Protein 6JHA (pdb70)

Radius of gyration: 23.45 Å; Cα contacts (8 Å, |Δi|>4): 1083; chains: 2; bounding box: 54×67×53 Å

B-factor: mean 30.91, std 11.04, range [15.95, 90.66]

Solvent-accessible surface area: 21134 Å² total

Nearest PDB structures (foldseek):
  6jha-assembly1_B-2  TM=1.004E+00  e=1.955E-52  Microcystis aeruginosa FACHB-905 = DIANCHI905
  6jhb-assembly1_B-2  TM=1.003E+00  e=1.493E-49  Microcystis aeruginosa FACHB-905 = DIANCHI905
  6jh7-assembly1_B-2  TM=9.765E-01  e=3.355E-47  Microcystis aeruginosa FACHB-905 = DIANCHI905
  6jh7-assembly1_A-2  TM=9.674E-01  e=2.986E-47  Microcystis aeruginosa FACHB-905 = DIANCHI905
  2z1n-assembly2_B  TM=9.570E-01  e=1.815E-24  Aeropyrum pernix K1

Sequence (504 aa):
MDLGLKDKVALITGSSAGIGFTIAEKLAEEGCHLIICGRNSQRLEQQAYQSLAQAYPAQQILRLVADVHQAQDSEQLIQDSLNQYGKIDILVNNSEGNLIENNLSDEDWLNVFQGKLIIGYIRLTNLVLPIMKKQHWGRIVNIILLVKSGVVNAALMNFTKSVVARRQTAPYNVLIINSSVNPGVIDTPRHREYLEIYDLIRERILKTIPMMNRIGTTEEEFANLVVFLASECASYITGITIPLDGGLSSSAMDLGLKDKKVALITGSSAGIGFTIAEKLAEEGCHLIICGRNSQRLEQAYQSLAQAYPAQQILRLVADVHQAQDSEQLIQDSLNQYGKIDILVNNSEGANFLIENLSDEDWLNVFQGKLIGYIRLTNLVLPIMKKQHHWGRIVNIIGTSGKEPSPRLVKSGVVNAALMNFTKSVARQTAPYNVLINSSVNPGVIDTPRHRREYLEIYAKKKEGTTPDLIRERILKTIPMNNRIGTTEEFANLVVFLASECASYITGITIPLDGGLSSSSA

CATH classification: 3.40.50.720

Foldseek 3Di:
DQQALAAAEEEQEPCLWFLSVLLQLVSLVNHYAYEYEEQPVVSQVVSVVVSCVVRVPHHYHYDYAQLLDLVRLLVSLVVSCVVRVAHQEYEQDFDAVPPVPQDPVNLVVRCSGSQVSLVSNCVNRLVRLLVVLHHEYEYEAVVSRVVSRVSVLVVQQVVQVVCLVSLHAGEYEYEAAEPIPCNVVVPVVVVVVLQVSLVLAPQSDGHYSNQVSVVVSNRSGPNVSPDHSYYHYSHNCNVVRD/DQQALAAAEEEQEPQLWFLRVLLVQVSLVSHYAYEYEEADPVSQVVSVVVNCVVRVVHHYHYDYAQLLDLVRLLVSVVVSCVVRVAHQEYEQDDDAQDFPPVPQDPVSLVVRCSHSQVSLVNNCVNRLVRLLVVLHHEYEYEAACCCVPNDPRQVSSNVSRVNVLVVQQVVQVVCLVSLHAGEYEHEAAEDIPVSLVVLVVVCVVVVHHSVVVLQVSLVLALQSDGHYSNLVSVVVSSRSGPNVSPDHSYYHYPHNCNVVRD

Secondary structure (P-SEA, 3-state):
cccccccbbbbbccccccaaaaaaaaaaaaccccccccccaaaaaaaaaaaaaacccbbbbbbbcccccaaaaaaaaaaaaaacccccbbbbbbcccccccccaaaaaaaaaccaaaaaaaaaaaaaaaaaaccbbbbbcccaaaaaaaaaaaaaaaaaaaaacccccccbbbbbcccccaaaaaaaaaccaaaaaaaaaccccccccaaaaaaaaaaaacccccccccbbbbccccccccc/cccccccbbbbbccccccaaaaaaaaaaaaccccccccccaaaaaaaaaaaaaacccbbbbbbbcccccaaaaaaaaaaaaaacccccbbbbcccccccccccccaaaaaaaaaccaaaaaaaaaaaaaaaaaaccbbbbbbccccccccccccaaaaaaaaaaaaaaaaaaaaacccccccbbbbbcccccaaaaaaaaaaaaaacccaaaaaaaaaaaccccccccaaaaaaaaaaaacccccccccbbbbccccccccc

Structure (mmCIF, N/CA/C/O backbone):
data_6JHA
#
_entry.id   6JHA
#
_cell.length_a   101.625
_cell.length_b   101.625
_cell.length_c   115.650
_cell.angle_alpha   90.00
_cell.angle_beta   90.00
_cell.angle_gamma   90.00
#
_symmetry.space_group_name_H-M   'P 43 2 2'
#
loop_
_entity.id
_entity.type
_entity.pdbx_description
1 polymer 'Short chain dehydrogenase family protein'
2 non-polymer 'NADPH DIHYDRO-NICOTINAMIDE-ADENINE-DINUCLEOTIDE PHOSPHATE'
3 non-polymer 'TRIETHYLENE GLYCOL'
4 water water
#
loop_
_atom_site.group_PDB
_atom_site.id
_atom_site.type_symbol
_atom_site.label_atom_id
_atom_site.label_alt_id
_atom_site.label_comp_id
_atom_site.label_asym_id
_atom_site.label_entity_id
_atom_site.label_seq_id
_atom_site.pdbx_PDB_ins_code
_atom_site.Cartn_x
_atom_site.Cartn_y
_atom_site.Cartn_z
_atom_site.occupancy
_atom_site.B_iso_or_equiv
_atom_site.auth_seq_id
_atom_site.auth_comp_id
_atom_site.auth_asym_id
_atom_site.auth_atom_id
_atom_site.pdbx_PDB_model_num
ATOM 1 N N . MET A 1 1 ? 26.063 63.179 19.582 1.00 25.99 1 MET A N 1
ATOM 2 C CA . MET A 1 1 ? 24.725 62.928 20.173 1.00 27.27 1 MET A CA 1
ATOM 3 C C . MET A 1 1 ? 24.701 61.559 20.823 1.00 24.01 1 MET A C 1
ATOM 4 O O . MET A 1 1 ? 25.047 60.572 20.182 1.00 25.04 1 MET A O 1
ATOM 9 N N . ASP A 1 2 ? 24.329 61.532 22.099 1.00 21.96 2 ASP A N 1
ATOM 10 C CA . ASP A 1 2 ? 24.219 60.292 22.848 1.00 22.64 2 ASP A CA 1
ATOM 11 C C . ASP A 1 2 ? 22.896 59.608 22.531 1.00 20.26 2 ASP A C 1
ATOM 12 O O . ASP A 1 2 ? 21.803 60.078 22.946 1.00 20.95 2 ASP A O 1
ATOM 17 N N . LEU A 1 3 ? 22.993 58.499 21.835 1.00 19.66 3 LEU A N 1
ATOM 18 C CA . LEU A 1 3 ? 21.805 57.722 21.371 1.00 20.34 3 LEU A CA 1
ATOM 19 C C . LEU A 1 3 ? 21.150 56.762 22.375 1.00 20.09 3 LEU A C 1
ATOM 20 O O . LEU A 1 3 ? 20.116 56.157 22.102 1.00 19.43 3 LEU A O 1
ATOM 25 N N . GLY A 1 4 ? 21.748 56.609 23.549 1.00 20.87 4 GLY A N 1
ATOM 26 C CA . GLY A 1 4 ? 21.165 55.795 24.583 1.00 20.02 4 GLY A CA 1
ATOM 27 C C . GLY A 1 4 ? 21.121 54.298 24.272 1.00 20.67 4 GLY A C 1
ATOM 28 O O . GLY A 1 4 ? 20.253 53.599 24.770 1.00 22.85 4 GLY A O 1
ATOM 29 N N . LEU A 1 5 ? 22.107 53.802 23.541 1.00 21.18 5 LEU A N 1
ATOM 30 C CA . LEU A 1 5 ? 22.054 52.441 23.007 1.00 21.17 5 LEU A CA 1
ATOM 31 C C . LEU A 1 5 ? 23.042 51.503 23.679 1.00 21.86 5 LEU A C 1
ATOM 32 O O . LEU A 1 5 ? 23.139 50.308 23.329 1.00 21.72 5 LEU A O 1
ATOM 37 N N . LYS A 1 6 ? 23.751 51.985 24.684 1.00 20.92 6 LYS A N 1
ATOM 38 C CA . LYS A 1 6 ? 24.741 51.073 25.295 1.00 22.80 6 LYS A CA 1
ATOM 39 C C . LYS A 1 6 ? 24.062 49.843 25.879 1.00 20.89 6 LYS A C 1
ATOM 40 O O . LYS A 1 6 ? 23.089 49.936 26.599 1.00 21.13 6 LYS A O 1
ATOM 43 N N . ASP A 1 7 ? 24.559 48.666 25.509 1.00 21.10 7 ASP A N 1
ATOM 44 C CA . ASP A 1 7 ? 24.069 47.402 25.947 1.00 22.19 7 ASP A CA 1
ATOM 45 C C . ASP A 1 7 ? 22.700 46.977 25.423 1.00 21.59 7 ASP A C 1
ATOM 46 O O . ASP A 1 7 ? 22.180 45.949 25.854 1.00 21.03 7 ASP A O 1
ATOM 51 N N . LYS A 1 8 ? 22.127 47.733 24.475 1.00 19.99 8 LYS A N 1
ATOM 52 C CA . LYS A 1 8 ? 20.910 47.305 23.831 1.00 20.36 8 LYS A CA 1
ATOM 53 C C . LYS A 1 8 ? 21.285 46.166 22.890 1.00 18.82 8 LYS A C 1
ATOM 54 O O . LYS A 1 8 ? 22.401 46.141 22.365 1.00 22.17 8 LYS A O 1
ATOM 60 N N . VAL A 1 9 ? 20.358 45.257 22.673 1.00 18.67 9 VAL A N 1
ATOM 61 C CA . VAL A 1 9 ? 20.564 44.068 21.830 1.00 18.11 9 VAL A CA 1
ATOM 62 C C . VAL A 1 9 ? 19.797 44.249 20.513 1.00 17.71 9 VAL A C 1
ATOM 63 O O . VAL A 1 9 ? 18.592 44.458 20.511 1.00 18.98 9 VAL A O 1
ATOM 67 N N . ALA A 1 10 ? 20.531 44.188 19.411 1.00 17.77 10 ALA A N 1
ATOM 68 C CA . ALA A 1 10 ? 19.951 44.489 18.099 1.00 18.22 10 ALA A CA 1
ATOM 69 C C . ALA A 1 10 ? 20.093 43.273 17.193 1.00 17.99 10 ALA A C 1
ATOM 70 O O . ALA A 1 10 ? 21.208 42.729 17.052 1.00 20.00 10 ALA A O 1
ATOM 72 N N . LEU A 1 11 ? 18.998 42.853 16.617 1.00 18.16 11 LEU A N 1
ATOM 73 C CA . LEU A 1 11 ? 18.975 41.824 15.617 1.00 19.01 11 LEU A CA 1
ATOM 74 C C . LEU A 1 11 ? 18.874 42.530 14.258 1.00 20.15 11 LEU A C 1
ATOM 75 O O . LEU A 1 11 ? 17.906 43.209 14.035 1.00 18.40 11 LEU A O 1
ATOM 80 N N . ILE A 1 12 ? 19.844 42.333 13.376 1.00 20.34 12 ILE A N 1
ATOM 81 C CA . ILE A 1 12 ? 19.800 42.937 12.054 1.00 20.46 12 ILE A CA 1
ATOM 82 C C . ILE A 1 12 ? 19.740 41.789 11.060 1.00 22.74 12 ILE A C 1
ATOM 83 O O . ILE A 1 12 ? 20.700 40.990 10.979 1.00 21.95 12 ILE A O 1
ATOM 88 N N . THR A 1 13 ? 18.641 41.659 10.340 1.00 20.45 13 THR A N 1
ATOM 89 C CA . THR A 1 13 ? 18.563 40.575 9.346 1.00 22.85 13 THR A CA 1
ATOM 90 C C . THR A 1 13 ? 19.302 41.019 8.050 1.00 23.71 13 THR A C 1
ATOM 91 O O . THR A 1 13 ? 19.509 42.191 7.787 1.00 23.93 13 THR A O 1
ATOM 95 N N . GLY A 1 14 ? 19.765 40.057 7.246 1.00 25.53 14 GLY A N 1
ATOM 96 C CA . GLY A 1 14 ? 20.525 40.338 6.052 1.00 26.96 14 GLY A CA 1
ATOM 97 C C . GLY A 1 14 ? 21.746 41.180 6.274 1.00 24.99 14 GLY A C 1
ATOM 98 O O . GLY A 1 14 ? 21.988 42.145 5.554 1.00 26.31 14 GLY A O 1
ATOM 99 N N . SER A 1 15 ? 22.551 40.799 7.261 1.00 22.52 15 SER A N 1
ATOM 100 C CA . SER A 1 15 ? 23.629 41.647 7.751 1.00 21.28 15 SER A CA 1
ATOM 101 C C . SER A 1 15 ? 25.035 41.168 7.396 1.00 24.95 15 SER A C 1
ATOM 102 O O . SER A 1 15 ? 26.021 41.700 7.914 1.00 25.70 15 SER A O 1
ATOM 105 N N . SER A 1 16 ? 25.136 40.191 6.492 1.00 24.50 16 SER A N 1
ATOM 106 C CA . SER A 1 16 ? 26.469 39.735 6.037 1.00 27.92 16 SER A CA 1
ATOM 107 C C . SER A 1 16 ? 27.085 40.656 5.009 1.00 29.34 16 SER A C 1
ATOM 108 O O . SER A 1 16 ? 28.309 40.654 4.792 1.00 30.36 16 SER A O 1
ATOM 111 N N . ALA A 1 17 ? 26.266 41.497 4.395 1.00 26.76 17 ALA A N 1
ATOM 112 C CA . ALA A 1 17 ? 26.781 42.440 3.436 1.00 29.88 17 ALA A CA 1
ATOM 113 C C . ALA A 1 17 ? 25.865 43.658 3.214 1.00 29.01 17 ALA A C 1
ATOM 114 O O . ALA A 1 17 ? 24.727 43.676 3.641 1.00 29.69 17 ALA A O 1
ATOM 116 N N . GLY A 1 18 ? 26.386 44.654 2.520 1.00 28.89 18 GLY A N 1
ATOM 117 C CA . GLY A 1 18 ? 25.563 45.753 2.021 1.00 28.34 18 GLY A CA 1
ATOM 118 C C . GLY A 1 18 ? 25.015 46.590 3.151 1.00 27.88 18 GLY A C 1
ATOM 119 O O . GLY A 1 18 ? 25.706 46.852 4.140 1.00 25.39 18 GLY A O 1
ATOM 120 N N . ILE A 1 19 ? 23.776 47.001 2.988 1.00 25.15 19 ILE A N 1
ATOM 121 C CA . ILE A 1 19 ? 23.119 47.905 3.910 1.00 27.54 19 ILE A CA 1
ATOM 122 C C . ILE A 1 19 ? 23.076 47.282 5.330 1.00 24.36 19 ILE A C 1
ATOM 123 O O . ILE A 1 19 ? 23.352 47.981 6.326 1.00 23.88 19 ILE A O 1
ATOM 128 N N . GLY A 1 20 ? 22.687 46.016 5.424 1.00 22.14 20 GLY A N 1
ATOM 129 C CA . GLY A 1 20 ? 22.565 45.332 6.728 1.00 22.97 20 GLY A CA 1
ATOM 130 C C . GLY A 1 20 ? 23.874 45.251 7.473 1.00 22.00 20 GLY A C 1
ATOM 131 O O . GLY A 1 20 ? 23.928 45.424 8.706 1.00 19.56 20 GLY A O 1
ATOM 132 N N . PHE A 1 21 ? 24.966 45.008 6.757 1.00 21.46 21 PHE A N 1
ATOM 133 C CA . PHE A 1 21 ? 26.260 44.979 7.390 1.00 22.40 21 PHE A CA 1
ATOM 134 C C . PHE A 1 21 ? 26.674 46.322 8.006 1.00 20.57 21 PHE A C 1
ATOM 135 O O . PHE A 1 21 ? 27.142 46.389 9.148 1.00 20.80 21 PHE A O 1
ATOM 143 N N . THR A 1 22 ? 26.463 47.413 7.270 1.00 21.33 22 THR A N 1
ATOM 144 C CA . THR A 1 22 ? 26.859 48.705 7.760 1.00 20.92 22 THR A CA 1
ATOM 145 C C . THR A 1 22 ? 25.949 49.181 8.913 1.00 20.89 22 THR A C 1
ATOM 146 O O . THR A 1 22 ? 26.428 49.826 9.819 1.00 24.15 22 THR A O 1
ATOM 150 N N . ILE A 1 23 ? 24.672 48.822 8.874 1.00 21.02 23 ILE A N 1
ATOM 151 C CA . ILE A 1 23 ? 23.774 49.067 10.013 1.00 19.56 23 ILE A CA 1
ATOM 152 C C . ILE A 1 23 ? 24.318 48.343 11.279 1.00 20.36 23 ILE A C 1
ATOM 153 O O . ILE A 1 23 ? 24.392 48.960 12.353 1.00 18.99 23 ILE A O 1
ATOM 158 N N . ALA A 1 24 ? 24.732 47.085 11.121 1.00 21.14 24 ALA A N 1
ATOM 159 C CA . ALA A 1 24 ? 25.324 46.317 12.254 1.00 21.71 24 ALA A CA 1
ATOM 160 C C . ALA A 1 24 ? 26.575 47.029 12.800 1.00 21.56 24 ALA A C 1
ATOM 161 O O . ALA A 1 24 ? 26.686 47.208 14.008 1.00 20.83 24 ALA A O 1
ATOM 163 N N . GLU A 1 25 ? 27.460 47.497 11.914 1.00 20.44 25 GLU A N 1
ATOM 164 C CA . GLU A 1 25 ? 28.642 48.230 12.334 1.00 24.40 25 GLU A CA 1
ATOM 165 C C . GLU A 1 25 ? 28.269 49.466 13.172 1.00 22.02 25 GLU A C 1
ATOM 166 O O . GLU A 1 25 ? 28.860 49.735 14.227 1.00 21.57 25 GLU A O 1
ATOM 172 N N . LYS A 1 26 ? 27.345 50.283 12.629 1.00 20.95 26 LYS A N 1
ATOM 173 C CA . LYS A 1 26 ? 26.985 51.499 13.298 1.00 22.19 26 LYS A CA 1
ATOM 174 C C . LYS A 1 26 ? 26.313 51.260 14.614 1.00 20.79 26 LYS A C 1
ATOM 175 O O . LYS A 1 26 ? 26.530 52.054 15.538 1.00 22.83 26 LYS A O 1
ATOM 180 N N . LEU A 1 27 ? 25.517 50.187 14.722 1.00 19.94 27 LEU A N 1
ATOM 181 C CA . LEU A 1 27 ? 24.921 49.867 16.006 1.00 20.02 27 LEU A CA 1
ATOM 182 C C . LEU A 1 27 ? 25.963 49.457 17.045 1.00 21.93 27 LEU A C 1
ATOM 183 O O . LEU A 1 27 ? 25.893 49.894 18.215 1.00 20.63 27 LEU A O 1
ATOM 188 N N . ALA A 1 28 ? 26.927 48.637 16.622 1.00 22.79 28 ALA A N 1
ATOM 189 C CA . ALA A 1 28 ? 28.056 48.243 17.499 1.00 23.93 28 ALA A CA 1
ATOM 190 C C . ALA A 1 28 ? 28.837 49.471 17.951 1.00 22.73 28 ALA A C 1
ATOM 191 O O . ALA A 1 28 ? 29.240 49.572 19.114 1.00 23.95 28 ALA A O 1
ATOM 193 N N . GLU A 1 29 ? 29.056 50.416 17.045 1.00 23.46 29 GLU A N 1
ATOM 194 C CA . GLU A 1 29 ? 29.766 51.648 17.366 1.00 27.13 29 GLU A CA 1
ATOM 195 C C . GLU A 1 29 ? 29.053 52.447 18.454 1.00 26.66 29 GLU A C 1
ATOM 196 O O . GLU A 1 29 ? 29.706 53.052 19.312 1.00 26.28 29 GLU A O 1
ATOM 202 N N . GLU A 1 30 ? 27.714 52.389 18.483 1.00 22.85 30 GLU A N 1
ATOM 203 C CA . GLU A 1 30 ? 26.947 53.061 19.510 1.00 25.04 30 GLU A CA 1
ATOM 204 C C . GLU A 1 30 ? 26.799 52.231 20.783 1.00 24.03 30 GLU A C 1
ATOM 205 O O . GLU A 1 30 ? 26.149 52.679 21.752 1.00 25.73 30 GLU A O 1
ATOM 211 N N . GLY A 1 31 ? 27.378 51.033 20.826 1.00 23.35 31 GLY A N 1
ATOM 212 C CA . GLY A 1 31 ? 27.367 50.274 22.076 1.00 23.07 31 GLY A CA 1
ATOM 213 C C . GLY A 1 31 ? 26.416 49.105 22.139 1.00 21.38 31 GLY A C 1
ATOM 214 O O . GLY A 1 31 ? 26.244 48.500 23.207 1.00 20.33 31 GLY A O 1
ATOM 215 N N . CYS A 1 32 ? 25.745 48.796 21.025 1.00 19.48 32 CYS A N 1
ATOM 216 C CA . CYS A 1 32 ? 24.852 47.617 21.024 1.00 20.26 32 CYS A CA 1
ATOM 217 C C . CYS A 1 32 ? 25.650 46.298 20.982 1.00 20.61 32 CYS A C 1
ATOM 218 O O . CYS A 1 32 ? 26.736 46.194 20.376 1.00 23.68 32 CYS A O 1
ATOM 221 N N . HIS A 1 33 ? 25.019 45.275 21.504 1.00 20.47 33 HIS A N 1
ATOM 222 C CA . HIS A 1 33 ? 25.398 43.925 21.234 1.00 22.10 33 HIS A CA 1
ATOM 223 C C . HIS A 1 33 ? 24.590 43.487 20.053 1.00 23.35 33 HIS A C 1
ATOM 224 O O . HIS A 1 33 ? 23.442 43.939 19.929 1.00 22.49 33 HIS A O 1
ATOM 231 N N . LEU A 1 34 ? 25.126 42.571 19.260 1.00 21.42 34 LEU A N 1
ATOM 232 C CA . LEU A 1 34 ? 24.456 42.241 17.991 1.00 20.03 34 LEU A CA 1
ATOM 233 C C . LEU A 1 34 ? 24.048 40.799 17.854 1.00 21.24 34 LEU A C 1
ATOM 234 O O . LEU A 1 34 ? 24.684 39.891 18.449 1.00 20.89 34 LEU A O 1
ATOM 239 N N . ILE A 1 35 ? 22.994 40.613 17.048 1.00 19.74 35 ILE A N 1
ATOM 240 C CA . ILE A 1 35 ? 22.765 39.352 16.318 1.00 18.91 35 ILE A CA 1
ATOM 241 C C . ILE A 1 35 ? 22.783 39.689 14.835 1.00 22.65 35 ILE A C 1
ATOM 242 O O . ILE A 1 35 ? 22.001 40.545 14.374 1.00 20.27 35 ILE A O 1
ATOM 247 N N . ILE A 1 36 ? 23.649 39.006 14.094 1.00 20.96 36 ILE A N 1
ATOM 248 C CA . ILE A 1 36 ? 23.741 39.192 12.632 1.00 21.65 36 ILE A CA 1
ATOM 249 C C . ILE A 1 36 ? 23.384 37.827 12.034 1.00 22.93 36 ILE A C 1
ATOM 250 O O . ILE A 1 36 ? 23.553 36.782 12.678 1.00 22.84 36 ILE A O 1
ATOM 255 N N . CYS A 1 37 ? 22.769 37.831 10.857 1.00 23.92 37 CYS A N 1
ATOM 256 C CA . CYS A 1 37 ? 22.335 36.614 10.232 1.00 22.96 37 CYS A CA 1
ATOM 257 C C . CYS A 1 37 ? 22.311 36.746 8.711 1.00 25.47 37 CYS A C 1
ATOM 258 O O . CYS A 1 37 ? 22.379 37.842 8.129 1.00 22.50 37 CYS A O 1
ATOM 261 N N . GLY A 1 38 ? 22.251 35.588 8.086 1.00 22.98 38 GLY A N 1
ATOM 262 C CA . GLY A 1 38 ? 22.311 35.517 6.625 1.00 26.23 38 GLY A CA 1
ATOM 263 C C . GLY A 1 38 ? 22.283 34.053 6.256 1.00 25.71 38 GLY A C 1
ATOM 264 O O . GLY A 1 38 ? 22.378 33.199 7.117 1.00 23.82 38 GLY A O 1
ATOM 265 N N . ARG A 1 39 ? 22.060 33.782 4.969 1.00 29.08 39 ARG A N 1
ATOM 266 C CA . ARG A 1 39 ? 21.983 32.423 4.442 1.00 31.04 39 ARG A CA 1
ATOM 267 C C . ARG A 1 39 ? 23.377 31.885 4.072 1.00 31.69 39 ARG A C 1
ATOM 268 O O . ARG A 1 39 ? 23.695 30.735 4.326 1.00 31.10 39 ARG A O 1
ATOM 273 N N . ASN A 1 40 ? 24.183 32.759 3.502 1.00 33.60 40 ASN A N 1
ATOM 274 C CA . ASN A 1 40 ? 25.518 32.435 3.006 1.00 37.07 40 ASN A CA 1
ATOM 275 C C . ASN A 1 40 ? 26.484 32.386 4.161 1.00 35.51 40 ASN A C 1
ATOM 276 O O . ASN A 1 40 ? 26.988 33.400 4.608 1.00 31.96 40 ASN A O 1
ATOM 281 N N . SER A 1 41 ? 26.753 31.191 4.652 1.00 37.53 41 SER A N 1
ATOM 282 C CA . SER A 1 41 ? 27.533 31.067 5.858 1.00 39.09 41 SER A CA 1
ATOM 283 C C . SER A 1 41 ? 28.948 31.665 5.737 1.00 40.18 41 SER A C 1
ATOM 284 O O . SER A 1 41 ? 29.515 32.194 6.711 1.00 37.71 41 SER A O 1
ATOM 287 N N . GLN A 1 42 ? 29.507 31.587 4.531 1.00 43.23 42 GLN A N 1
ATOM 288 C CA . GLN A 1 42 ? 30.860 32.065 4.272 1.00 43.53 42 GLN A CA 1
ATOM 289 C C . GLN A 1 42 ? 30.890 33.590 4.327 1.00 41.52 42 GLN A C 1
ATOM 290 O O . GLN A 1 42 ? 31.778 34.166 4.951 1.00 41.33 42 GLN A O 1
ATOM 296 N N . ARG A 1 43 ? 29.912 34.238 3.685 1.00 42.04 43 ARG A N 1
ATOM 297 C CA . ARG A 1 43 ? 29.825 35.708 3.715 1.00 38.30 43 ARG A CA 1
ATOM 298 C C . ARG A 1 43 ? 29.577 36.143 5.166 1.00 35.75 43 ARG A C 1
ATOM 299 O O . ARG A 1 43 ? 30.164 37.118 5.662 1.00 30.49 43 ARG A O 1
ATOM 302 N N . LEU A 1 44 ? 28.780 35.367 5.873 1.00 32.36 44 LEU A N 1
ATOM 303 C CA . LEU A 1 44 ? 28.439 35.708 7.252 1.00 33.79 44 LEU A CA 1
ATOM 304 C C . LEU A 1 44 ? 29.629 35.618 8.196 1.00 34.77 44 LEU A C 1
ATOM 305 O O . LEU A 1 44 ? 29.800 36.466 9.080 1.00 29.70 44 LEU A O 1
ATOM 310 N N . GLU A 1 45 ? 30.446 34.572 8.028 1.00 33.86 45 GLU A N 1
ATOM 311 C CA . GLU A 1 45 ? 31.706 34.462 8.763 1.00 34.43 45 GLU A CA 1
ATOM 312 C C . GLU A 1 45 ? 32.646 35.615 8.507 1.00 29.18 45 GLU A C 1
ATOM 313 O O . GLU A 1 45 ? 33.235 36.093 9.445 1.00 30.18 45 GLU A O 1
ATOM 319 N N . GLN A 1 46 ? 32.762 36.084 7.271 1.00 31.22 46 GLN A N 1
ATOM 320 C CA A GLN A 1 46 ? 33.606 37.240 6.948 0.50 32.71 46 GLN A CA 1
ATOM 321 C CA B GLN A 1 46 ? 33.616 37.228 6.994 0.50 30.77 46 GLN A CA 1
ATOM 322 C C . GLN A 1 46 ? 33.077 38.469 7.698 1.00 33.07 46 GLN A C 1
ATOM 323 O O . GLN A 1 46 ? 33.833 39.209 8.327 1.00 30.48 46 GLN A O 1
ATOM 331 N N . ALA A 1 47 ? 31.760 38.681 7.611 1.00 32.44 47 ALA A N 1
ATOM 332 C CA . ALA A 1 47 ? 31.130 39.824 8.297 1.00 30.31 47 ALA A CA 1
ATOM 333 C C . ALA A 1 47 ? 31.417 39.802 9.792 1.00 27.91 47 ALA A C 1
ATOM 334 O O . ALA A 1 47 ? 31.829 40.820 10.377 1.00 27.81 47 ALA A O 1
ATOM 336 N N . TYR A 1 48 ? 31.179 38.653 10.401 1.00 27.48 48 TYR A N 1
ATOM 337 C CA . TYR A 1 48 ? 31.364 38.438 11.829 1.00 30.22 48 TYR A CA 1
ATOM 338 C C . TYR A 1 48 ? 32.786 38.742 12.283 1.00 30.93 48 TYR A C 1
ATOM 339 O O . TYR A 1 48 ? 33.007 39.380 13.333 1.00 28.62 48 TYR A O 1
ATOM 348 N N . GLN A 1 49 ? 33.770 38.281 11.515 1.00 31.41 49 GLN A N 1
ATOM 349 C CA . GLN A 1 49 ? 35.168 38.531 11.876 1.00 32.06 49 GLN A CA 1
ATOM 350 C C . GLN A 1 49 ? 35.494 40.017 11.809 1.00 32.34 49 GLN A C 1
ATOM 351 O O . GLN A 1 49 ? 36.250 40.530 12.645 1.00 33.01 49 GLN A O 1
ATOM 354 N N . SER A 1 50 ? 34.953 40.691 10.795 1.00 29.62 50 SER A N 1
ATOM 355 C CA . SER A 1 50 ? 35.185 42.085 10.582 1.00 29.67 50 SER A CA 1
ATOM 356 C C . SER A 1 50 ? 34.647 42.886 11.766 1.00 29.11 50 SER A C 1
ATOM 357 O O . SER A 1 50 ? 35.336 43.737 12.322 1.00 27.63 50 SER A O 1
ATOM 360 N N . LEU A 1 51 ? 33.428 42.552 12.179 1.00 27.69 51 LEU A N 1
ATOM 361 C CA . LEU A 1 51 ? 32.769 43.237 13.299 1.00 27.53 51 LEU A CA 1
ATOM 362 C C . LEU A 1 51 ? 33.468 42.962 14.630 1.00 30.37 51 LEU A C 1
ATOM 363 O O . LEU A 1 51 ? 33.701 43.882 15.414 1.00 28.68 51 LEU A O 1
ATOM 368 N N . ALA A 1 52 ? 33.813 41.691 14.883 1.00 28.91 52 ALA A N 1
ATOM 369 C CA . ALA A 1 52 ? 34.442 41.300 16.128 1.00 30.93 52 ALA A CA 1
ATOM 370 C C . ALA A 1 52 ? 35.777 41.994 16.276 1.00 30.40 52 ALA A C 1
ATOM 371 O O . ALA A 1 52 ? 36.127 42.439 17.361 1.00 32.59 52 ALA A O 1
ATOM 373 N N . GLN A 1 53 ? 36.502 42.159 15.177 1.00 32.04 53 GLN A N 1
ATOM 374 C CA . GLN A 1 53 ? 37.792 42.857 15.264 1.00 37.47 53 GLN A CA 1
ATOM 375 C C . GLN A 1 53 ? 37.628 44.367 15.446 1.00 37.19 53 GLN A C 1
ATOM 376 O O . GLN A 1 53 ? 38.430 44.998 16.135 1.00 37.48 53 GLN A O 1
ATOM 382 N N . ALA A 1 54 ? 36.602 44.959 14.832 1.00 33.25 54 ALA A N 1
ATOM 383 C CA . ALA A 1 54 ? 36.448 46.393 14.934 1.00 31.08 54 ALA A CA 1
ATOM 384 C C . ALA A 1 54 ? 35.867 46.753 16.260 1.00 32.41 54 ALA A C 1
ATOM 385 O O . ALA A 1 54 ? 36.125 47.849 16.742 1.00 35.59 54 ALA A O 1
ATOM 387 N N . TYR A 1 55 ? 35.085 45.850 16.855 1.00 31.02 55 TYR A N 1
ATOM 388 C CA . TYR A 1 55 ? 34.358 46.161 18.089 1.00 31.83 55 TYR A CA 1
ATOM 389 C C . TYR A 1 55 ? 34.558 45.084 19.122 1.00 34.39 55 TYR A C 1
ATOM 390 O O . TYR A 1 55 ? 33.619 44.395 19.512 1.00 37.10 55 TYR A O 1
ATOM 399 N N . PRO A 1 56 ? 35.800 44.935 19.598 1.00 35.78 56 PRO A N 1
ATOM 400 C CA . PRO A 1 56 ? 36.146 43.792 20.449 1.00 35.61 56 PRO A CA 1
ATOM 401 C C . PRO A 1 56 ? 35.420 43.740 21.787 1.00 36.76 56 PRO A C 1
ATOM 402 O O . PRO A 1 56 ? 35.330 42.694 22.385 1.00 38.76 56 PRO A O 1
ATOM 406 N N . ALA A 1 57 ? 34.903 44.867 22.236 1.00 38.14 57 ALA A N 1
ATOM 407 C CA . ALA A 1 57 ? 34.177 44.968 23.506 1.00 39.23 57 ALA A CA 1
ATOM 408 C C . ALA A 1 57 ? 32.679 44.628 23.384 1.00 36.82 57 ALA A C 1
ATOM 409 O O . ALA A 1 57 ? 31.984 44.522 24.396 1.00 38.19 57 ALA A O 1
ATOM 411 N N . GLN A 1 58 ? 32.163 44.500 22.158 1.00 30.98 58 GLN A N 1
ATOM 412 C CA . GLN A 1 58 ? 30.742 44.212 21.963 1.00 31.19 58 GLN A CA 1
ATOM 413 C C . GLN A 1 58 ? 30.567 42.702 21.750 1.00 31.04 58 GLN A C 1
ATOM 414 O O . GLN A 1 58 ? 31.424 42.072 21.162 1.00 29.20 58 GLN A O 1
ATOM 420 N N . GLN A 1 59 ? 29.467 42.152 22.238 1.00 27.42 59 GLN A N 1
ATOM 421 C CA . GLN A 1 59 ? 29.038 40.809 21.940 1.00 27.24 59 GLN A CA 1
ATOM 422 C C . GLN A 1 59 ? 28.374 40.707 20.581 1.00 31.24 59 GLN A C 1
ATOM 423 O O . GLN A 1 59 ? 27.561 41.551 20.226 1.00 21.74 59 GLN A O 1
ATOM 429 N N . ILE A 1 60 ? 28.698 39.654 19.838 1.00 25.92 60 ILE A N 1
ATOM 430 C CA . ILE A 1 60 ? 28.143 39.499 18.482 1.00 26.18 60 ILE A CA 1
ATOM 431 C C . ILE A 1 60 ? 27.804 38.040 18.334 1.00 26.75 60 ILE A C 1
ATOM 432 O O . ILE A 1 60 ? 28.711 37.177 18.505 1.00 29.85 60 ILE A O 1
ATOM 437 N N . LEU A 1 61 ? 26.528 37.730 18.123 1.00 24.11 61 LEU A N 1
ATOM 438 C CA . LEU A 1 61 ? 26.051 36.380 17.861 1.00 24.67 61 LEU A CA 1
ATOM 439 C C . LEU A 1 61 ? 25.758 36.294 16.362 1.00 30.09 61 LEU A C 1
ATOM 440 O O . LEU A 1 61 ? 24.992 37.135 15.838 1.00 26.36 61 LEU A O 1
ATOM 445 N N . ARG A 1 62 ? 26.346 35.317 15.668 1.00 26.86 62 ARG A N 1
ATOM 446 C CA . ARG A 1 62 ? 25.988 35.129 14.241 1.00 26.00 62 ARG A CA 1
ATOM 447 C C . ARG A 1 62 ? 25.188 33.858 14.059 1.00 27.26 62 ARG A C 1
ATOM 448 O O . ARG A 1 62 ? 25.533 32.805 14.610 1.00 25.54 62 ARG A O 1
ATOM 451 N N . LEU A 1 63 ? 24.100 33.933 13.305 1.00 25.07 63 LEU A N 1
ATOM 452 C CA . LEU A 1 63 ? 23.239 32.775 13.083 1.00 25.15 63 LEU A CA 1
ATOM 453 C C . LEU A 1 63 ? 22.906 32.631 11.602 1.00 26.58 63 LEU A C 1
ATOM 454 O O . LEU A 1 63 ? 22.489 33.590 10.943 1.00 24.61 63 LEU A O 1
ATOM 459 N N . VAL A 1 64 ? 23.140 31.435 11.054 1.00 28.79 64 VAL A N 1
ATOM 460 C CA . VAL A 1 64 ? 22.739 31.145 9.688 1.00 27.40 64 VAL A CA 1
ATOM 461 C C . VAL A 1 64 ? 21.239 30.899 9.686 1.00 28.36 64 VAL A C 1
ATOM 462 O O . VAL A 1 64 ? 20.729 30.050 10.413 1.00 29.90 64 VAL A O 1
ATOM 466 N N . ALA A 1 65 ? 20.504 31.686 8.897 1.00 27.17 65 ALA A N 1
ATOM 467 C CA . ALA A 1 65 ? 19.049 31.602 8.873 1.00 26.22 65 ALA A CA 1
ATOM 468 C C . ALA A 1 65 ? 18.525 32.216 7.584 1.00 25.58 65 ALA A C 1
ATOM 469 O O . ALA A 1 65 ? 19.086 33.163 7.087 1.00 28.45 65 ALA A O 1
ATOM 471 N N . ASP A 1 66 ? 17.484 31.607 7.033 1.00 25.13 66 ASP A N 1
ATOM 472 C CA . ASP A 1 66 ? 16.752 32.182 5.939 1.00 27.12 66 ASP A CA 1
ATOM 473 C C . ASP A 1 66 ? 15.475 32.797 6.547 1.00 23.37 66 ASP A C 1
ATOM 474 O O . ASP A 1 66 ? 14.587 32.060 6.996 1.00 27.33 66 ASP A O 1
ATOM 479 N N . VAL A 1 67 ? 15.414 34.120 6.616 1.00 27.20 67 VAL A N 1
ATOM 480 C CA . VAL A 1 67 ? 14.336 34.790 7.320 1.00 27.32 67 VAL A CA 1
ATOM 481 C C . VAL A 1 67 ? 13.084 34.943 6.439 1.00 29.84 67 VAL A C 1
ATOM 482 O O . VAL A 1 67 ? 12.114 35.633 6.804 1.00 29.40 67 VAL A O 1
ATOM 486 N N . HIS A 1 68 ? 13.119 34.329 5.251 1.00 26.57 68 HIS A N 1
ATOM 487 C CA . HIS A 1 68 ? 11.875 33.990 4.568 1.00 29.54 68 HIS A CA 1
ATOM 488 C C . HIS A 1 68 ? 11.283 32.617 4.928 1.00 29.70 68 HIS A C 1
ATOM 489 O O . HIS A 1 68 ? 10.164 32.286 4.452 1.00 32.92 68 HIS A O 1
ATOM 496 N N . GLN A 1 69 ? 11.954 31.813 5.771 1.00 29.30 69 GLN A N 1
ATOM 497 C CA . GLN A 1 69 ? 11.373 30.533 6.245 1.00 29.86 69 GLN A CA 1
ATOM 498 C C . GLN A 1 69 ? 10.903 30.656 7.688 1.00 29.94 69 GLN A C 1
ATOM 499 O O . GLN A 1 69 ? 11.615 31.211 8.532 1.00 27.44 69 GLN A O 1
ATOM 505 N N . ALA A 1 70 ? 9.725 30.115 7.958 1.00 30.57 70 ALA A N 1
ATOM 506 C CA . ALA A 1 70 ? 9.110 30.167 9.287 1.00 30.02 70 ALA A CA 1
ATOM 507 C C . ALA A 1 70 ? 9.985 29.539 10.345 1.00 30.96 70 ALA A C 1
ATOM 508 O O . ALA A 1 70 ? 10.159 30.108 11.439 1.00 29.52 70 ALA A O 1
ATOM 510 N N . GLN A 1 71 ? 10.476 28.327 10.074 1.00 30.01 71 GLN A N 1
ATOM 511 C CA . GLN A 1 71 ? 11.161 27.586 11.131 1.00 30.30 71 GLN A CA 1
ATOM 512 C C . GLN A 1 71 ? 12.486 28.280 11.434 1.00 26.62 71 GLN A C 1
ATOM 513 O O . GLN A 1 71 ? 12.877 28.394 12.582 1.00 28.85 71 GLN A O 1
ATOM 516 N N . ASP A 1 72 ? 13.153 28.781 10.410 1.00 27.48 72 ASP A N 1
ATOM 517 C CA . ASP A 1 72 ? 14.425 29.481 10.573 1.00 29.26 72 ASP A CA 1
ATOM 518 C C . ASP A 1 72 ? 14.207 30.765 11.399 1.00 27.57 72 ASP A C 1
ATOM 519 O O . ASP A 1 72 ? 15.000 31.095 12.238 1.00 24.15 72 ASP A O 1
ATOM 524 N N . SER A 1 73 ? 13.136 31.465 11.107 1.00 25.43 73 SER A N 1
ATOM 525 C CA . SER A 1 73 ? 12.825 32.728 11.782 1.00 26.20 73 SER A CA 1
ATOM 526 C C . SER A 1 73 ? 12.428 32.516 13.237 1.00 26.18 73 SER A C 1
ATOM 527 O O . SER A 1 73 ? 12.892 33.256 14.102 1.00 25.01 73 SER A O 1
ATOM 530 N N . GLU A 1 74 ? 11.632 31.478 13.521 1.00 24.81 74 GLU A N 1
ATOM 531 C CA . GLU A 1 74 ? 11.294 31.120 14.877 1.00 27.39 74 GLU A CA 1
ATOM 532 C C . GLU A 1 74 ? 12.543 30.793 15.695 1.00 29.36 74 GLU A C 1
ATOM 533 O O . GLU A 1 74 ? 12.699 31.259 16.836 1.00 27.51 74 GLU A O 1
ATOM 539 N N . GLN A 1 75 ? 13.444 29.997 15.120 1.00 28.37 75 GLN A N 1
ATOM 540 C CA . GLN A 1 75 ? 14.675 29.597 15.818 1.00 29.76 75 GLN A CA 1
ATOM 541 C C . GLN A 1 75 ? 15.695 30.738 15.938 1.00 26.18 75 GLN A C 1
ATOM 542 O O . GLN A 1 75 ? 16.402 30.860 16.920 1.00 24.79 75 GLN A O 1
ATOM 548 N N . LEU A 1 76 ? 15.706 31.631 14.973 1.00 25.73 76 LEU A N 1
ATOM 549 C CA . LEU A 1 76 ? 16.516 32.813 15.075 1.00 23.90 76 LEU A CA 1
ATOM 550 C C . LEU A 1 76 ? 16.103 33.618 16.343 1.00 21.48 76 LEU A C 1
ATOM 551 O O . LEU A 1 76 ? 16.965 34.090 17.097 1.00 25.17 76 LEU A O 1
ATOM 556 N N . ILE A 1 77 ? 14.807 33.792 16.541 1.00 22.23 77 ILE A N 1
ATOM 557 C CA . ILE A 1 77 ? 14.343 34.632 17.673 1.00 23.12 77 ILE A CA 1
ATOM 558 C C . ILE A 1 77 ? 14.624 33.879 18.985 1.00 25.40 77 ILE A C 1
ATOM 559 O O . ILE A 1 77 ? 15.167 34.450 19.961 1.00 25.30 77 ILE A O 1
ATOM 564 N N . GLN A 1 78 ? 14.303 32.587 19.012 1.00 25.76 78 GLN A N 1
ATOM 565 C CA . GLN A 1 78 ? 14.583 31.787 20.218 1.00 30.28 78 GLN A CA 1
ATOM 566 C C . GLN A 1 78 ? 16.067 31.751 20.599 1.00 27.23 78 GLN A C 1
ATOM 567 O O . GLN A 1 78 ? 16.426 31.906 21.784 1.00 29.69 78 GLN A O 1
ATOM 573 N N . ASP A 1 79 ? 16.930 31.588 19.614 1.00 24.31 79 ASP A N 1
ATOM 574 C CA . ASP A 1 79 ? 18.383 31.561 19.800 1.00 26.40 79 ASP A CA 1
ATOM 575 C C . ASP A 1 79 ? 18.924 32.900 20.300 1.00 26.38 79 ASP A C 1
ATOM 576 O O . ASP A 1 79 ? 19.831 32.944 21.122 1.00 24.64 79 ASP A O 1
ATOM 581 N N . SER A 1 80 ? 18.377 33.998 19.785 1.00 24.19 80 SER A N 1
ATOM 582 C CA . SER A 1 80 ? 18.788 35.338 20.239 1.00 23.06 80 SER A CA 1
ATOM 583 C C . SER A 1 80 ? 18.337 35.574 21.692 1.00 22.32 80 SER A C 1
ATOM 584 O O . SER A 1 80 ? 19.076 36.164 22.486 1.00 23.16 80 SER A O 1
ATOM 587 N N . LEU A 1 81 ? 17.100 35.192 21.984 1.00 24.13 81 LEU A N 1
ATOM 588 C CA . LEU A 1 81 ? 16.560 35.340 23.329 1.00 28.09 81 LEU A CA 1
ATOM 589 C C . LEU A 1 81 ? 17.372 34.505 24.325 1.00 30.43 81 LEU A C 1
ATOM 590 O O . LEU A 1 81 ? 17.721 34.988 25.423 1.00 30.58 81 LEU A O 1
ATOM 595 N N . ASN A 1 82 ? 17.730 33.285 23.945 1.00 29.85 82 ASN A N 1
ATOM 596 C CA . ASN A 1 82 ? 18.551 32.428 24.797 1.00 32.29 82 ASN A CA 1
ATOM 597 C C . ASN A 1 82 ? 19.898 33.037 25.088 1.00 31.73 82 ASN A C 1
ATOM 598 O O . ASN A 1 82 ? 20.396 32.959 26.206 1.00 29.49 82 ASN A O 1
ATOM 603 N N . GLN A 1 83 ? 20.535 33.637 24.087 1.00 26.36 83 GLN A N 1
ATOM 604 C CA . GLN A 1 83 ? 21.830 34.207 24.292 1.00 26.65 83 GLN A CA 1
ATOM 605 C C . GLN A 1 83 ? 21.794 35.456 25.198 1.00 27.19 83 GLN A C 1
ATOM 606 O O . GLN A 1 83 ? 22.700 35.643 25.982 1.00 22.94 83 GLN A O 1
ATOM 612 N N . TYR A 1 84 ? 20.817 36.367 25.003 1.00 24.09 84 TYR A N 1
ATOM 613 C CA . TYR A 1 84 ? 20.894 37.717 25.567 1.00 24.27 84 TYR A CA 1
ATOM 614 C C . TYR A 1 84 ? 19.837 38.038 26.622 1.00 23.49 84 TYR A C 1
ATOM 615 O O . TYR A 1 84 ? 20.011 39.014 27.348 1.00 25.53 84 TYR A O 1
ATOM 624 N N . GLY A 1 85 ? 18.747 37.271 26.642 1.00 22.90 85 GLY A N 1
ATOM 625 C CA . GLY A 1 85 ? 17.646 37.473 27.560 1.00 25.22 85 GLY A CA 1
ATOM 626 C C . GLY A 1 85 ? 16.677 38.603 27.187 1.00 22.64 85 GLY A C 1
ATOM 627 O O . GLY A 1 85 ? 15.676 38.823 27.880 1.00 23.37 85 GLY A O 1
ATOM 628 N N . LYS A 1 86 ? 16.960 39.269 26.071 1.00 21.53 86 LYS A N 1
ATOM 629 C CA . LYS A 1 86 ? 16.209 40.456 25.591 1.00 20.34 86 LYS A CA 1
ATOM 630 C C . LYS A 1 86 ? 16.534 40.682 24.094 1.00 21.04 86 LYS A C 1
ATOM 631 O O . LYS A 1 86 ? 17.563 40.262 23.612 1.00 18.95 86 LYS A O 1
ATOM 637 N N . ILE A 1 87 ? 15.587 41.253 23.357 1.00 20.46 87 ILE A N 1
ATOM 638 C CA . ILE A 1 87 ? 15.837 41.784 22.036 1.00 20.67 87 ILE A CA 1
ATOM 639 C C . ILE A 1 87 ? 15.257 43.216 22.010 1.00 18.19 87 ILE A C 1
ATOM 640 O O . ILE A 1 87 ? 14.061 43.402 22.141 1.00 18.79 87 ILE A O 1
ATOM 645 N N . ASP A 1 88 ? 16.118 44.204 21.898 1.00 18.71 88 ASP A N 1
ATOM 646 C CA . ASP A 1 88 ? 15.671 45.602 21.950 1.00 17.73 88 ASP A CA 1
ATOM 647 C C . ASP A 1 88 ? 15.313 46.182 20.595 1.00 18.01 88 ASP A C 1
ATOM 648 O O . ASP A 1 88 ? 14.367 46.994 20.504 1.00 17.40 88 ASP A O 1
ATOM 653 N N . ILE A 1 89 ? 16.022 45.741 19.554 1.00 17.51 89 ILE A N 1
ATOM 654 C CA . ILE A 1 89 ? 15.951 46.340 18.202 1.00 17.71 89 ILE A CA 1
ATOM 655 C C . ILE A 1 89 ? 15.858 45.211 17.186 1.00 18.02 89 ILE A C 1
ATOM 656 O O . ILE A 1 89 ? 16.632 44.234 17.246 1.00 18.42 89 ILE A O 1
ATOM 661 N N . LEU A 1 90 ? 14.986 45.384 16.213 1.00 15.95 90 LEU A N 1
ATOM 662 C CA . LEU A 1 90 ? 14.917 44.498 15.048 1.00 17.13 90 LEU A CA 1
ATOM 663 C C . LEU A 1 90 ? 15.001 45.383 13.825 1.00 18.37 90 LEU A C 1
ATOM 664 O O . LEU A 1 90 ? 14.166 46.285 13.659 1.00 19.66 90 LEU A O 1
ATOM 669 N N . VAL A 1 91 ? 15.928 45.050 12.947 1.00 17.53 91 VAL A N 1
ATOM 670 C CA . VAL A 1 91 ? 15.976 45.683 11.628 1.00 18.14 91 VAL A CA 1
ATOM 671 C C . VAL A 1 91 ? 15.625 44.624 10.596 1.00 19.09 91 VAL A C 1
ATOM 672 O O . VAL A 1 91 ? 16.371 43.659 10.430 1.00 18.63 91 VAL A O 1
ATOM 676 N N . ASN A 1 92 ? 14.464 44.776 9.958 1.00 18.72 92 ASN A N 1
ATOM 677 C CA . ASN A 1 92 ? 13.990 43.868 8.912 1.00 19.30 92 ASN A CA 1
ATOM 678 C C . ASN A 1 92 ? 14.569 44.276 7.590 1.00 20.69 92 ASN A C 1
ATOM 679 O O . ASN A 1 92 ? 14.331 45.382 7.124 1.00 20.46 92 ASN A O 1
ATOM 684 N N . ASN A 1 93 ? 15.412 43.408 7.016 1.00 21.23 93 ASN A N 1
ATOM 685 C CA . ASN A 1 93 ? 16.191 43.739 5.820 1.00 22.45 93 ASN A CA 1
ATOM 686 C C . ASN A 1 93 ? 16.396 42.408 5.051 1.00 26.08 93 ASN A C 1
ATOM 687 O O . ASN A 1 93 ? 17.233 41.585 5.408 1.00 30.62 93 ASN A O 1
ATOM 692 N N . SER A 1 94 ? 15.540 42.153 4.083 1.00 27.73 94 SER A N 1
ATOM 693 C CA . SER A 1 94 ? 15.636 40.905 3.311 1.00 28.13 94 SER A CA 1
ATOM 694 C C . SER A 1 94 ? 15.201 41.195 1.880 1.00 36.00 94 SER A C 1
ATOM 695 O O . SER A 1 94 ? 14.632 42.249 1.594 1.00 32.18 94 SER A O 1
ATOM 698 N N . GLU A 1 95 ? 15.515 40.267 0.988 1.00 38.77 95 GLU A N 1
ATOM 699 C CA . GLU A 1 95 ? 15.459 40.508 -0.458 1.00 42.38 95 GLU A CA 1
ATOM 700 C C . GLU A 1 95 ? 14.020 40.475 -0.939 1.00 45.36 95 GLU A C 1
ATOM 701 O O . GLU A 1 95 ? 13.228 39.640 -0.490 1.00 42.70 95 GLU A O 1
ATOM 704 N N . GLY A 1 96 ? 13.685 41.398 -1.840 1.00 49.20 96 GLY A N 1
ATOM 705 C CA . GLY A 1 96 ? 12.318 41.556 -2.353 1.00 52.31 96 GLY A CA 1
ATOM 706 C C . GLY A 1 96 ? 12.082 40.733 -3.608 1.00 53.68 96 GLY A C 1
ATOM 707 O O . GLY A 1 96 ? 12.920 39.890 -3.953 1.00 54.10 96 GLY A O 1
ATOM 708 N N . ASN A 1 102 ? 2.448 41.204 -22.586 1.00 50.95 102 ASN A N 1
ATOM 709 C CA . ASN A 1 102 ? 2.580 42.275 -21.615 1.00 52.67 102 ASN A CA 1
ATOM 710 C C . ASN A 1 102 ? 2.854 41.649 -20.258 1.00 57.79 102 ASN A C 1
ATOM 711 O O . ASN A 1 102 ? 2.326 40.581 -19.925 1.00 61.88 102 ASN A O 1
ATOM 712 N N . LEU A 1 103 ? 3.676 42.331 -19.472 1.00 61.67 103 LEU A N 1
ATOM 713 C CA . LEU A 1 103 ? 4.337 41.700 -18.345 1.00 56.99 103 LEU A CA 1
ATOM 714 C C . LEU A 1 103 ? 3.338 41.329 -17.247 1.00 49.93 103 LEU A C 1
ATOM 715 O O . LEU A 1 103 ? 3.289 40.175 -16.855 1.00 45.46 103 LEU A O 1
ATOM 718 N N . ILE A 1 104 ? 2.503 42.265 -16.802 1.00 43.26 104 ILE A N 1
ATOM 719 C CA . ILE A 1 104 ? 1.725 42.026 -15.584 1.00 45.61 104 ILE A CA 1
ATOM 720 C C . ILE A 1 104 ? 0.755 40.827 -15.687 1.00 44.47 104 IL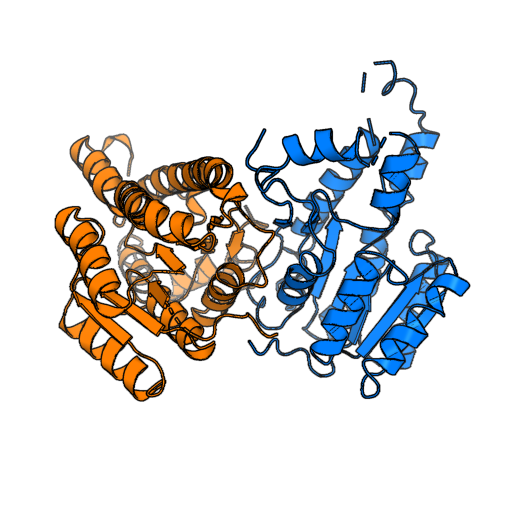E A C 1
ATOM 721 O O . ILE A 1 104 ? 0.749 39.961 -14.814 1.00 44.15 104 ILE A O 1
ATOM 724 N N . GLU A 1 105 ? -0.023 40.735 -16.763 1.00 43.59 105 GLU A N 1
ATOM 725 C CA . GLU A 1 105 ? -1.027 39.654 -16.896 1.00 47.73 105 GLU A CA 1
ATOM 726 C C . GLU A 1 105 ? -0.452 38.229 -17.086 1.00 44.00 105 GLU A C 1
ATOM 727 O O . GLU A 1 105 ? -1.221 37.247 -17.108 1.00 48.70 105 GLU A O 1
ATOM 733 N N . ASN A 1 106 ? 0.868 38.133 -17.251 1.00 40.02 106 ASN A N 1
ATOM 734 C CA A ASN A 1 106 ? 1.499 36.819 -17.343 0.50 42.95 106 ASN A CA 1
ATOM 735 C CA B ASN A 1 106 ? 1.594 36.865 -17.362 0.50 42.59 106 ASN A CA 1
ATOM 736 C C . ASN A 1 106 ? 2.147 36.372 -16.014 1.00 42.56 106 ASN A C 1
ATOM 737 O O . ASN A 1 106 ? 2.789 35.333 -15.949 1.00 40.33 106 ASN A O 1
ATOM 744 N N . LEU A 1 107 ? 1.932 37.146 -14.949 1.00 38.31 107 LEU A N 1
ATOM 745 C CA . LEU A 1 107 ? 2.301 36.721 -13.581 1.00 37.46 107 LEU A CA 1
ATOM 746 C C . LEU A 1 107 ? 1.203 35.793 -13.052 1.00 36.54 107 LEU A C 1
ATOM 747 O O . LEU A 1 107 ? 0.059 36.195 -12.877 1.00 43.57 107 LEU A O 1
ATOM 752 N N . SER A 1 108 ? 1.552 34.555 -12.776 1.00 36.22 108 SER A N 1
ATOM 753 C CA . SER A 1 108 ? 0.578 33.569 -12.354 1.00 36.15 108 SER A CA 1
ATOM 754 C C . SER A 1 108 ? 0.172 33.735 -10.883 1.00 38.26 108 SER A C 1
ATOM 755 O O . SER A 1 108 ? 0.793 34.485 -10.135 1.00 35.66 108 SER A O 1
ATOM 758 N N . ASP A 1 109 ? -0.872 33.014 -10.492 1.00 38.45 109 ASP A N 1
ATOM 759 C CA . ASP A 1 109 ? -1.269 32.893 -9.091 1.00 38.79 109 ASP A CA 1
ATOM 760 C C . ASP A 1 109 ? -0.089 32.450 -8.281 1.00 39.38 109 ASP A C 1
ATOM 761 O O . ASP A 1 109 ? 0.164 32.999 -7.219 1.00 40.20 109 ASP A O 1
ATOM 766 N N . GLU A 1 110 ? 0.610 31.430 -8.781 1.00 36.62 110 GLU A N 1
ATOM 767 C CA . GLU A 1 110 ? 1.742 30.882 -8.066 1.00 38.21 110 GLU A CA 1
ATOM 768 C C . GLU A 1 110 ? 2.846 31.916 -7.964 1.00 37.31 110 GLU A C 1
ATOM 769 O O . GLU A 1 110 ? 3.510 32.003 -6.926 1.00 37.21 110 GLU A O 1
ATOM 772 N N . ASP A 1 111 ? 3.058 32.712 -9.009 1.00 32.74 111 ASP A N 1
ATOM 773 C CA . ASP A 1 111 ? 4.057 33.758 -8.928 1.00 31.79 111 ASP A CA 1
ATOM 774 C C . ASP A 1 111 ? 3.755 34.736 -7.790 1.00 29.91 111 ASP A C 1
ATOM 775 O O . ASP A 1 111 ? 4.666 35.160 -7.070 1.00 33.96 111 ASP A O 1
ATOM 780 N N . TRP A 1 112 ? 2.499 35.138 -7.653 1.00 28.52 112 TRP A N 1
ATOM 781 C CA . TRP A 1 112 ? 2.152 36.166 -6.694 1.00 27.52 112 TRP A CA 1
ATOM 782 C C . TRP A 1 112 ? 2.227 35.589 -5.282 1.00 29.57 112 TRP A C 1
ATOM 783 O O . TRP A 1 112 ? 2.761 36.219 -4.360 1.00 30.40 112 TRP A O 1
ATOM 794 N N . LEU A 1 113 ? 1.678 34.403 -5.115 1.00 32.83 113 LEU A N 1
ATOM 795 C CA . LEU A 1 113 ? 1.804 33.687 -3.847 1.00 36.12 113 LEU A CA 1
ATOM 796 C C . LEU A 1 113 ? 3.240 33.561 -3.385 1.00 34.05 113 LEU A C 1
ATOM 797 O O . LEU A 1 113 ? 3.508 33.736 -2.189 1.00 35.11 113 LEU A O 1
ATOM 800 N N . ASN A 1 114 ? 4.162 33.267 -4.294 1.00 34.12 114 ASN A N 1
ATOM 801 C CA . ASN A 1 114 ? 5.586 33.206 -3.945 1.00 37.22 114 ASN A CA 1
ATOM 802 C C . ASN A 1 114 ? 6.153 34.527 -3.480 1.00 35.63 114 ASN A C 1
ATOM 803 O O . ASN A 1 114 ? 6.962 34.548 -2.557 1.00 34.39 114 ASN A O 1
ATOM 808 N N . VAL A 1 115 ? 5.763 35.645 -4.103 1.00 30.47 115 VAL A N 1
ATOM 809 C CA . VAL A 1 115 ? 6.286 36.915 -3.581 1.00 33.59 115 VAL A CA 1
ATOM 810 C C . VAL A 1 115 ? 5.662 37.193 -2.206 1.00 29.70 115 VAL A C 1
ATOM 811 O O . VAL A 1 115 ? 6.318 37.742 -1.362 1.00 31.84 115 VAL A O 1
ATOM 815 N N . PHE A 1 116 ? 4.408 36.832 -1.974 1.00 30.78 116 PHE A N 1
ATOM 816 C CA . PHE A 1 116 ? 3.817 37.149 -0.668 1.00 32.83 116 PHE A CA 1
ATOM 817 C C . PHE A 1 116 ? 4.493 36.333 0.429 1.00 32.08 116 PHE A C 1
ATOM 818 O O . PHE A 1 116 ? 4.628 36.807 1.576 1.00 29.94 116 PHE A O 1
ATOM 826 N N . GLN A 1 117 ? 4.899 35.115 0.084 1.00 29.74 117 GLN A N 1
ATOM 827 C CA . GLN A 1 117 ? 5.671 34.243 0.995 1.00 33.07 117 GLN A CA 1
ATOM 828 C C . GLN A 1 117 ? 7.133 34.596 1.178 1.00 30.41 117 GLN A C 1
ATOM 829 O O . GLN A 1 117 ? 7.845 33.915 1.914 1.00 35.35 117 GLN A O 1
ATOM 835 N N . GLY A 1 118 ? 7.607 35.646 0.514 1.00 27.31 118 GLY A N 1
ATOM 836 C CA . GLY A 1 118 ? 8.948 36.177 0.719 1.00 27.76 118 GLY A CA 1
ATOM 837 C C . GLY A 1 118 ? 8.984 37.269 1.773 1.00 26.61 118 GLY A C 1
ATOM 838 O O . GLY A 1 118 ? 8.588 37.060 2.915 1.00 23.61 118 GLY A O 1
ATOM 839 N N . LYS A 1 119 ? 9.471 38.425 1.366 1.00 27.38 119 LYS A N 1
ATOM 840 C CA . LYS A 1 119 ? 9.700 39.577 2.220 1.00 26.78 119 LYS A CA 1
ATOM 841 C C . LYS A 1 119 ? 8.429 40.040 2.920 1.00 25.54 119 LYS A C 1
ATOM 842 O O . LYS A 1 119 ? 8.514 40.471 4.079 1.00 25.01 119 LYS A O 1
ATOM 848 N N . LEU A 1 120 ? 7.265 39.965 2.249 1.00 24.16 120 LEU A N 1
ATOM 849 C CA . LEU A 1 120 ? 6.013 40.414 2.880 1.00 24.07 120 LEU A CA 1
ATOM 850 C C . LEU A 1 120 ? 5.697 39.668 4.166 1.00 24.09 120 LEU A C 1
ATOM 851 O O . LEU A 1 120 ? 5.683 40.258 5.287 1.00 22.19 120 LEU A O 1
ATOM 856 N N . ILE A 1 121 ? 5.460 38.372 4.050 1.00 23.89 121 ILE A N 1
ATOM 857 C CA A ILE A 1 121 ? 5.192 37.606 5.266 0.50 24.35 121 ILE A CA 1
ATOM 858 C CA B ILE A 1 121 ? 5.223 37.554 5.238 0.50 25.69 121 ILE A CA 1
ATOM 859 C C . ILE A 1 121 ? 6.464 37.491 6.124 1.00 23.67 121 ILE A C 1
ATOM 860 O O . ILE A 1 121 ? 6.374 37.339 7.353 1.00 22.10 121 ILE A O 1
ATOM 869 N N . GLY A 1 122 ? 7.645 37.599 5.513 1.00 22.39 122 GLY A N 1
ATOM 870 C CA . GLY A 1 122 ? 8.876 37.520 6.256 1.00 22.19 122 GLY A CA 1
ATOM 871 C C . GLY A 1 122 ? 8.966 38.638 7.315 1.00 22.33 122 GLY A C 1
ATOM 872 O O . GLY A 1 122 ? 9.281 38.401 8.520 1.00 20.24 122 GLY A O 1
ATOM 873 N N . TYR A 1 123 ? 8.682 39.856 6.881 1.00 19.45 123 TYR A N 1
ATOM 874 C CA . TYR A 1 123 ? 8.748 41.010 7.812 1.00 19.68 123 TYR A CA 1
ATOM 875 C C . TYR A 1 123 ? 7.614 40.938 8.847 1.00 19.56 123 TYR A C 1
ATOM 876 O O . TYR A 1 123 ? 7.845 41.275 10.018 1.00 20.06 123 TYR A O 1
ATOM 885 N N . ILE A 1 124 ? 6.399 40.554 8.427 1.00 20.00 124 ILE A N 1
ATOM 886 C CA . ILE A 1 124 ? 5.255 40.451 9.297 1.00 20.59 124 ILE A CA 1
ATOM 887 C C . ILE A 1 124 ? 5.539 39.395 10.373 1.00 20.10 124 ILE A C 1
ATOM 888 O O . ILE A 1 124 ? 5.336 39.620 11.581 1.00 18.83 124 ILE A O 1
ATOM 893 N N . ARG A 1 125 ? 6.030 38.237 9.946 1.00 19.37 125 ARG A N 1
ATOM 894 C CA . ARG A 1 125 ? 6.284 37.135 10.882 1.00 20.64 125 ARG A CA 1
ATOM 895 C C . ARG A 1 125 ? 7.321 37.527 11.945 1.00 19.00 125 ARG A C 1
ATOM 896 O O . ARG A 1 125 ? 7.100 37.301 13.149 1.00 19.64 125 ARG A O 1
ATOM 904 N N . LEU A 1 126 ? 8.467 38.054 11.513 1.00 19.15 126 LEU A N 1
ATOM 905 C CA . LEU A 1 126 ? 9.495 38.492 12.486 1.00 21.70 126 LEU A CA 1
ATOM 906 C C . LEU A 1 126 ? 9.033 39.598 13.414 1.00 20.20 126 LEU A C 1
ATOM 907 O O . LEU A 1 126 ? 9.364 39.588 14.599 1.00 19.29 126 LEU A O 1
ATOM 912 N N . THR A 1 127 ? 8.286 40.570 12.904 1.00 19.68 127 THR A N 1
ATOM 913 C CA . THR A 1 127 ? 7.624 41.528 13.755 1.00 19.61 127 THR A CA 1
ATOM 914 C C . THR A 1 127 ? 6.791 40.838 14.829 1.00 21.46 127 THR A C 1
ATOM 915 O O . THR A 1 127 ? 6.920 41.111 16.054 1.00 21.74 127 THR A O 1
ATOM 919 N N . ASN A 1 128 ? 5.896 39.952 14.399 1.00 20.51 128 ASN A N 1
ATOM 920 C CA . ASN A 1 128 ? 5.052 39.250 15.326 1.00 21.44 128 ASN A CA 1
ATOM 921 C C . ASN A 1 128 ? 5.822 38.479 16.384 1.00 20.90 128 ASN A C 1
ATOM 922 O O . ASN A 1 128 ? 5.325 38.351 17.506 1.00 22.74 128 ASN A O 1
ATOM 927 N N . LEU A 1 129 ? 6.972 37.914 16.016 1.00 19.58 129 LEU A N 1
ATOM 928 C CA . LEU A 1 129 ? 7.768 37.074 16.920 1.00 21.68 129 LEU A CA 1
ATOM 929 C C . LEU A 1 129 ? 8.474 37.941 17.956 1.00 22.92 129 LEU A C 1
ATOM 930 O O . LEU A 1 129 ? 8.620 37.493 19.120 1.00 22.58 129 LEU A O 1
ATOM 935 N N . VAL A 1 130 ? 8.897 39.151 17.585 1.00 19.97 130 VAL A N 1
ATOM 936 C CA . VAL A 1 130 ? 9.588 39.990 18.566 1.00 21.45 130 VAL A CA 1
ATOM 937 C C . VAL A 1 130 ? 8.655 40.830 19.411 1.00 22.43 130 VAL A C 1
ATOM 938 O O . VAL A 1 130 ? 9.077 41.287 20.495 1.00 21.98 130 VAL A O 1
ATOM 942 N N . LEU A 1 131 ? 7.419 41.095 18.946 1.00 19.16 131 LEU A N 1
ATOM 943 C CA . LEU A 1 131 ? 6.530 42.009 19.697 1.00 21.25 131 LEU A CA 1
ATOM 944 C C . LEU A 1 131 ? 6.290 41.593 21.165 1.00 23.02 131 LEU A C 1
ATOM 945 O O . LEU A 1 131 ? 6.334 42.450 22.057 1.00 21.98 131 LEU A O 1
ATOM 950 N N . PRO A 1 132 ? 6.097 40.290 21.454 1.00 23.31 132 PRO A N 1
ATOM 951 C CA . PRO A 1 132 ? 5.885 39.961 22.888 1.00 23.34 132 PRO A CA 1
ATOM 952 C C . PRO A 1 132 ? 7.045 40.263 23.786 1.00 21.75 132 PRO A C 1
ATOM 953 O O . PRO A 1 132 ? 6.872 40.674 24.931 1.00 21.61 132 PRO A O 1
ATOM 957 N N . ILE A 1 133 ? 8.231 40.051 23.264 1.00 19.88 133 ILE A N 1
ATOM 958 C CA . ILE A 1 133 ? 9.468 40.290 23.965 1.00 20.57 133 ILE A CA 1
ATOM 959 C C . ILE A 1 133 ? 9.662 41.794 24.228 1.00 21.12 133 ILE A C 1
ATOM 960 O O . ILE A 1 133 ? 9.916 42.250 25.362 1.00 19.49 133 ILE A O 1
ATOM 965 N N . MET A 1 134 ? 9.510 42.565 23.170 1.00 18.42 134 MET A N 1
ATOM 966 C CA . MET A 1 134 ? 9.617 44.027 23.298 1.00 18.18 134 MET A CA 1
ATOM 967 C C . MET A 1 134 ? 8.551 44.627 24.193 1.00 18.27 134 MET A C 1
ATOM 968 O O . MET A 1 134 ? 8.836 45.566 24.944 1.00 18.92 134 MET A O 1
ATOM 973 N N . LYS A 1 135 ? 7.325 44.101 24.128 1.00 18.38 135 LYS A N 1
ATOM 974 C CA . LYS A 1 135 ? 6.239 44.617 25.011 1.00 20.20 135 LYS A CA 1
ATOM 975 C C . LYS A 1 135 ? 6.540 44.290 26.451 1.00 19.86 135 LYS A C 1
ATOM 976 O O . LYS A 1 135 ? 6.274 45.110 27.313 1.00 19.12 135 LYS A O 1
ATOM 982 N N . LYS A 1 136 ? 7.106 43.107 26.708 1.00 19.62 136 LYS A N 1
ATOM 983 C CA . LYS A 1 136 ? 7.531 42.748 28.048 1.00 22.35 136 LYS A CA 1
ATOM 984 C C . LYS A 1 136 ? 8.562 43.720 28.608 1.00 22.06 136 LYS A C 1
ATOM 985 O O . LYS A 1 136 ? 8.530 44.128 29.795 1.00 20.64 136 LYS A O 1
ATOM 991 N N . GLN A 1 137 ? 9.496 44.127 27.767 1.00 18.37 137 GLN A N 1
ATOM 992 C CA . GLN A 1 137 ? 10.522 45.095 28.101 1.00 19.14 137 GLN A CA 1
ATOM 993 C C . GLN A 1 137 ? 10.043 46.538 28.226 1.00 18.43 137 GLN A C 1
ATOM 994 O O . GLN A 1 137 ? 10.771 47.335 28.805 1.00 19.60 137 GLN A O 1
ATOM 1000 N N . HIS A 1 138 ? 8.865 46.861 27.707 1.00 18.43 138 HIS A N 1
ATOM 1001 C CA . HIS A 1 138 ? 8.440 48.243 27.441 1.00 19.75 138 HIS A CA 1
ATOM 1002 C C . HIS A 1 138 ? 9.520 49.015 26.715 1.00 17.68 138 HIS A C 1
ATOM 1003 O O . HIS A 1 138 ? 9.798 50.207 26.970 1.00 19.53 138 HIS A O 1
ATOM 1010 N N . TRP A 1 139 ? 10.155 48.340 25.766 1.00 17.83 139 TRP A N 1
ATOM 1011 C CA . TRP A 1 139 ? 11.186 48.977 24.975 1.00 18.08 139 TRP A CA 1
ATOM 1012 C C . TRP A 1 139 ? 11.405 48.177 23.741 1.00 18.76 139 TRP A C 1
ATOM 1013 O O . TRP A 1 139 ? 11.835 47.016 23.790 1.00 21.07 139 TRP A O 1
ATOM 1024 N N . GLY A 1 140 ? 11.158 48.802 22.597 1.00 18.73 140 GLY A N 1
ATOM 1025 C CA . GLY A 1 140 ? 11.520 48.144 21.347 1.00 17.94 140 GLY A CA 1
ATOM 1026 C C . GLY A 1 140 ? 11.625 49.155 20.228 1.00 17.28 140 GLY A C 1
ATOM 1027 O O . GLY A 1 140 ? 10.978 50.210 20.249 1.00 17.67 140 GLY A O 1
ATOM 1028 N N . ARG A 1 141 ? 12.424 48.794 19.233 1.00 16.78 141 ARG A N 1
ATOM 1029 C CA . ARG A 1 141 ? 12.472 49.545 17.977 1.00 17.77 141 ARG A CA 1
ATOM 1030 C C . ARG A 1 141 ? 12.512 48.549 16.855 1.00 19.25 141 ARG A C 1
ATOM 1031 O O . ARG A 1 141 ? 13.350 47.589 16.888 1.00 18.50 141 ARG A O 1
ATOM 1039 N N . ILE A 1 142 ? 11.664 48.775 15.856 1.00 17.61 142 ILE A N 1
ATOM 1040 C CA . ILE A 1 142 ? 11.633 47.888 14.680 1.00 17.68 142 ILE A CA 1
ATOM 1041 C C . ILE A 1 142 ? 11.783 48.819 13.482 1.00 17.49 142 ILE A C 1
ATOM 1042 O O . ILE A 1 142 ? 11.081 49.835 13.389 1.00 19.00 142 ILE A O 1
ATOM 1047 N N . VAL A 1 143 ? 12.774 48.584 12.660 1.00 16.59 143 VAL A N 1
ATOM 1048 C CA . VAL A 1 143 ? 12.937 49.419 11.461 1.00 17.25 143 VAL A CA 1
ATOM 1049 C C . VAL A 1 143 ? 12.875 48.508 10.250 1.00 18.65 143 VAL A C 1
ATOM 1050 O O . VAL A 1 143 ? 13.676 47.556 10.112 1.00 19.98 143 VAL A O 1
ATOM 1054 N N . ASN A 1 144 ? 11.940 48.806 9.355 1.00 18.04 144 ASN A N 1
ATOM 1055 C CA . ASN A 1 144 ? 11.753 48.012 8.149 1.00 19.52 144 ASN A CA 1
ATOM 1056 C C . ASN A 1 144 ? 12.391 48.658 6.964 1.00 19.29 144 ASN A C 1
ATOM 1057 O O . ASN A 1 144 ? 12.140 49.824 6.715 1.00 19.66 144 ASN A O 1
ATOM 1062 N N . ILE A 1 145 ? 13.256 47.932 6.253 1.00 18.98 145 ILE A N 1
ATOM 1063 C CA . ILE A 1 145 ? 13.953 48.470 5.079 1.00 18.96 145 ILE A CA 1
ATOM 1064 C C . ILE A 1 145 ? 13.086 48.060 3.914 1.00 19.78 145 ILE A C 1
ATOM 1065 O O . ILE A 1 145 ? 12.965 46.884 3.587 1.00 20.51 145 ILE A O 1
ATOM 1070 N N . ILE A 1 146 ? 12.450 49.049 3.302 1.00 20.67 146 ILE A N 1
ATOM 1071 C CA . ILE A 1 146 ? 11.382 48.787 2.341 1.00 26.30 146 ILE A CA 1
ATOM 1072 C C . ILE A 1 146 ? 11.853 49.291 0.989 1.00 31.92 146 ILE A C 1
ATOM 1073 O O . ILE A 1 146 ? 11.716 50.471 0.624 1.00 34.37 146 ILE A O 1
ATOM 1078 N N . GLY A 1 147 ? 12.487 48.369 0.311 1.00 31.56 147 GLY A N 1
ATOM 1079 N N . LEU A 1 157 ? 9.467 46.773 -9.752 1.00 52.97 157 LEU A N 1
ATOM 1080 C CA A LEU A 1 157 ? 8.403 46.565 -10.729 0.50 52.65 157 LEU A CA 1
ATOM 1081 C CA B LEU A 1 157 ? 8.448 46.332 -10.673 0.50 51.78 157 LEU A CA 1
ATOM 1082 C C . LEU A 1 157 ? 7.083 46.280 -9.974 1.00 50.49 157 LEU A C 1
ATOM 1083 O O . LEU A 1 157 ? 6.907 46.738 -8.821 1.00 53.78 157 LEU A O 1
ATOM 1092 N N . VAL A 1 158 ? 6.135 45.623 -10.627 1.00 49.27 158 VAL A N 1
ATOM 1093 C CA . VAL A 1 158 ? 4.805 45.440 -10.087 1.00 43.62 158 VAL A CA 1
ATOM 1094 C C . VAL A 1 158 ? 4.839 44.737 -8.724 1.00 42.68 158 VAL A C 1
ATOM 1095 O O . VAL A 1 158 ? 4.250 45.207 -7.750 1.00 37.59 158 VAL A O 1
ATOM 1099 N N . LYS A 1 159 ? 5.499 43.582 -8.663 1.00 40.95 159 LYS A N 1
ATOM 1100 C CA . LYS A 1 159 ? 5.458 42.744 -7.441 1.00 38.84 159 LYS A CA 1
ATOM 1101 C C . LYS A 1 159 ? 6.031 43.447 -6.237 1.00 35.64 159 LYS A C 1
ATOM 1102 O O . LYS A 1 159 ? 5.410 43.490 -5.181 1.00 32.11 159 LYS A O 1
ATOM 1107 N N . SER A 1 160 ? 7.216 43.998 -6.422 1.00 36.87 160 SER A N 1
ATOM 1108 C CA . SER A 1 160 ? 7.892 44.808 -5.433 1.00 38.93 160 SER A CA 1
ATOM 1109 C C . SER A 1 160 ? 7.049 45.972 -4.877 1.00 35.57 160 SER A C 1
ATOM 1110 O O . SER A 1 160 ? 7.004 46.214 -3.669 1.00 29.59 160 SER A O 1
ATOM 1113 N N . GLY A 1 161 ? 6.418 46.736 -5.765 1.00 29.82 161 GLY A N 1
ATOM 1114 C CA . GLY A 1 161 ? 5.619 47.896 -5.349 1.00 28.49 161 GLY A CA 1
ATOM 1115 C C . GLY A 1 161 ? 4.431 47.460 -4.507 1.00 26.28 161 GLY A C 1
ATOM 1116 O O . GLY A 1 161 ? 4.084 48.106 -3.508 1.00 26.63 161 GLY A O 1
ATOM 1117 N N . VAL A 1 162 ? 3.787 46.371 -4.899 1.00 24.06 162 VAL A N 1
ATOM 1118 C CA . VAL A 1 162 ? 2.647 45.838 -4.149 1.00 21.96 162 VAL A CA 1
ATOM 1119 C C . VAL A 1 162 ? 3.088 45.455 -2.715 1.00 24.29 162 VAL A C 1
ATOM 1120 O O . VAL A 1 162 ? 2.438 45.862 -1.742 1.00 22.04 162 VAL A O 1
ATOM 1124 N N . VAL A 1 163 ? 4.180 44.697 -2.618 1.00 22.96 163 VAL A N 1
ATOM 1125 C CA . VAL A 1 163 ? 4.715 44.257 -1.305 1.00 23.45 163 VAL A CA 1
ATOM 1126 C C . VAL A 1 163 ? 5.078 45.485 -0.454 1.00 24.22 163 VAL A C 1
ATOM 1127 O O . VAL A 1 163 ? 4.720 45.579 0.755 1.00 21.87 163 VAL A O 1
ATOM 1131 N N . ASN A 1 164 ? 5.784 46.427 -1.057 1.00 23.51 164 ASN A N 1
ATOM 1132 C CA . ASN A 1 164 ? 6.213 47.613 -0.316 1.00 25.72 164 ASN A CA 1
ATOM 1133 C C . ASN A 1 164 ? 5.052 48.497 0.174 1.00 23.49 164 ASN A C 1
ATOM 1134 O O . ASN A 1 164 ? 5.055 48.989 1.303 1.00 20.99 164 ASN A O 1
ATOM 1139 N N . ALA A 1 165 ? 3.981 48.621 -0.623 1.00 20.79 165 ALA A N 1
ATOM 1140 C CA . ALA A 1 165 ? 2.809 49.372 -0.183 1.00 20.96 165 ALA A CA 1
ATOM 1141 C C . ALA A 1 165 ? 2.159 48.668 0.993 1.00 20.79 165 ALA A C 1
ATOM 1142 O O . ALA A 1 165 ? 1.730 49.330 1.972 1.00 20.67 165 ALA A O 1
ATOM 1144 N N . ALA A 1 166 ? 2.022 47.332 0.863 1.00 20.38 166 ALA A N 1
ATOM 1145 C CA . ALA A 1 166 ? 1.490 46.483 1.930 1.00 19.61 166 ALA A CA 1
ATOM 1146 C C . ALA A 1 166 ? 2.291 46.719 3.207 1.00 19.22 166 ALA A C 1
ATOM 1147 O O . ALA A 1 166 ? 1.695 46.922 4.297 1.00 21.72 166 ALA A O 1
ATOM 1149 N N . LEU A 1 167 ? 3.619 46.645 3.113 1.00 20.84 167 LEU A N 1
ATOM 1150 C CA . LEU A 1 167 ? 4.482 46.802 4.313 1.00 21.37 167 LEU A CA 1
ATOM 1151 C C . LEU A 1 167 ? 4.447 48.185 4.936 1.00 21.81 167 LEU A C 1
ATOM 1152 O O . LEU A 1 167 ? 4.495 48.336 6.182 1.00 20.94 167 LEU A O 1
ATOM 1157 N N . MET A 1 168 ? 4.398 49.220 4.110 1.00 22.18 168 MET A N 1
ATOM 1158 C CA . MET A 1 168 ? 4.177 50.586 4.641 1.00 22.99 168 MET A CA 1
ATOM 1159 C C . MET A 1 168 ? 2.903 50.733 5.479 1.00 22.76 168 MET A C 1
ATOM 1160 O O . MET A 1 168 ? 2.890 51.360 6.560 1.00 22.23 168 MET A O 1
ATOM 1165 N N . ASN A 1 169 ? 1.819 50.114 5.019 1.00 21.38 169 ASN A N 1
ATOM 1166 C CA . ASN A 1 169 ? 0.589 50.157 5.709 1.00 23.44 169 ASN A CA 1
ATOM 1167 C C . ASN A 1 169 ? 0.637 49.291 6.947 1.00 21.51 169 ASN A C 1
ATOM 1168 O O . ASN A 1 169 ? 0.132 49.696 7.972 1.00 22.87 169 ASN A O 1
ATOM 1173 N N . PHE A 1 170 ? 1.214 48.087 6.835 1.00 22.54 170 PHE A N 1
ATOM 1174 C CA . PHE A 1 170 ? 1.470 47.246 8.038 1.00 20.74 170 PHE A CA 1
ATOM 1175 C C . PHE A 1 170 ? 2.240 48.014 9.152 1.00 20.67 170 PHE A C 1
ATOM 1176 O O . PHE A 1 170 ? 1.858 47.960 10.328 1.00 23.64 170 PHE A O 1
ATOM 1184 N N . THR A 1 171 ? 3.267 48.740 8.774 1.00 22.65 171 THR A N 1
ATOM 1185 C CA . THR A 1 171 ? 4.067 49.563 9.691 1.00 24.02 171 THR A CA 1
ATOM 1186 C C . THR A 1 171 ? 3.172 50.506 10.478 1.00 24.32 171 THR A C 1
ATOM 1187 O O . THR A 1 171 ? 3.268 50.577 11.702 1.00 22.80 171 THR A O 1
ATOM 1191 N N . LYS A 1 172 ? 2.289 51.233 9.797 1.00 23.96 172 LYS A N 1
ATOM 1192 C CA . LYS A 1 172 ? 1.337 52.126 10.472 1.00 24.96 172 LYS A CA 1
ATOM 1193 C C . LYS A 1 172 ? 0.393 51.457 11.429 1.00 25.59 172 LYS A C 1
ATOM 1194 O O . LYS A 1 172 ? 0.201 51.939 12.559 1.00 25.87 172 LYS A O 1
ATOM 1200 N N . SER A 1 173 ? -0.239 50.348 10.986 1.00 23.01 173 SER A N 1
ATOM 1201 C CA . SER A 1 173 ? -1.112 49.602 11.829 1.00 25.30 173 SER A CA 1
ATOM 1202 C C . SER A 1 173 ? -0.419 49.079 13.052 1.00 22.52 173 SER A C 1
ATOM 1203 O O . SER A 1 173 ? -0.958 49.213 14.140 1.00 24.04 173 SER A O 1
ATOM 1206 N N . VAL A 1 174 ? 0.742 48.458 12.916 1.00 21.67 174 VAL A N 1
ATOM 1207 C CA A VAL A 1 174 ? 1.398 47.931 14.108 0.50 22.08 174 VAL A CA 1
ATOM 1208 C CA B VAL A 1 174 ? 1.431 47.933 14.082 0.50 21.94 174 VAL A CA 1
ATOM 1209 C C . VAL A 1 174 ? 1.879 49.047 15.019 1.00 22.04 174 VAL A C 1
ATOM 1210 O O . VAL A 1 174 ? 1.715 48.946 16.282 1.00 21.92 174 VAL A O 1
ATOM 1217 N N . ALA A 1 175 ? 2.416 50.121 14.439 1.00 19.14 175 ALA A N 1
ATOM 1218 C CA . ALA A 1 175 ? 2.871 51.215 15.258 1.00 20.47 175 ALA A CA 1
ATOM 1219 C C . ALA A 1 175 ? 1.740 51.740 16.191 1.00 20.09 175 ALA A C 1
ATOM 1220 O O . ALA A 1 175 ? 1.964 52.018 17.364 1.00 20.34 175 ALA A O 1
ATOM 1222 N N . ARG A 1 176 ? 0.553 51.920 15.645 1.00 22.61 176 ARG A N 1
ATOM 1223 C CA A ARG A 1 176 ? -0.599 52.408 16.411 0.50 23.11 176 ARG A CA 1
ATOM 1224 C CA B ARG A 1 176 ? -0.599 52.398 16.408 0.50 23.85 176 ARG A CA 1
ATOM 1225 C C . ARG A 1 176 ? -0.902 51.491 17.597 1.00 22.74 176 ARG A C 1
ATOM 1226 O O . ARG A 1 176 ? -1.195 51.942 18.710 1.00 23.51 176 ARG A O 1
ATOM 1235 N N . GLN A 1 177 ? -0.826 50.195 17.386 1.00 21.67 177 GLN A N 1
ATOM 1236 C CA . GLN A 1 177 ? -1.178 49.246 18.425 1.00 23.10 177 GLN A CA 1
ATOM 1237 C C . GLN A 1 177 ? -0.118 49.143 19.530 1.00 21.25 177 GLN A C 1
ATOM 1238 O O . GLN A 1 177 ? -0.458 48.886 20.701 1.00 26.09 177 GLN A O 1
ATOM 1244 N N . THR A 1 178 ? 1.170 49.282 19.185 1.00 21.62 178 THR A N 1
ATOM 1245 C CA . THR A 1 178 ? 2.281 49.005 20.101 1.00 21.12 178 THR A CA 1
ATOM 1246 C C . THR A 1 178 ? 2.890 50.261 20.753 1.00 22.03 178 THR A C 1
ATOM 1247 O O . THR A 1 178 ? 3.719 50.168 21.649 1.00 21.22 178 THR A O 1
ATOM 1251 N N . ALA A 1 179 ? 2.496 51.432 20.260 1.00 20.99 179 ALA A N 1
ATOM 1252 C CA . ALA A 1 179 ? 2.956 52.693 20.802 1.00 20.12 179 ALA A CA 1
ATOM 1253 C C . ALA A 1 179 ? 2.779 52.832 22.325 1.00 22.79 179 ALA A C 1
ATOM 1254 O O . ALA A 1 179 ? 3.676 53.389 22.993 1.00 20.78 179 ALA A O 1
ATOM 1256 N N . PRO A 1 180 ? 1.660 52.323 22.882 1.00 24.54 180 PRO A N 1
ATOM 1257 C CA . PRO A 1 180 ? 1.480 52.408 24.360 1.00 26.40 180 PRO A CA 1
ATOM 1258 C C . PRO A 1 180 ? 2.467 51.577 25.169 1.00 27.67 180 PRO A C 1
ATOM 1259 O O . PRO A 1 180 ? 2.495 51.698 26.411 1.00 26.42 180 PRO A O 1
ATOM 1263 N N . TYR A 1 181 ? 3.253 50.720 24.497 1.00 23.90 181 TYR A N 1
ATOM 1264 C CA . TYR A 1 181 ? 4.281 49.900 25.141 1.00 23.77 181 TYR A CA 1
ATOM 1265 C C . TYR A 1 181 ? 5.704 50.379 24.871 1.00 21.44 181 TYR A C 1
ATOM 1266 O O . TYR A 1 181 ? 6.709 49.690 25.214 1.00 22.07 181 TYR A O 1
ATOM 1275 N N . ASN A 1 182 ? 5.815 51.543 24.242 1.00 20.53 182 ASN A N 1
ATOM 1276 C CA . ASN A 1 182 ? 7.124 52.103 23.868 1.00 22.20 182 ASN A CA 1
ATOM 1277 C C . ASN A 1 182 ? 7.874 51.121 22.943 1.00 20.18 182 ASN A C 1
ATOM 1278 O O . ASN A 1 182 ? 9.104 50.962 23.015 1.00 19.75 182 ASN A O 1
ATOM 1283 N N . VAL A 1 183 ? 7.095 50.486 22.078 1.00 17.97 183 VAL A N 1
ATOM 1284 C CA . VAL A 1 183 ? 7.600 49.665 20.979 1.00 18.33 183 VAL A CA 1
ATOM 1285 C C . VAL A 1 183 ? 7.303 50.423 19.687 1.00 17.86 183 VAL A C 1
ATOM 1286 O O . VAL A 1 183 ? 6.141 50.545 19.259 1.00 20.64 183 VAL A O 1
ATOM 1290 N N . LEU A 1 184 ? 8.341 51.011 19.109 1.00 18.31 184 LEU A N 1
ATOM 1291 C CA . LEU A 1 184 ? 8.204 51.989 18.006 1.00 17.44 184 LEU A CA 1
ATOM 1292 C C . LEU A 1 184 ? 8.620 51.335 16.717 1.00 18.84 184 LEU A C 1
ATOM 1293 O O . LEU A 1 184 ? 9.580 50.582 16.690 1.00 20.77 184 LEU A O 1
ATOM 1298 N N . ILE A 1 185 ? 7.873 51.565 15.658 1.00 16.37 185 ILE A N 1
ATOM 1299 C CA A ILE A 1 185 ? 8.150 50.894 14.399 0.50 18.59 185 ILE A CA 1
ATOM 1300 C CA B ILE A 1 185 ? 8.053 50.859 14.404 0.50 17.72 185 ILE A CA 1
ATOM 1301 C C . ILE A 1 185 ? 8.024 51.864 13.259 1.00 17.39 185 ILE A C 1
ATOM 1302 O O . ILE A 1 185 ? 7.046 52.587 13.139 1.00 17.83 185 ILE A O 1
ATOM 1311 N N . ASN A 1 186 ? 9.064 51.884 12.431 1.00 16.43 186 ASN A N 1
ATOM 1312 C CA . ASN A 1 186 ? 9.148 52.839 11.327 1.00 17.64 186 ASN A CA 1
ATOM 1313 C C . ASN A 1 186 ? 9.770 52.153 10.133 1.00 19.32 186 ASN A C 1
ATOM 1314 O O . ASN A 1 186 ? 10.318 51.042 10.263 1.00 19.04 186 ASN A O 1
ATOM 1319 N N . SER A 1 187 ? 9.656 52.776 8.976 1.00 18.66 187 SER A N 1
ATOM 1320 C CA A SER A 1 187 ? 10.257 52.220 7.786 0.50 22.09 187 SER A CA 1
ATOM 1321 C CA B SER A 1 187 ? 10.213 52.228 7.760 0.50 20.53 187 SER A CA 1
ATOM 1322 C C . SER A 1 187 ? 11.136 53.228 7.063 1.00 20.86 187 SER A C 1
ATOM 1323 O O . SER A 1 187 ? 10.944 54.435 7.159 1.00 20.01 187 SER A O 1
ATOM 1328 N N . VAL A 1 188 ? 12.140 52.713 6.351 1.00 20.58 188 VAL A N 1
ATOM 1329 C CA . VAL A 1 188 ? 13.010 53.554 5.594 1.00 20.65 188 VAL A CA 1
ATOM 1330 C C . VAL A 1 188 ? 13.043 53.024 4.174 1.00 20.70 188 VAL A C 1
ATOM 1331 O O . VAL A 1 188 ? 13.224 51.814 3.953 1.00 20.57 188 VAL A O 1
ATOM 1335 N N . ASN A 1 189 ? 12.910 53.933 3.226 1.00 22.22 189 ASN A N 1
ATOM 1336 C CA . ASN A 1 189 ? 12.864 53.568 1.796 1.00 24.93 189 ASN A CA 1
ATOM 1337 C C . ASN A 1 189 ? 14.103 54.047 1.100 1.00 22.63 189 ASN A C 1
ATOM 1338 O O . ASN A 1 189 ? 14.271 55.240 0.874 1.00 24.30 189 ASN A O 1
ATOM 1343 N N . PRO A 1 190 ? 15.048 53.147 0.803 1.00 25.63 190 PRO A N 1
ATOM 1344 C CA . PRO A 1 190 ? 16.264 53.589 0.153 1.00 26.09 190 PRO A CA 1
ATOM 1345 C C . PRO A 1 190 ? 16.023 54.052 -1.317 1.00 25.54 190 PRO A C 1
ATOM 1346 O O . PRO A 1 190 ? 15.123 53.547 -1.950 1.00 28.44 190 PRO A O 1
ATOM 1350 N N . GLY A 1 191 ? 16.798 55.025 -1.769 1.00 30.47 191 GLY A N 1
ATOM 1351 C CA . GLY A 1 191 ? 16.998 55.313 -3.218 1.00 29.70 191 GLY A CA 1
ATOM 1352 C C . GLY A 1 191 ? 18.153 54.459 -3.701 1.00 29.88 191 GLY A C 1
ATOM 1353 O O . GLY A 1 191 ? 18.267 53.284 -3.354 1.00 36.97 191 GLY A O 1
ATOM 1354 N N . VAL A 1 192 ? 19.069 55.028 -4.460 1.00 30.72 192 VAL A N 1
ATOM 1355 C CA . VAL A 1 192 ? 20.102 54.215 -5.000 1.00 30.01 192 VAL A CA 1
ATOM 1356 C C . VAL A 1 192 ? 21.261 54.246 -4.043 1.00 28.91 192 VAL A C 1
ATOM 1357 O O . VAL A 1 192 ? 21.866 55.302 -3.804 1.00 29.02 192 VAL A O 1
ATOM 1361 N N . ILE A 1 193 ? 21.557 53.067 -3.488 1.00 26.98 193 ILE A N 1
ATOM 1362 C CA . ILE A 1 193 ? 22.620 52.921 -2.500 1.00 27.67 193 ILE A CA 1
ATOM 1363 C C . ILE A 1 193 ? 23.694 51.968 -3.057 1.00 27.22 193 ILE A C 1
ATOM 1364 O O . ILE A 1 193 ? 23.365 50.940 -3.629 1.00 32.16 193 ILE A O 1
ATOM 1369 N N . ASP A 1 194 ? 24.967 52.315 -2.899 1.00 28.23 194 ASP A N 1
ATOM 1370 C CA . ASP A 1 194 ? 26.078 51.502 -3.429 1.00 29.51 194 ASP A CA 1
ATOM 1371 C C . ASP A 1 194 ? 26.264 50.220 -2.592 1.00 30.34 194 ASP A C 1
ATOM 1372 O O . ASP A 1 194 ? 27.052 50.207 -1.660 1.00 34.80 194 ASP A O 1
ATOM 1377 N N . THR A 1 195 ? 25.467 49.211 -2.884 1.00 32.01 195 THR A N 1
ATOM 1378 C CA . THR A 1 195 ? 25.566 47.859 -2.295 1.00 37.55 195 THR A CA 1
ATOM 1379 C C . THR A 1 195 ? 26.075 46.830 -3.295 1.00 41.74 195 THR A C 1
ATOM 1380 O O . THR A 1 195 ? 26.276 47.157 -4.473 1.00 39.73 195 THR A O 1
ATOM 1384 N N . PRO A 1 196 ? 26.294 45.583 -2.834 1.00 45.60 196 PRO A N 1
ATOM 1385 C CA . PRO A 1 196 ? 26.729 44.536 -3.778 1.00 41.69 196 PRO A CA 1
ATOM 1386 C C . PRO A 1 196 ? 25.703 44.244 -4.827 1.00 44.16 196 PRO A C 1
ATOM 1387 O O . PRO A 1 196 ? 26.083 44.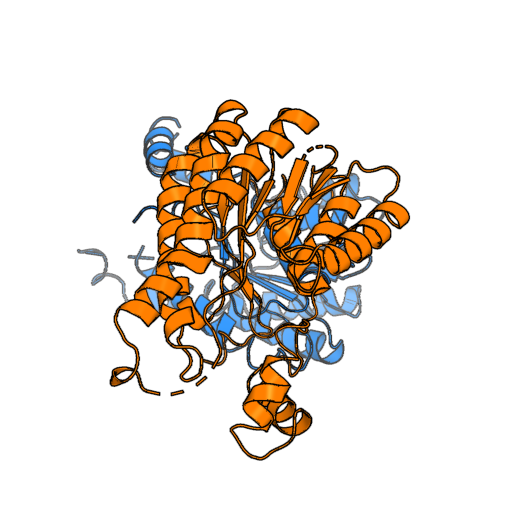088 -5.990 1.00 48.87 196 PRO A O 1
ATOM 1391 N N . ARG A 1 197 ? 24.418 44.194 -4.450 1.00 41.42 197 ARG A N 1
ATOM 1392 C CA . ARG A 1 197 ? 23.353 44.038 -5.444 1.00 49.81 197 ARG A CA 1
ATOM 1393 C C . ARG A 1 197 ? 23.432 45.141 -6.472 1.00 50.18 197 ARG A C 1
ATOM 1394 O O . ARG A 1 197 ? 23.294 44.901 -7.664 1.00 52.33 197 ARG A O 1
ATOM 1398 N N . HIS A 1 198 ? 23.640 46.362 -6.010 1.00 48.61 198 HIS A N 1
ATOM 1399 C CA . HIS A 1 198 ? 23.717 47.470 -6.918 1.00 46.03 198 HIS A CA 1
ATOM 1400 C C . HIS A 1 198 ? 24.862 47.338 -7.919 1.00 45.25 198 HIS A C 1
ATOM 1401 O O . HIS A 1 198 ? 24.647 47.493 -9.118 1.00 48.77 198 HIS A O 1
ATOM 1408 N N . ARG A 1 199 ? 26.076 47.105 -7.434 1.00 45.45 199 ARG A N 1
ATOM 1409 C CA . ARG A 1 199 ? 27.228 46.972 -8.329 1.00 50.57 199 ARG A CA 1
ATOM 1410 C C . ARG A 1 199 ? 27.025 45.748 -9.269 1.00 53.31 199 ARG A C 1
ATOM 1411 O O . ARG A 1 199 ? 27.336 45.814 -10.467 1.00 52.05 199 ARG A O 1
ATOM 1419 N N . GLU A 1 200 ? 26.435 44.679 -8.731 1.00 54.38 200 GLU A N 1
ATOM 1420 C CA . GLU A 1 200 ? 26.012 43.515 -9.531 1.00 60.70 200 GLU A CA 1
ATOM 1421 C C . GLU A 1 200 ? 24.855 43.839 -10.489 1.00 65.96 200 GLU A C 1
ATOM 1422 O O . GLU A 1 200 ? 24.862 43.422 -11.657 1.00 60.46 200 GLU A O 1
ATOM 1423 N N . TYR A 1 201 ? 23.875 44.591 -9.987 1.00 64.89 201 TYR A N 1
ATOM 1424 C CA . TYR A 1 201 ? 22.701 44.996 -10.760 1.00 62.60 201 TYR A CA 1
ATOM 1425 C C . TYR A 1 201 ? 23.044 45.898 -11.943 1.00 63.62 201 TYR A C 1
ATOM 1426 O O . TYR A 1 201 ? 22.354 45.874 -12.962 1.00 68.09 201 TYR A O 1
ATOM 1427 N N . LEU A 1 202 ? 24.104 46.690 -11.820 1.00 62.46 202 LEU A N 1
ATOM 1428 C CA . LEU A 1 202 ? 24.633 47.420 -12.971 1.00 66.37 202 LEU A CA 1
ATOM 1429 C C . LEU A 1 202 ? 25.053 46.448 -14.074 1.00 72.14 202 LEU A C 1
ATOM 1430 O O . LEU A 1 202 ? 24.478 46.475 -15.164 1.00 74.58 202 LEU A O 1
ATOM 1435 N N . GLU A 1 203 ? 26.030 45.585 -13.774 1.00 76.34 203 GLU A N 1
ATOM 1436 C CA . GLU A 1 203 ? 26.639 44.679 -14.779 1.00 75.59 203 GLU A CA 1
ATOM 1437 C C . GLU A 1 203 ? 25.658 43.750 -15.517 1.00 72.45 203 GLU A C 1
ATOM 1438 O O . GLU A 1 203 ? 25.833 43.482 -16.704 1.00 71.85 203 GLU A O 1
ATOM 1444 N N . ILE A 1 204 ? 24.621 43.289 -14.826 1.00 68.82 204 ILE A N 1
ATOM 1445 C CA . ILE A 1 204 ? 23.569 42.478 -15.436 1.00 66.80 204 ILE A CA 1
ATOM 1446 C C . ILE A 1 204 ? 22.589 43.328 -16.269 1.00 69.62 204 ILE A C 1
ATOM 1447 O O . ILE A 1 204 ? 21.495 42.873 -16.594 1.00 70.82 204 ILE A O 1
ATOM 1451 N N . TYR A 1 205 ? 22.979 44.547 -16.640 1.00 72.24 205 TYR A N 1
ATOM 1452 C CA . TYR A 1 205 ? 22.085 45.463 -17.368 1.00 70.66 205 TYR A CA 1
ATOM 1453 C C . TYR A 1 205 ? 22.882 46.579 -18.034 1.00 66.76 205 TYR A C 1
ATOM 1454 O O . TYR A 1 205 ? 24.080 46.424 -18.303 1.00 65.04 205 TYR A O 1
ATOM 1456 N N . ASP A 1 214 ? 31.090 53.731 -16.224 1.00 66.03 214 ASP A N 1
ATOM 1457 C CA . ASP A 1 214 ? 29.849 53.236 -15.637 1.00 71.29 214 ASP A CA 1
ATOM 1458 C C . ASP A 1 214 ? 28.834 52.890 -16.721 1.00 75.43 214 ASP A C 1
ATOM 1459 O O . ASP A 1 214 ? 28.583 51.708 -16.984 1.00 74.08 214 ASP A O 1
ATOM 1460 N N . LEU A 1 215 ? 28.251 53.928 -17.333 1.00 71.48 215 LEU A N 1
ATOM 1461 C CA . LEU A 1 215 ? 27.355 53.763 -18.478 1.00 64.44 215 LEU A CA 1
ATOM 1462 C C . LEU A 1 215 ? 25.897 53.749 -18.036 1.00 64.63 215 LEU A C 1
ATOM 1463 O O . LEU A 1 215 ? 25.167 54.728 -18.223 1.00 57.39 215 LEU A O 1
ATOM 1464 N N . ILE A 1 216 ? 25.469 52.631 -17.453 1.00 63.02 216 ILE A N 1
ATOM 1465 C CA . ILE A 1 216 ? 24.118 52.536 -16.884 1.00 61.72 216 ILE A CA 1
ATOM 1466 C C . ILE A 1 216 ? 24.069 53.431 -15.632 1.00 56.99 216 ILE A C 1
ATOM 1467 O O . ILE A 1 216 ? 23.046 54.058 -15.329 1.00 49.89 216 ILE A O 1
ATOM 1470 N N . ARG A 1 217 ? 25.208 53.492 -14.945 1.00 55.14 217 ARG A N 1
ATOM 1471 C CA . ARG A 1 217 ? 25.399 54.359 -13.787 1.00 60.79 217 ARG A CA 1
ATOM 1472 C C . ARG A 1 217 ? 25.193 55.840 -14.141 1.00 62.89 217 ARG A C 1
ATOM 1473 O O . ARG A 1 217 ? 24.465 56.550 -13.443 1.00 56.15 217 ARG A O 1
ATOM 1478 N N . GLU A 1 218 ? 25.824 56.302 -15.224 1.00 60.56 218 GLU A N 1
ATOM 1479 C CA . GLU A 1 218 ? 25.698 57.701 -15.611 1.00 54.55 218 GLU A CA 1
ATOM 1480 C C . GLU A 1 218 ? 24.241 58.090 -15.869 1.00 49.81 218 GLU A C 1
ATOM 1481 O O . GLU A 1 218 ? 23.850 59.208 -15.559 1.00 52.48 218 GLU A O 1
ATOM 1487 N N . ARG A 1 219 ? 23.431 57.176 -16.395 1.00 47.95 219 ARG A N 1
ATOM 1488 C CA . ARG A 1 219 ? 22.009 57.473 -16.595 1.00 51.63 219 ARG A CA 1
ATOM 1489 C C . ARG A 1 219 ? 21.243 57.556 -15.269 1.00 53.14 219 ARG A C 1
ATOM 1490 O O . ARG A 1 219 ? 20.381 58.409 -15.105 1.00 50.51 219 ARG A O 1
ATOM 1493 N N . ILE A 1 220 ? 21.551 56.660 -14.330 1.00 51.89 220 ILE A N 1
ATOM 1494 C CA . ILE A 1 220 ? 20.927 56.704 -13.008 1.00 48.32 220 ILE A CA 1
ATOM 1495 C C . ILE A 1 220 ? 21.315 57.989 -12.287 1.00 40.01 220 ILE A C 1
ATOM 1496 O O . ILE A 1 220 ? 20.453 58.641 -11.729 1.00 42.47 220 ILE A O 1
ATOM 1501 N N . LEU A 1 221 ? 22.595 58.359 -12.311 1.00 41.87 221 LEU A N 1
ATOM 1502 C CA . LEU A 1 221 ? 23.044 59.601 -11.646 1.00 42.75 221 LEU A CA 1
ATOM 1503 C C . LEU A 1 221 ? 22.303 60.842 -12.135 1.00 46.57 221 LEU A C 1
ATOM 1504 O O . LEU A 1 221 ? 22.095 61.785 -11.358 1.00 41.11 221 LEU A O 1
ATOM 1509 N N . LYS A 1 222 ? 21.934 60.857 -13.423 1.00 43.72 222 LYS A N 1
ATOM 1510 C CA . LYS A 1 222 ? 21.196 61.980 -13.990 1.00 42.11 222 LYS A CA 1
ATOM 1511 C C . LYS A 1 222 ? 19.795 62.103 -13.397 1.00 42.13 222 LYS A C 1
ATOM 1512 O O . LYS A 1 222 ? 19.214 63.188 -13.389 1.00 44.10 222 LYS A O 1
ATOM 1515 N N . THR A 1 223 ? 19.251 60.995 -12.908 1.00 34.18 223 THR A N 1
ATOM 1516 C CA . THR A 1 223 ? 17.921 60.982 -12.329 1.00 32.58 223 THR A CA 1
ATOM 1517 C C . THR A 1 223 ? 17.962 61.389 -10.826 1.00 32.82 223 THR A C 1
ATOM 1518 O O . THR A 1 223 ? 16.928 61.675 -10.222 1.00 30.63 223 THR A O 1
ATOM 1522 N N . ILE A 1 224 ? 19.139 61.375 -10.215 1.00 30.91 224 ILE A N 1
ATOM 1523 C CA . ILE A 1 224 ? 19.202 61.698 -8.764 1.00 29.10 224 ILE A CA 1
ATOM 1524 C C . ILE A 1 224 ? 19.594 63.166 -8.587 1.00 27.60 224 ILE A C 1
ATOM 1525 O O . ILE A 1 224 ? 20.689 63.534 -8.973 1.00 30.41 224 ILE A O 1
ATOM 1530 N N . PRO A 1 225 ? 18.738 63.992 -7.931 1.00 26.56 225 PRO A N 1
ATOM 1531 C CA . PRO A 1 225 ? 19.063 65.415 -7.807 1.00 28.00 225 PRO A CA 1
ATOM 1532 C C . PRO A 1 225 ? 20.421 65.667 -7.219 1.00 26.10 225 PRO A C 1
ATOM 1533 O O . PRO A 1 225 ? 21.114 66.585 -7.671 1.00 25.82 225 PRO A O 1
ATOM 1537 N N . MET A 1 226 ? 20.839 64.872 -6.230 1.00 25.09 226 MET A N 1
ATOM 1538 C CA A MET A 1 226 ? 22.142 65.040 -5.624 0.80 27.67 226 MET A CA 1
ATOM 1539 C CA B MET A 1 226 ? 22.146 65.065 -5.623 0.20 24.60 226 MET A CA 1
ATOM 1540 C C . MET A 1 226 ? 23.278 64.657 -6.568 1.00 27.37 226 MET A C 1
ATOM 1541 O O . MET A 1 226 ? 24.434 64.990 -6.316 1.00 27.85 226 MET A O 1
ATOM 1550 N N . ASN A 1 227 ? 22.948 63.916 -7.616 1.00 27.98 227 ASN A N 1
ATOM 1551 C CA . ASN A 1 227 ? 23.922 63.526 -8.657 1.00 30.98 227 ASN A CA 1
ATOM 1552 C C . ASN A 1 227 ? 25.027 62.654 -8.078 1.00 33.67 227 ASN A C 1
ATOM 1553 O O . ASN A 1 227 ? 26.206 62.789 -8.410 1.00 34.88 227 ASN A O 1
ATOM 1558 N N . ARG A 1 228 ? 24.616 61.755 -7.198 1.00 30.70 228 ARG A N 1
ATOM 1559 C CA . ARG A 1 228 ? 25.521 60.921 -6.450 1.00 30.79 228 ARG A CA 1
ATOM 1560 C C . ARG A 1 228 ? 24.692 59.770 -5.885 1.00 32.22 228 ARG A C 1
ATOM 1561 O O . ARG A 1 228 ? 23.527 59.958 -5.544 1.00 28.07 228 ARG A O 1
ATOM 1569 N N . ILE A 1 229 ? 25.288 58.577 -5.856 1.00 27.34 229 ILE A N 1
ATOM 1570 C CA . ILE A 1 229 ? 24.665 57.378 -5.332 1.00 31.19 229 ILE A CA 1
ATOM 1571 C C . ILE A 1 229 ? 24.986 57.412 -3.848 1.00 27.99 229 ILE A C 1
ATOM 1572 O O . ILE A 1 229 ? 26.063 57.827 -3.473 1.00 29.65 229 ILE A O 1
ATOM 1577 N N . GLY A 1 230 ? 24.056 56.987 -3.016 1.00 29.38 230 GLY A N 1
ATOM 1578 C CA . GLY A 1 230 ? 24.266 57.059 -1.558 1.00 27.87 230 GLY A CA 1
ATOM 1579 C C . GLY A 1 230 ? 25.218 55.984 -1.082 1.00 27.81 230 GLY A C 1
ATOM 1580 O O . GLY A 1 230 ? 25.392 54.969 -1.737 1.00 27.91 230 GLY A O 1
ATOM 1581 N N . THR A 1 231 ? 25.822 56.191 0.076 1.00 24.81 231 THR A N 1
ATOM 1582 C CA . THR A 1 231 ? 26.647 55.162 0.691 1.00 26.04 231 THR A CA 1
ATOM 1583 C C . THR A 1 231 ? 25.855 54.354 1.724 1.00 26.59 231 THR A C 1
ATOM 1584 O O . THR A 1 231 ? 24.828 54.804 2.260 1.00 23.87 231 THR A O 1
ATOM 1588 N N . THR A 1 232 ? 26.320 53.149 2.009 1.00 24.71 232 THR A N 1
ATOM 1589 C CA . THR A 1 232 ? 25.649 52.359 3.077 1.00 24.60 232 THR A CA 1
ATOM 1590 C C . THR A 1 232 ? 25.727 53.040 4.429 1.00 24.85 232 THR A C 1
ATOM 1591 O O . THR A 1 232 ? 24.816 52.883 5.271 1.00 25.45 232 THR A O 1
ATOM 1595 N N . GLU A 1 233 ? 26.810 53.787 4.631 1.00 24.39 233 GLU A N 1
ATOM 1596 C CA A GLU A 1 233 ? 27.040 54.581 5.820 0.50 25.65 233 GLU A CA 1
ATOM 1597 C CA B GLU A 1 233 ? 26.990 54.563 5.862 0.50 26.08 233 GLU A CA 1
ATOM 1598 C C . GLU A 1 233 ? 25.946 55.666 5.966 1.00 25.09 233 GLU A C 1
ATOM 1599 O O . GLU A 1 233 ? 25.375 55.863 7.054 1.00 21.74 233 GLU A O 1
ATOM 1610 N N . GLU A 1 234 ? 25.651 56.355 4.848 1.00 23.31 234 GLU A N 1
ATOM 1611 C CA . GLU A 1 234 ? 24.611 57.403 4.847 1.00 22.95 234 GLU A CA 1
ATOM 1612 C C . GLU A 1 234 ? 23.266 56.831 5.192 1.00 23.77 234 GLU A C 1
ATOM 1613 O O . GLU A 1 234 ? 22.505 57.434 5.918 1.00 23.00 234 GLU A O 1
ATOM 1619 N N . PHE A 1 235 ? 22.975 55.648 4.668 1.00 21.83 235 PHE A N 1
ATOM 1620 C CA . PHE A 1 235 ? 21.720 55.002 4.930 1.00 22.45 235 PHE A CA 1
ATOM 1621 C C . PHE A 1 235 ? 21.669 54.530 6.397 1.00 22.55 235 PHE A C 1
ATOM 1622 O O . PHE A 1 235 ? 20.642 54.752 7.093 1.00 22.48 235 PHE A O 1
ATOM 1630 N N . ALA A 1 236 ? 22.763 53.902 6.860 1.00 20.45 236 ALA A N 1
ATOM 1631 C CA . ALA A 1 236 ? 22.790 53.333 8.203 1.00 20.59 236 ALA A CA 1
ATOM 1632 C C . ALA A 1 236 ? 22.594 54.364 9.261 1.00 19.72 236 ALA A C 1
ATOM 1633 O O . ALA A 1 236 ? 21.966 54.074 10.299 1.00 20.68 236 ALA A O 1
ATOM 1635 N N . ASN A 1 237 ? 23.101 55.575 9.043 1.00 20.23 237 ASN A N 1
ATOM 1636 C CA . ASN A 1 237 ? 22.975 56.617 10.050 1.00 22.45 237 ASN A CA 1
ATOM 1637 C C . ASN A 1 237 ? 21.532 56.898 10.473 1.00 20.43 237 ASN A C 1
ATOM 1638 O O . ASN A 1 237 ? 21.222 57.094 11.669 1.00 19.63 237 ASN A O 1
ATOM 1643 N N . LEU A 1 238 ? 20.648 56.895 9.517 1.00 19.82 238 LEU A N 1
ATOM 1644 C CA . LEU A 1 238 ? 19.251 57.151 9.785 1.00 22.33 238 LEU A CA 1
ATOM 1645 C C . LEU A 1 238 ? 18.599 55.975 10.537 1.00 20.10 238 LEU A C 1
ATOM 1646 O O . LEU A 1 238 ? 17.804 56.192 11.448 1.00 19.08 238 LEU A O 1
ATOM 1651 N N . VAL A 1 239 ? 18.936 54.750 10.144 1.00 19.50 239 VAL A N 1
ATOM 1652 C CA . VAL A 1 239 ? 18.369 53.559 10.757 1.00 18.82 239 VAL A CA 1
ATOM 1653 C C . VAL A 1 239 ? 18.783 53.564 12.233 1.00 19.85 239 VAL A C 1
ATOM 1654 O O . VAL A 1 239 ? 17.956 53.331 13.097 1.00 18.65 239 VAL A O 1
ATOM 1658 N N . VAL A 1 240 ? 20.051 53.864 12.504 1.00 19.67 240 VAL A N 1
ATOM 1659 C CA . VAL A 1 240 ? 20.546 53.883 13.880 1.00 19.65 240 VAL A CA 1
ATOM 1660 C C . VAL A 1 240 ? 19.868 54.985 14.673 1.00 21.00 240 VAL A C 1
ATOM 1661 O O . VAL A 1 240 ? 19.515 54.774 15.844 1.00 21.14 240 VAL A O 1
ATOM 1665 N N . PHE A 1 241 ? 19.644 56.141 14.067 1.00 19.30 241 PHE A N 1
ATOM 1666 C CA . PHE A 1 241 ? 18.842 57.174 14.769 1.00 19.40 241 PHE A CA 1
ATOM 1667 C C . PHE A 1 241 ? 17.466 56.661 15.155 1.00 19.53 241 PHE A C 1
ATOM 1668 O O . PHE A 1 241 ? 17.015 56.827 16.308 1.00 19.82 241 PHE A O 1
ATOM 1676 N N . LEU A 1 242 ? 16.762 56.081 14.211 1.00 18.24 242 LEU A N 1
ATOM 1677 C CA . LEU A 1 242 ? 15.422 55.618 14.461 1.00 18.57 242 LEU A CA 1
ATOM 1678 C C . LEU A 1 242 ? 15.406 54.513 15.530 1.00 19.10 242 LEU A C 1
ATOM 1679 O O . LEU A 1 242 ? 14.427 54.389 16.225 1.00 22.28 242 LEU A O 1
ATOM 1684 N N . ALA A 1 243 ? 16.515 53.761 15.660 1.00 17.25 243 ALA A N 1
ATOM 1685 C CA . ALA A 1 243 ? 16.589 52.674 16.621 1.00 20.45 243 ALA A CA 1
ATOM 1686 C C . ALA A 1 243 ? 17.005 53.132 18.028 1.00 20.93 243 ALA A C 1
ATOM 1687 O O . ALA A 1 243 ? 17.194 52.289 18.928 1.00 21.68 243 ALA A O 1
ATOM 1689 N N . SER A 1 244 ? 17.191 54.438 18.211 1.00 20.96 244 SER A N 1
ATOM 1690 C CA . SER A 1 244 ? 17.793 55.018 19.414 1.00 20.56 244 SER A CA 1
ATOM 1691 C C . SER A 1 244 ? 16.755 55.531 20.444 1.00 18.95 244 SER A C 1
ATOM 1692 O O . SER A 1 244 ? 15.596 55.707 20.157 1.00 19.61 244 SER A O 1
ATOM 1695 N N . GLU A 1 245 ? 17.234 55.842 21.634 1.00 18.98 245 GLU A N 1
ATOM 1696 C CA . GLU A 1 245 ? 16.394 56.499 22.615 1.00 18.81 245 GLU A CA 1
ATOM 1697 C C . GLU A 1 245 ? 15.956 57.875 22.112 1.00 20.17 245 GLU A C 1
ATOM 1698 O O . GLU A 1 245 ? 14.863 58.354 22.465 1.00 20.71 245 GLU A O 1
ATOM 1704 N N . CYS A 1 246 ? 16.771 58.500 21.245 1.00 19.11 246 CYS A N 1
ATOM 1705 C CA . CYS A 1 246 ? 16.488 59.857 20.767 1.00 21.29 246 CYS A CA 1
ATOM 1706 C C . CYS A 1 246 ? 15.260 59.940 19.864 1.00 20.71 246 CYS A C 1
ATOM 1707 O O . CYS A 1 246 ? 14.699 61.036 19.719 1.00 21.37 246 CYS A O 1
ATOM 1710 N N . ALA A 1 247 ? 14.849 58.810 19.286 1.00 20.37 247 ALA A N 1
ATOM 1711 C CA . ALA A 1 247 ? 13.677 58.730 18.436 1.00 18.63 247 ALA A CA 1
ATOM 1712 C C . ALA A 1 247 ? 12.409 58.307 19.218 1.00 17.61 247 ALA A C 1
ATOM 1713 O O . ALA A 1 247 ? 11.463 57.758 18.649 1.00 20.75 247 ALA A O 1
ATOM 1715 N N . SER A 1 248 ? 12.387 58.581 20.534 1.00 18.38 248 SER A N 1
ATOM 1716 C CA . SER A 1 248 ? 11.297 58.144 21.432 1.00 17.27 248 SER A CA 1
ATOM 1717 C C . SER A 1 248 ? 9.915 58.677 21.113 1.00 17.82 248 SER A C 1
ATOM 1718 O O . SER A 1 248 ? 8.923 58.103 21.561 1.00 19.07 248 SER A O 1
ATOM 1721 N N . TYR A 1 249 ? 9.815 59.725 20.310 1.00 18.52 249 TYR A N 1
ATOM 1722 C CA . TYR A 1 249 ? 8.474 60.203 19.950 1.00 17.73 249 TYR A CA 1
ATOM 1723 C C . TYR A 1 249 ? 8.166 59.985 18.467 1.00 18.08 249 TYR A C 1
ATOM 1724 O O . TYR A 1 249 ? 7.268 60.623 17.917 1.00 18.58 249 TYR A O 1
ATOM 1733 N N . ILE A 1 250 ? 8.913 59.107 17.796 1.00 16.05 250 ILE A N 1
ATOM 1734 C CA . ILE A 1 250 ? 8.743 58.883 16.332 1.00 18.09 250 ILE A CA 1
ATOM 1735 C C . ILE A 1 250 ? 8.269 57.449 16.104 1.00 19.29 250 ILE A C 1
ATOM 1736 O O . ILE A 1 250 ? 8.968 56.489 16.468 1.00 20.00 250 ILE A O 1
ATOM 1741 N N . THR A 1 251 ? 7.078 57.294 15.549 1.00 19.06 251 THR A N 1
ATOM 1742 C CA . THR A 1 251 ? 6.580 55.979 15.211 1.00 18.07 251 THR A CA 1
ATOM 1743 C C . THR A 1 251 ? 5.576 56.033 14.078 1.00 18.89 251 THR A C 1
ATOM 1744 O O . THR A 1 251 ? 4.838 57.031 13.925 1.00 19.74 251 THR A O 1
ATOM 1748 N N . GLY A 1 252 ? 5.504 54.928 13.330 1.00 17.50 252 GLY A N 1
ATOM 1749 C CA . GLY A 1 252 ? 4.515 54.758 12.266 1.00 18.53 252 GLY A CA 1
ATOM 1750 C C . GLY A 1 252 ? 4.809 55.423 10.946 1.00 24.02 252 GLY A C 1
ATOM 1751 O O . GLY A 1 252 ? 3.955 55.413 10.050 1.00 26.80 252 GLY A O 1
ATOM 1752 N N . ILE A 1 253 ? 6.019 55.923 10.787 1.00 20.20 253 ILE A N 1
ATOM 1753 C CA . ILE A 1 253 ? 6.330 56.686 9.619 1.00 21.17 253 ILE A CA 1
ATOM 1754 C C . ILE A 1 253 ? 7.273 55.960 8.661 1.00 22.38 253 ILE A C 1
ATOM 1755 O O . ILE A 1 253 ? 7.944 55.036 9.026 1.00 21.23 253 ILE A O 1
ATOM 1760 N N . THR A 1 254 ? 7.253 56.394 7.402 1.00 24.71 254 THR A N 1
ATOM 1761 C CA . THR A 1 254 ? 8.144 55.872 6.405 1.00 27.34 254 THR A CA 1
ATOM 1762 C C . THR A 1 254 ? 8.952 57.013 5.869 1.00 27.85 254 THR A C 1
ATOM 1763 O O . THR A 1 254 ? 8.367 57.984 5.418 1.00 28.94 254 THR A O 1
ATOM 1767 N N . ILE A 1 255 ? 10.290 56.908 5.907 1.00 23.28 255 ILE A N 1
ATOM 1768 C CA . ILE A 1 255 ? 11.197 57.986 5.529 1.00 23.89 255 ILE A CA 1
ATOM 1769 C C . ILE A 1 255 ? 11.994 57.572 4.279 1.00 23.40 255 ILE A C 1
ATOM 1770 O O . ILE A 1 255 ? 12.704 56.579 4.322 1.00 22.41 255 ILE A O 1
ATOM 1775 N N . PRO A 1 256 ? 11.913 58.355 3.181 1.00 23.12 256 PRO A N 1
ATOM 1776 C CA . PRO A 1 256 ? 12.773 58.130 2.011 1.00 23.34 256 PRO A CA 1
ATOM 1777 C C . PRO A 1 256 ? 14.211 58.624 2.257 1.00 23.76 256 PRO A C 1
ATOM 1778 O O . PRO A 1 256 ? 14.414 59.748 2.782 1.00 24.20 256 PRO A O 1
ATOM 1782 N N . LEU A 1 257 ? 15.186 57.801 1.910 1.00 22.60 257 LEU A N 1
ATOM 1783 C CA . LEU A 1 257 ? 16.583 58.125 2.114 1.00 23.59 257 LEU A CA 1
ATOM 1784 C C . LEU A 1 257 ? 17.194 57.941 0.753 1.00 23.37 257 LEU A C 1
ATOM 1785 O O . LEU A 1 257 ? 17.677 56.848 0.401 1.00 24.59 257 LEU A O 1
ATOM 1790 N N . ASP A 1 258 ? 17.146 59.012 -0.043 1.00 22.27 258 ASP A N 1
ATOM 1791 C CA . ASP A 1 258 ? 17.208 58.804 -1.483 1.00 22.36 258 ASP A CA 1
ATOM 1792 C C . ASP A 1 258 ? 17.876 59.888 -2.331 1.00 24.36 258 ASP A C 1
ATOM 1793 O O . ASP A 1 258 ? 17.705 59.904 -3.573 1.00 23.83 258 ASP A O 1
ATOM 1798 N N . GLY A 1 259 ? 18.621 60.779 -1.699 1.00 22.98 259 GLY A N 1
ATOM 1799 C CA . GLY A 1 259 ? 19.327 61.833 -2.413 1.00 23.26 259 GLY A CA 1
ATOM 1800 C C . GLY A 1 259 ? 18.397 62.762 -3.187 1.00 23.46 259 GLY A C 1
ATOM 1801 O O . GLY A 1 259 ? 18.819 63.416 -4.131 1.00 25.47 259 GLY A O 1
ATOM 1802 N N . GLY A 1 260 ? 17.156 62.872 -2.747 1.00 23.22 260 GLY A N 1
ATOM 1803 C CA . GLY A 1 260 ? 16.144 63.662 -3.425 1.00 25.26 260 GLY A CA 1
ATOM 1804 C C . GLY A 1 260 ? 15.313 63.017 -4.537 1.00 24.26 260 GLY A C 1
ATOM 1805 O O . GLY A 1 260 ? 14.502 63.701 -5.133 1.00 28.90 260 GLY A O 1
ATOM 1806 N N . LEU A 1 261 ? 15.431 61.714 -4.792 1.00 24.99 261 LEU A N 1
ATOM 1807 C CA . LEU A 1 261 ? 14.570 61.067 -5.809 1.00 28.86 261 LEU A CA 1
ATOM 1808 C C . LEU A 1 261 ? 13.087 61.377 -5.599 1.00 29.89 261 LEU A C 1
ATOM 1809 O O . LEU A 1 261 ? 12.369 61.644 -6.553 1.00 29.51 261 LEU A O 1
ATOM 1814 N N . SER A 1 262 ? 12.645 61.392 -4.340 1.00 29.50 262 SER A N 1
ATOM 1815 C CA . SER A 1 262 ? 11.242 61.574 -4.052 1.00 31.28 262 SER A CA 1
ATOM 1816 C C . SER A 1 262 ? 10.757 63.009 -4.286 1.00 34.43 262 SER A C 1
ATOM 1817 O O . SER A 1 262 ? 9.537 63.239 -4.301 1.00 36.59 262 SER A O 1
ATOM 1820 N N . SER A 1 263 ? 11.679 63.962 -4.468 1.00 30.15 263 SER A N 1
ATOM 1821 C CA . SER A 1 263 ? 11.327 65.328 -4.830 1.00 34.32 263 SER A CA 1
ATOM 1822 C C . SER A 1 263 ? 11.396 65.552 -6.344 1.00 37.00 263 SER A C 1
ATOM 1823 O O . SER A 1 263 ? 11.362 66.692 -6.802 1.00 39.49 263 SER A O 1
ATOM 1826 N N . SER A 1 264 ? 11.516 64.472 -7.107 1.00 36.74 264 SER A N 1
ATOM 1827 C CA . SER A 1 264 ? 11.727 64.541 -8.530 1.00 43.15 264 SER A CA 1
ATOM 1828 C C . SER A 1 264 ? 10.823 63.499 -9.198 1.00 47.23 264 SER A C 1
ATOM 1829 O O . SER A 1 264 ? 11.264 62.389 -9.510 1.00 50.23 264 SER A O 1
ATOM 1832 N N . ALA A 1 265 ? 9.556 63.856 -9.418 1.00 50.80 265 ALA A N 1
ATOM 1833 C CA . ALA A 1 265 ? 8.559 62.911 -9.980 1.00 50.28 265 ALA A CA 1
ATOM 1834 C C . ALA A 1 265 ? 8.809 62.628 -11.476 1.00 52.75 265 ALA A C 1
ATOM 1835 O O . ALA A 1 265 ? 9.159 63.536 -12.243 1.00 55.56 265 ALA A O 1
ATOM 1837 N N . PHE A 1 266 ? 8.645 61.366 -11.879 1.00 52.42 266 PHE A N 1
ATOM 1838 N N . MET B 1 1 ? 26.846 59.049 18.610 1.00 26.57 1 MET B N 1
ATOM 1839 C CA . MET B 1 1 ? 26.998 59.307 17.145 1.00 25.13 1 MET B CA 1
ATOM 1840 C C . MET B 1 1 ? 27.629 60.694 16.916 1.00 26.29 1 MET B C 1
ATOM 1841 O O . MET B 1 1 ? 27.081 61.723 17.357 1.00 28.08 1 MET B O 1
ATOM 1846 N N . ASP B 1 2 ? 28.755 60.745 16.208 1.00 23.45 2 ASP B N 1
ATOM 1847 C CA . ASP B 1 2 ? 29.405 62.036 15.881 1.00 23.61 2 ASP B CA 1
ATOM 1848 C C . ASP B 1 2 ? 28.663 62.653 14.684 1.00 21.75 2 ASP B C 1
ATOM 1849 O O . ASP B 1 2 ? 28.666 62.127 13.567 1.00 24.28 2 ASP B O 1
ATOM 1854 N N . LEU B 1 3 ? 28.048 63.777 14.938 1.00 22.04 3 LEU B N 1
ATOM 1855 C CA . LEU B 1 3 ? 27.197 64.430 13.952 1.00 22.60 3 LEU B CA 1
ATOM 1856 C C . LEU B 1 3 ? 27.963 65.427 13.088 1.00 24.44 3 LEU B C 1
ATOM 1857 O O . LEU B 1 3 ? 27.373 65.991 12.174 1.00 25.20 3 LEU B O 1
ATOM 1862 N N . GLY B 1 4 ? 29.260 65.650 13.367 1.00 24.36 4 GLY B N 1
ATOM 1863 C CA . GLY B 1 4 ? 30.095 66.416 12.444 1.00 23.58 4 GLY B CA 1
ATOM 1864 C C . GLY B 1 4 ? 29.746 67.894 12.455 1.00 24.81 4 GLY B C 1
ATOM 1865 O O . GLY B 1 4 ? 29.936 68.586 11.441 1.00 25.19 4 GLY B O 1
ATOM 1866 N N . LEU B 1 5 ? 29.195 68.372 13.570 1.00 23.37 5 LEU B N 1
ATOM 1867 C CA . LEU B 1 5 ? 28.690 69.751 13.653 1.00 23.41 5 LEU B CA 1
ATOM 1868 C C . LEU B 1 5 ? 29.645 70.722 14.337 1.00 23.09 5 LEU B C 1
ATOM 1869 O O . LEU B 1 5 ? 29.320 71.912 14.500 1.00 23.44 5 LEU B O 1
ATOM 1874 N N . LYS B 1 6 ? 30.791 70.234 14.778 1.00 23.07 6 LYS B N 1
ATOM 1875 C CA . LYS B 1 6 ? 31.721 71.144 15.502 1.00 26.14 6 LYS B CA 1
ATOM 1876 C C . LYS B 1 6 ? 32.076 72.361 14.626 1.00 23.58 6 LYS B C 1
ATOM 1877 O O . LYS B 1 6 ? 32.498 72.211 13.477 1.00 26.91 6 LYS B O 1
ATOM 1883 N N . ASP B 1 7 ? 31.880 73.536 15.188 1.00 24.63 7 ASP B N 1
ATOM 1884 C CA . ASP B 1 7 ? 32.190 74.834 14.559 1.00 28.36 7 ASP B CA 1
ATOM 1885 C C . ASP B 1 7 ? 31.256 75.231 13.417 1.00 27.21 7 ASP B C 1
ATOM 1886 O O . ASP B 1 7 ? 31.481 76.245 12.756 1.00 27.09 7 ASP B O 1
ATOM 1891 N N . LYS B 1 8 ? 30.182 74.465 13.181 1.00 24.05 8 LYS B N 1
ATOM 1892 C CA B LYS B 1 8 ? 29.192 74.905 12.213 0.75 24.02 8 LYS B CA 1
ATOM 1893 C CA C LYS B 1 8 ? 29.169 74.881 12.221 0.25 23.84 8 LYS B CA 1
ATOM 1894 C C . LYS B 1 8 ? 28.409 76.052 12.810 1.00 24.33 8 LYS B C 1
ATOM 1895 O O . LYS B 1 8 ? 28.270 76.173 14.050 1.00 26.24 8 LYS B O 1
ATOM 1906 N N . VAL B 1 9 ? 27.918 76.927 11.949 1.00 22.68 9 VAL B N 1
ATOM 1907 C CA . VAL B 1 9 ? 27.207 78.094 12.375 1.00 21.27 9 VAL B CA 1
ATOM 1908 C C . VAL B 1 9 ? 25.735 77.904 12.086 1.00 21.48 9 VAL B C 1
ATOM 1909 O O . VAL B 1 9 ? 25.365 77.750 10.931 1.00 20.67 9 VAL B O 1
ATOM 1913 N N . ALA B 1 10 ? 24.919 77.946 13.133 1.00 20.49 10 ALA B N 1
ATOM 1914 C CA . ALA B 1 10 ? 23.481 77.695 12.985 1.00 20.63 10 ALA B CA 1
ATOM 1915 C C . ALA B 1 10 ? 22.687 78.936 13.342 1.00 21.64 10 ALA B C 1
ATOM 1916 O O . ALA B 1 10 ? 22.769 79.491 14.462 1.00 22.90 10 ALA B O 1
ATOM 1918 N N . LEU B 1 11 ? 21.801 79.303 12.432 1.00 21.01 11 LEU B N 1
ATOM 1919 C CA . LEU B 1 11 ? 20.764 80.279 12.703 1.00 21.28 11 LEU B CA 1
ATOM 1920 C C . LEU B 1 11 ? 19.470 79.579 13.008 1.00 21.60 11 LEU B C 1
ATOM 1921 O O . LEU B 1 11 ? 18.962 78.890 12.143 1.00 21.51 11 LEU B O 1
ATOM 1926 N N . ILE B 1 12 ? 18.979 79.720 14.223 1.00 21.76 12 ILE B N 1
ATOM 1927 C CA . ILE B 1 12 ? 17.681 79.216 14.644 1.00 22.19 12 ILE B CA 1
ATOM 1928 C C . ILE B 1 12 ? 16.724 80.372 14.859 1.00 22.76 12 ILE B C 1
ATOM 1929 O O . ILE B 1 12 ? 16.860 81.159 15.816 1.00 22.01 12 ILE B O 1
ATOM 1934 N N . THR B 1 13 ? 15.709 80.501 14.000 1.00 22.01 13 THR B N 1
ATOM 1935 C CA . THR B 1 13 ? 14.756 81.584 14.218 1.00 22.42 13 THR B CA 1
ATOM 1936 C C . THR B 1 13 ? 13.758 81.203 15.309 1.00 22.88 13 THR B C 1
ATOM 1937 O O . THR B 1 13 ? 13.558 80.029 15.599 1.00 21.70 13 THR B O 1
ATOM 1941 N N . GLY B 1 14 ? 13.210 82.200 15.972 1.00 23.26 14 GLY B N 1
ATOM 1942 C CA . GLY B 1 14 ? 12.216 81.993 17.034 1.00 22.34 14 GLY B CA 1
ATOM 1943 C C . GLY B 1 14 ? 12.715 81.111 18.143 1.00 24.12 14 GLY B C 1
ATOM 1944 O O . GLY B 1 14 ? 12.110 80.062 18.461 1.00 25.17 14 GLY B O 1
ATOM 1945 N N . SER B 1 15 ? 13.850 81.500 18.718 1.00 21.49 15 SER B N 1
ATOM 1946 C CA . SER B 1 15 ? 14.612 80.591 19.568 1.00 20.71 15 SER B CA 1
ATOM 1947 C C . SER B 1 15 ? 14.771 81.071 21.020 1.00 23.81 15 SER B C 1
ATOM 1948 O O . SER B 1 15 ? 15.666 80.610 21.739 1.00 23.52 15 SER B O 1
ATOM 1951 N N . SER B 1 16 ? 13.874 81.946 21.467 1.00 22.69 16 SER B N 1
ATOM 1952 C CA . SER B 1 16 ? 13.891 82.369 22.853 1.00 24.08 16 SER B CA 1
ATOM 1953 C C . SER B 1 16 ? 13.003 81.526 23.758 1.00 26.08 16 SER B C 1
ATOM 1954 O O . SER B 1 16 ? 13.071 81.662 24.973 1.00 24.85 16 SER B O 1
ATOM 1957 N N . ALA B 1 17 ? 12.193 80.639 23.169 1.00 22.52 17 ALA B N 1
ATOM 1958 C CA . ALA B 1 17 ? 11.280 79.759 23.906 1.00 24.64 17 ALA B CA 1
ATOM 1959 C C . ALA B 1 17 ? 10.825 78.547 23.042 1.00 22.14 17 ALA B C 1
ATOM 1960 O O . ALA B 1 17 ? 11.094 78.511 21.838 1.00 24.83 17 ALA B O 1
ATOM 1962 N N . GLY B 1 18 ? 10.186 77.555 23.682 1.00 23.36 18 GLY B N 1
ATOM 1963 C CA . GLY B 1 18 ? 9.661 76.357 23.025 1.00 22.16 18 GLY B CA 1
ATOM 1964 C C . GLY B 1 18 ? 10.628 75.560 22.175 1.00 21.24 18 GLY B C 1
ATOM 1965 O O . GLY B 1 18 ? 11.791 75.359 22.564 1.00 21.62 18 GLY B O 1
ATOM 1966 N N . ILE B 1 19 ? 10.114 75.045 21.052 1.00 22.02 19 ILE B N 1
ATOM 1967 C CA . ILE B 1 19 ? 10.841 74.142 20.182 1.00 21.11 19 ILE B CA 1
ATOM 1968 C C . ILE B 1 19 ? 12.175 74.808 19.785 1.00 20.27 19 ILE B C 1
ATOM 1969 O O . ILE B 1 19 ? 13.235 74.190 19.832 1.00 20.35 19 ILE B O 1
ATOM 1974 N N . GLY B 1 20 ? 12.108 76.081 19.406 1.00 19.51 20 GLY B N 1
ATOM 1975 C CA . GLY B 1 20 ? 13.263 76.754 18.879 1.00 20.63 20 GLY B CA 1
ATOM 1976 C C . GLY B 1 20 ? 14.416 76.873 19.878 1.00 18.32 20 GLY B C 1
ATOM 1977 O O . GLY B 1 20 ? 15.578 76.683 19.519 1.00 19.44 20 GLY B O 1
ATOM 1978 N N . PHE B 1 21 ? 14.086 77.146 21.132 1.00 20.58 21 PHE B N 1
ATOM 1979 C CA . PHE B 1 21 ? 15.088 77.281 22.184 1.00 19.72 21 PHE B CA 1
ATOM 1980 C C . PHE B 1 21 ? 15.810 75.955 22.392 1.00 21.39 21 PHE B C 1
ATOM 1981 O O . PHE B 1 21 ? 17.005 75.910 22.515 1.00 19.81 21 PHE B O 1
ATOM 1989 N N . THR B 1 22 ? 15.052 74.861 22.441 1.00 19.74 22 THR B N 1
ATOM 1990 C CA . THR B 1 22 ? 15.651 73.547 22.696 1.00 20.21 22 THR B CA 1
ATOM 1991 C C . THR B 1 22 ? 16.481 73.082 21.521 1.00 18.76 22 THR B C 1
ATOM 1992 O O . THR B 1 22 ? 17.560 72.542 21.709 1.00 20.37 22 THR B O 1
ATOM 1996 N N . ILE B 1 23 ? 16.076 73.385 20.293 1.00 17.15 23 ILE B N 1
ATOM 1997 C CA . ILE B 1 23 ? 16.911 73.152 19.161 1.00 17.26 23 ILE B CA 1
ATOM 1998 C C . ILE B 1 23 ? 18.262 73.892 19.275 1.00 18.57 23 ILE B C 1
ATOM 1999 O O . ILE B 1 23 ? 19.354 73.317 19.041 1.00 18.33 23 ILE B O 1
ATOM 2004 N N . ALA B 1 24 ? 18.186 75.171 19.623 1.00 18.99 24 ALA B N 1
ATOM 2005 C CA . ALA B 1 24 ? 19.441 75.950 19.878 1.00 19.83 24 ALA B CA 1
ATOM 2006 C C . ALA B 1 24 ? 20.358 75.286 20.921 1.00 20.69 24 ALA B C 1
ATOM 2007 O O . ALA B 1 24 ? 21.579 75.123 20.679 1.00 21.11 24 ALA B O 1
ATOM 2009 N N . GLU B 1 25 ? 19.773 74.822 22.032 1.00 21.32 25 GLU B N 1
ATOM 2010 C CA . GLU B 1 25 ? 20.554 74.153 23.074 1.00 22.85 25 GLU B CA 1
ATOM 2011 C C . GLU B 1 25 ? 21.245 72.934 22.534 1.00 21.08 25 GLU B C 1
ATOM 2012 O O . GLU B 1 25 ? 22.445 72.698 22.753 1.00 21.33 25 GLU B O 1
ATOM 2018 N N . LYS B 1 26 ? 20.492 72.122 21.809 1.00 21.30 26 LYS B N 1
ATOM 2019 C CA . LYS B 1 26 ? 21.005 70.879 21.319 1.00 22.72 26 LYS B CA 1
ATOM 2020 C C . LYS B 1 26 ? 22.071 71.070 20.212 1.00 21.33 26 LYS B C 1
ATOM 2021 O O . LYS B 1 26 ? 23.032 70.309 20.138 1.00 22.91 26 LYS B O 1
ATOM 2027 N N . LEU B 1 27 ? 21.909 72.088 19.377 1.00 21.27 27 LEU B N 1
ATOM 2028 C CA . LEU B 1 27 ? 22.931 72.395 18.420 1.00 20.80 27 LEU B CA 1
ATOM 2029 C C . LEU B 1 27 ? 24.216 72.901 19.101 1.00 21.56 27 LEU B C 1
ATOM 2030 O O . LEU B 1 27 ? 25.304 72.537 18.677 1.00 23.58 27 LEU B O 1
ATOM 2035 N N . ALA B 1 28 ? 24.077 73.734 20.142 1.00 22.69 28 ALA B N 1
ATOM 2036 C CA . ALA B 1 28 ? 25.242 74.176 20.940 1.00 23.38 28 ALA B CA 1
ATOM 2037 C C . ALA B 1 28 ? 25.953 72.961 21.579 1.00 24.49 28 ALA B C 1
ATOM 2038 O O . ALA B 1 28 ? 27.200 72.870 21.592 1.00 24.21 28 ALA B O 1
ATOM 2040 N N . GLU B 1 29 ? 25.181 72.005 22.060 1.00 23.97 29 GLU B N 1
ATOM 2041 C CA . GLU B 1 29 ? 25.734 70.793 22.662 1.00 26.22 29 GLU B CA 1
ATOM 2042 C C . GLU B 1 29 ? 26.581 70.010 21.689 1.00 27.08 29 GLU B C 1
ATOM 2043 O O . GLU B 1 29 ? 27.578 69.405 22.093 1.00 26.64 29 GLU B O 1
ATOM 2049 N N . GLU B 1 30 ? 26.233 70.044 20.404 1.00 21.35 30 GLU B N 1
ATOM 2050 C CA . GLU B 1 30 ? 26.950 69.286 19.399 1.00 23.57 30 GLU B CA 1
ATOM 2051 C C . GLU B 1 30 ? 28.122 70.101 18.816 1.00 23.38 30 GLU B C 1
ATOM 2052 O O . GLU B 1 30 ? 28.816 69.658 17.909 1.00 26.11 30 GLU B O 1
ATOM 2058 N N . GLY B 1 31 ? 28.308 71.312 19.313 1.00 23.84 31 GLY B N 1
ATOM 2059 C CA . GLY B 1 31 ? 29.483 72.106 18.953 1.00 25.68 31 GLY B CA 1
ATOM 2060 C C . GLY B 1 31 ? 29.255 73.241 17.980 1.00 25.29 31 GLY B C 1
ATOM 2061 O O . GLY B 1 31 ? 30.220 73.860 17.535 1.00 25.16 31 GLY B O 1
ATOM 2062 N N . CYS B 1 32 ? 28.005 73.588 17.699 1.00 23.63 32 CYS B N 1
ATOM 2063 C CA . CYS B 1 32 ? 27.717 74.713 16.804 1.00 24.33 32 CYS B CA 1
ATOM 2064 C C . CYS B 1 32 ? 27.857 76.028 17.497 1.00 25.11 32 CYS B C 1
ATOM 2065 O O . CYS B 1 32 ? 27.590 76.154 18.690 1.00 27.96 32 CYS B O 1
ATOM 2068 N N . HIS B 1 33 ? 28.180 77.029 16.699 1.00 23.84 33 HIS B N 1
ATOM 2069 C CA . HIS B 1 33 ? 27.995 78.419 17.110 1.00 25.02 33 HIS B CA 1
ATOM 2070 C C . HIS B 1 33 ? 26.635 78.880 16.689 1.00 23.49 33 HIS B C 1
ATOM 2071 O O . HIS B 1 33 ? 26.160 78.427 15.674 1.00 25.23 33 HIS B O 1
ATOM 2078 N N . LEU B 1 34 ? 26.030 79.790 17.417 1.00 22.46 34 LEU B N 1
ATOM 2079 C CA . LEU B 1 34 ? 24.627 80.119 17.163 1.00 21.49 34 LEU B CA 1
ATOM 2080 C C . LEU B 1 34 ? 24.358 81.559 16.788 1.00 24.35 34 LEU B C 1
ATOM 2081 O O . LEU B 1 34 ? 25.066 82.520 17.209 1.00 22.77 34 LEU B O 1
ATOM 2086 N N . ILE B 1 35 ? 23.256 81.713 16.069 1.00 21.64 35 ILE B N 1
ATOM 2087 C CA . ILE B 1 35 ? 22.507 82.917 16.054 1.00 21.73 35 ILE B CA 1
ATOM 2088 C C . ILE B 1 35 ? 21.107 82.604 16.519 1.00 22.73 35 ILE B C 1
ATOM 2089 O O . ILE B 1 35 ? 20.455 81.704 15.964 1.00 22.60 35 ILE B O 1
ATOM 2094 N N . ILE B 1 36 ? 20.661 83.293 17.565 1.00 21.71 36 ILE B N 1
ATOM 2095 C CA . ILE B 1 36 ? 19.307 83.169 18.080 1.00 22.10 36 ILE B CA 1
ATOM 2096 C C . ILE B 1 36 ? 18.565 84.488 17.948 1.00 24.96 36 ILE B C 1
ATOM 2097 O O . ILE B 1 36 ? 19.200 85.554 17.821 1.00 23.96 36 ILE B O 1
ATOM 2102 N N . CYS B 1 37 ? 17.235 84.413 17.826 1.00 22.16 37 CYS B N 1
ATOM 2103 C CA . CYS B 1 37 ? 16.440 85.605 17.667 1.00 23.26 37 CYS B CA 1
ATOM 2104 C C . CYS B 1 37 ? 15.022 85.401 18.133 1.00 24.76 37 CYS B C 1
ATOM 2105 O O . CYS B 1 37 ? 14.534 84.254 18.359 1.00 25.17 37 CYS B O 1
ATOM 2108 N N . GLY B 1 38 ? 14.382 86.535 18.336 1.00 22.17 38 GLY B N 1
ATOM 2109 C CA . GLY B 1 38 ? 13.014 86.619 18.743 1.00 23.83 38 GLY B CA 1
ATOM 2110 C C . GLY B 1 38 ? 12.518 88.050 18.709 1.00 25.60 38 GLY B C 1
ATOM 2111 O O . GLY B 1 38 ? 13.311 88.960 18.513 1.00 27.63 38 GLY B O 1
ATOM 2112 N N . ARG B 1 39 ? 11.213 88.244 18.914 1.00 26.92 39 ARG B N 1
ATOM 2113 C CA . ARG B 1 39 ? 10.637 89.578 18.823 1.00 27.71 39 ARG B CA 1
ATOM 2114 C C . ARG B 1 39 ? 10.761 90.344 20.158 1.00 29.41 39 ARG B C 1
ATOM 2115 O O . ARG B 1 39 ? 10.975 91.559 20.156 1.00 31.76 39 ARG B O 1
ATOM 2123 N N . ASN B 1 40 ? 10.590 89.646 21.268 1.00 30.89 40 ASN B N 1
ATOM 2124 C CA . ASN B 1 40 ? 10.539 90.271 22.594 1.00 30.44 40 ASN B CA 1
ATOM 2125 C C . ASN B 1 40 ? 11.961 90.298 23.116 1.00 32.45 40 ASN B C 1
ATOM 2126 O O . ASN B 1 40 ? 12.549 89.265 23.330 1.00 27.21 40 ASN B O 1
ATOM 2131 N N . SER B 1 41 ? 12.522 91.496 23.301 1.00 32.25 41 SER B N 1
ATOM 2132 C CA . SER B 1 41 ? 13.874 91.616 23.821 1.00 33.52 41 SER B CA 1
ATOM 2133 C C . SER B 1 41 ? 14.090 90.978 25.205 1.00 34.38 41 SER B C 1
ATOM 2134 O O . SER B 1 41 ? 15.098 90.323 25.429 1.00 33.08 41 SER B O 1
ATOM 2137 N N . GLN B 1 42 ? 13.177 91.194 26.142 1.00 31.90 42 GLN B N 1
ATOM 2138 C CA . GLN B 1 42 ? 13.341 90.625 27.489 1.00 35.52 42 GLN B CA 1
ATOM 2139 C C . GLN B 1 42 ? 13.434 89.078 27.473 1.00 34.36 42 GLN B C 1
ATOM 2140 O O . GLN B 1 42 ? 14.297 88.472 28.139 1.00 28.62 42 GLN B O 1
ATOM 2146 N N . ARG B 1 43 ? 12.545 88.445 26.711 1.00 32.60 43 ARG B N 1
ATOM 2147 C CA . ARG B 1 43 ? 12.511 86.980 26.597 1.00 33.22 43 ARG B CA 1
ATOM 2148 C C . ARG B 1 43 ? 13.789 86.485 25.922 1.00 32.21 43 ARG B C 1
ATOM 2149 O O . ARG B 1 43 ? 14.390 85.455 26.318 1.00 28.36 43 ARG B O 1
ATOM 2157 N N . LEU B 1 44 ? 14.222 87.230 24.921 1.00 27.50 44 LEU B N 1
ATOM 2158 C CA . LEU B 1 44 ? 15.431 86.871 24.198 1.00 29.92 44 LEU B CA 1
ATOM 2159 C C . LEU B 1 44 ? 16.666 86.943 25.097 1.00 33.13 44 LEU B C 1
ATOM 2160 O O . LEU B 1 44 ? 17.531 86.070 25.050 1.00 29.73 44 LEU B O 1
ATOM 2165 N N . GLU B 1 45 ? 16.768 88.004 25.898 1.00 31.28 45 GLU B N 1
ATOM 2166 C CA . GLU B 1 45 ? 17.934 88.108 26.793 1.00 31.47 45 GLU B CA 1
ATOM 2167 C C . GLU B 1 45 ? 17.954 87.015 27.837 1.00 28.69 45 GLU B C 1
ATOM 2168 O O . GLU B 1 45 ? 19.000 86.487 28.135 1.00 29.29 45 GLU B O 1
ATOM 2174 N N . GLN B 1 46 ? 16.810 86.633 28.368 1.00 30.07 46 GLN B N 1
ATOM 2175 C CA . GLN B 1 46 ? 16.736 85.464 29.241 1.00 33.10 46 GLN B CA 1
ATOM 2176 C C . GLN B 1 46 ? 17.257 84.178 28.566 1.00 31.11 46 GLN B C 1
ATOM 2177 O O . GLN B 1 46 ? 17.963 83.374 29.187 1.00 30.37 46 GLN B O 1
ATOM 2183 N N . ALA B 1 47 ? 16.864 83.966 27.313 1.00 30.99 47 ALA B N 1
ATOM 2184 C CA . ALA B 1 47 ? 17.292 82.781 26.585 1.00 27.54 47 ALA B CA 1
ATOM 2185 C C . ALA B 1 47 ? 18.797 82.840 26.348 1.00 24.84 47 ALA B C 1
ATOM 2186 O O . ALA B 1 47 ? 19.503 81.840 26.496 1.00 25.83 47 ALA B O 1
ATOM 2188 N N . TYR B 1 48 ? 19.261 84.003 25.911 1.00 24.89 48 TYR B N 1
ATOM 2189 C CA . TYR B 1 48 ? 20.694 84.238 25.669 1.00 26.80 48 TYR B CA 1
ATOM 2190 C C . TYR B 1 48 ? 21.510 83.930 26.936 1.00 28.93 48 TYR B C 1
ATOM 2191 O O . TYR B 1 48 ? 22.482 83.170 26.895 1.00 26.87 48 TYR B O 1
ATOM 2200 N N . GLN B 1 49 ? 21.085 84.466 28.073 1.00 28.12 49 GLN B N 1
ATOM 2201 C CA . GLN B 1 49 ? 21.834 84.205 29.314 1.00 30.63 49 GLN B CA 1
ATOM 2202 C C . GLN B 1 49 ? 21.845 82.721 29.667 1.00 28.83 49 GLN B C 1
ATOM 2203 O O . GLN B 1 49 ? 22.900 82.180 30.015 1.00 29.89 49 GLN B O 1
ATOM 2209 N N . SER B 1 50 ? 20.695 82.041 29.514 1.00 26.78 50 SER B N 1
ATOM 2210 C CA . SER B 1 50 ? 20.613 80.591 29.721 1.00 26.82 50 SER B CA 1
ATOM 2211 C C . SER B 1 50 ? 21.597 79.799 28.854 1.00 27.99 50 SER B C 1
ATOM 2212 O O . SER B 1 50 ? 22.345 78.946 29.358 1.00 26.15 50 SER B O 1
ATOM 2215 N N . LEU B 1 51 ? 21.598 80.052 27.536 1.00 26.21 51 LEU B N 1
ATOM 2216 C CA . LEU B 1 51 ? 22.513 79.398 26.659 1.00 27.13 51 LEU B CA 1
ATOM 2217 C C . LEU B 1 51 ? 23.992 79.758 26.876 1.00 27.37 51 LEU B C 1
ATOM 2218 O O . LEU B 1 51 ? 24.859 78.904 26.762 1.00 29.71 51 LEU B O 1
ATOM 2223 N N . ALA B 1 52 ? 24.276 81.040 27.088 1.00 26.74 52 ALA B N 1
ATOM 2224 C CA . ALA B 1 52 ? 25.665 81.465 27.294 1.00 29.21 52 ALA B CA 1
ATOM 2225 C C . ALA B 1 52 ? 26.236 80.852 28.557 1.00 31.50 52 ALA B C 1
ATOM 2226 O O . ALA B 1 52 ? 27.390 80.456 28.578 1.00 31.64 52 ALA B O 1
ATOM 2228 N N . GLN B 1 53 ? 25.419 80.742 29.597 1.00 31.24 53 GLN B N 1
ATOM 2229 C CA . GLN B 1 53 ? 25.890 80.156 30.828 1.00 34.89 53 GLN B CA 1
ATOM 2230 C C . GLN B 1 53 ? 26.043 78.658 30.691 1.00 36.14 53 GLN B C 1
ATOM 2231 O O . GLN B 1 53 ? 26.978 78.076 31.276 1.00 33.03 53 GLN B O 1
ATOM 2237 N N . ALA B 1 54 ? 25.188 78.026 29.881 1.00 30.47 54 ALA B N 1
ATOM 2238 C CA . ALA B 1 54 ? 25.291 76.583 29.695 1.00 32.72 54 ALA B CA 1
ATOM 2239 C C . ALA B 1 54 ? 26.402 76.176 28.741 1.00 34.01 54 ALA B C 1
ATOM 2240 O O . ALA B 1 54 ? 26.985 75.152 28.936 1.00 31.56 54 ALA B O 1
ATOM 2242 N N . TYR B 1 55 ? 26.673 76.964 27.699 1.00 31.88 55 TYR B N 1
ATOM 2243 C CA . TYR B 1 55 ? 27.630 76.589 26.651 1.00 33.40 55 TYR B CA 1
ATOM 2244 C C . TYR B 1 55 ? 28.594 77.748 26.442 1.00 35.25 55 TYR B C 1
ATOM 2245 O O . TYR B 1 55 ? 28.615 78.378 25.382 1.00 33.30 55 TYR B O 1
ATOM 2254 N N . PRO B 1 56 ? 29.411 78.067 27.486 1.00 35.85 56 PRO B N 1
ATOM 2255 C CA . PRO B 1 56 ? 30.306 79.220 27.402 1.00 36.62 56 PRO B CA 1
ATOM 2256 C C . PRO B 1 56 ? 31.421 79.082 26.373 1.00 35.48 56 PRO B C 1
ATOM 2257 O O . PRO B 1 56 ? 31.936 80.079 25.928 1.00 37.85 56 PRO B O 1
ATOM 2261 N N . ALA B 1 57 ? 31.746 77.860 25.968 1.00 38.81 57 ALA B N 1
ATOM 2262 C CA . ALA B 1 57 ? 32.752 77.628 24.932 1.00 41.00 57 ALA B CA 1
ATOM 2263 C C . ALA B 1 57 ? 32.265 77.947 23.517 1.00 39.83 57 ALA B C 1
ATOM 2264 O O . ALA B 1 57 ? 33.069 78.007 22.612 1.00 39.80 57 ALA B O 1
ATOM 2266 N N . GLN B 1 58 ? 30.952 78.107 23.322 1.00 37.34 58 GLN B N 1
ATOM 2267 C CA . GLN B 1 58 ? 30.388 78.363 21.990 1.00 33.96 58 GLN B CA 1
ATOM 2268 C C . GLN B 1 58 ? 30.160 79.859 21.771 1.00 31.49 58 GLN B C 1
ATOM 2269 O O . GLN B 1 58 ? 29.812 80.593 22.700 1.00 32.93 58 GLN B O 1
ATOM 2275 N N . GLN B 1 59 ? 30.308 80.329 20.548 1.00 27.61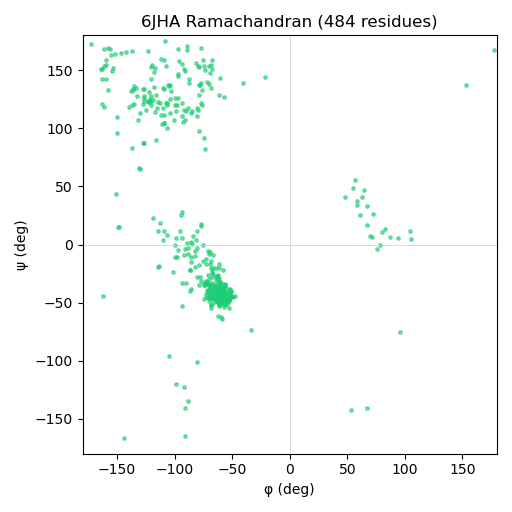 59 GLN B N 1
ATOM 2276 C CA . GLN B 1 59 ? 29.827 81.651 20.243 1.00 26.92 59 GLN B CA 1
ATOM 2277 C C . GLN B 1 59 ? 28.305 81.649 20.051 1.00 27.62 59 GLN B C 1
ATOM 2278 O O . GLN B 1 59 ? 27.765 80.721 19.426 1.00 25.33 59 GLN B O 1
ATOM 2284 N N . ILE B 1 60 ? 27.654 82.658 20.617 1.00 25.94 60 ILE B N 1
ATOM 2285 C CA . ILE B 1 60 ? 26.200 82.892 20.523 1.00 27.35 60 ILE B CA 1
ATOM 2286 C C . ILE B 1 60 ? 25.932 84.363 20.274 1.00 30.55 60 ILE B C 1
ATOM 2287 O O . ILE B 1 60 ? 26.294 85.243 21.077 1.00 29.56 60 ILE B O 1
ATOM 2292 N N . LEU B 1 61 ? 25.287 84.626 19.148 1.00 24.87 61 LEU B N 1
ATOM 2293 C CA . LEU B 1 61 ? 24.878 85.942 18.752 1.00 25.84 61 LEU B CA 1
ATOM 2294 C C . LEU B 1 61 ? 23.370 86.000 18.947 1.00 28.77 61 LEU B C 1
ATOM 2295 O O . LEU B 1 61 ? 22.671 85.172 18.347 1.00 27.29 61 LEU B O 1
ATOM 2300 N N . ARG B 1 62 ? 22.870 86.938 19.767 1.00 25.81 62 ARG B N 1
ATOM 2301 C CA . ARG B 1 62 ? 21.414 87.139 19.857 1.00 26.96 62 ARG B CA 1
ATOM 2302 C C . ARG B 1 62 ? 20.964 88.452 19.233 1.00 28.01 62 ARG B C 1
ATOM 2303 O O . ARG B 1 62 ? 21.573 89.501 19.458 1.00 27.59 62 ARG B O 1
ATOM 2311 N N . LEU B 1 63 ? 19.893 88.391 18.445 1.00 26.39 63 LEU B N 1
ATOM 2312 C CA . LEU B 1 63 ? 19.364 89.550 17.724 1.00 27.17 63 LEU B CA 1
ATOM 2313 C C . LEU B 1 63 ? 17.861 89.627 17.815 1.00 28.99 63 LEU B C 1
ATOM 2314 O O . LEU B 1 63 ? 17.162 88.622 17.587 1.00 27.91 63 LEU B O 1
ATOM 2319 N N . VAL B 1 64 ? 17.342 90.809 18.132 1.00 27.40 64 VAL B N 1
ATOM 2320 C CA . VAL B 1 64 ? 15.915 91.044 18.101 1.00 28.30 64 VAL B CA 1
ATOM 2321 C C . VAL B 1 64 ? 15.528 91.203 16.627 1.00 28.79 64 VAL B C 1
ATOM 2322 O O . VAL B 1 64 ? 16.061 92.051 15.906 1.00 29.12 64 VAL B O 1
ATOM 2326 N N . ALA B 1 65 ? 14.640 90.336 16.144 1.00 26.15 65 ALA B N 1
ATOM 2327 C CA . ALA B 1 65 ? 14.212 90.388 14.740 1.00 26.15 65 ALA B CA 1
ATOM 2328 C C . ALA B 1 65 ? 12.859 89.686 14.615 1.00 27.82 65 ALA B C 1
ATOM 2329 O O . ALA B 1 65 ? 12.674 88.648 15.207 1.00 30.89 65 ALA B O 1
ATOM 2331 N N . ASP B 1 66 ? 11.914 90.307 13.923 1.00 27.67 66 ASP B N 1
ATOM 2332 C CA . ASP B 1 66 ? 10.658 89.635 13.545 1.00 26.35 66 ASP B CA 1
ATOM 2333 C C . ASP B 1 66 ? 10.906 89.020 12.174 1.00 26.28 66 ASP B C 1
ATOM 2334 O O . ASP B 1 66 ? 11.000 89.729 11.173 1.00 25.36 66 ASP B O 1
ATOM 2339 N N . VAL B 1 67 ? 11.034 87.689 12.104 1.00 25.39 67 VAL B N 1
ATOM 2340 C CA . VAL B 1 67 ? 11.334 87.042 10.839 1.00 25.55 67 VAL B CA 1
ATOM 2341 C C . VAL B 1 67 ? 10.095 86.856 9.939 1.00 27.56 67 VAL B C 1
ATOM 2342 O O . VAL B 1 67 ? 10.116 86.058 8.985 1.00 26.15 67 VAL B O 1
ATOM 2346 N N . HIS B 1 68 ? 9.007 87.498 10.288 1.00 25.53 68 HIS B N 1
ATOM 2347 C CA . HIS B 1 68 ? 7.953 87.713 9.285 1.00 28.58 68 HIS B CA 1
ATOM 2348 C C . HIS B 1 68 ? 8.177 88.999 8.517 1.00 31.14 68 HIS B C 1
ATOM 2349 O O . HIS B 1 68 ? 7.467 89.251 7.537 1.00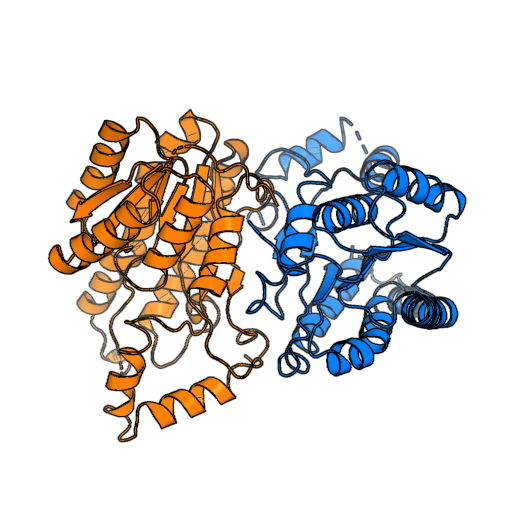 34.81 68 HIS B O 1
ATOM 2356 N N . GLN B 1 69 ? 9.137 89.820 8.939 1.00 30.69 69 GLN B N 1
ATOM 2357 C CA . GLN B 1 69 ? 9.369 91.129 8.279 1.00 32.78 69 GLN B CA 1
ATOM 2358 C C . GLN B 1 69 ? 10.589 91.077 7.365 1.00 30.27 69 GLN B C 1
ATOM 2359 O O . GLN B 1 69 ? 11.649 90.594 7.752 1.00 31.23 69 GLN B O 1
ATOM 2363 N N . ALA B 1 70 ? 10.434 91.570 6.130 1.00 28.81 70 ALA B N 1
ATOM 2364 C CA . ALA B 1 70 ? 11.522 91.552 5.165 1.00 27.58 70 ALA B CA 1
ATOM 2365 C C . ALA B 1 70 ? 12.761 92.275 5.683 1.00 28.83 70 ALA B C 1
ATOM 2366 O O . ALA B 1 70 ? 13.882 91.751 5.612 1.00 29.20 70 ALA B O 1
ATOM 2368 N N . GLN B 1 71 ? 12.581 93.485 6.200 1.00 31.10 71 GLN B N 1
ATOM 2369 C CA . GLN B 1 71 ? 13.759 94.284 6.611 1.00 32.91 71 GLN B CA 1
ATOM 2370 C C . GLN B 1 71 ? 14.508 93.595 7.739 1.00 29.35 71 GLN B C 1
ATOM 2371 O O . GLN B 1 71 ? 15.717 93.441 7.659 1.00 30.03 71 GLN B O 1
ATOM 2374 N N . ASP B 1 72 ? 13.785 93.181 8.780 1.00 29.13 72 ASP B N 1
ATOM 2375 C CA . ASP B 1 72 ? 14.409 92.446 9.884 1.00 28.00 72 ASP B CA 1
ATOM 2376 C C . ASP B 1 72 ? 15.105 91.155 9.415 1.00 27.48 72 ASP B C 1
ATOM 2377 O O . ASP B 1 72 ? 16.169 90.807 9.914 1.00 26.06 72 ASP B O 1
ATOM 2382 N N . SER B 1 73 ? 14.482 90.419 8.506 1.00 26.07 73 SER B N 1
ATOM 2383 C CA . SER B 1 73 ? 15.060 89.168 8.041 1.00 25.72 73 SER B CA 1
ATOM 2384 C C . SER B 1 73 ? 16.328 89.390 7.222 1.00 23.65 73 SER B C 1
ATOM 2385 O O . SER B 1 73 ? 17.361 88.754 7.421 1.00 22.64 73 SER B O 1
ATOM 2388 N N . GLU B 1 74 ? 16.282 90.341 6.294 1.00 25.39 74 GLU B N 1
ATOM 2389 C CA . GLU B 1 74 ? 17.496 90.684 5.560 1.00 28.48 74 GLU B CA 1
ATOM 2390 C C . GLU B 1 74 ? 18.648 91.119 6.479 1.00 26.66 74 GLU B C 1
ATOM 2391 O O . GLU B 1 74 ? 19.791 90.695 6.275 1.00 28.21 74 GLU B O 1
ATOM 2397 N N . GLN B 1 75 ? 18.339 91.939 7.468 1.00 27.85 75 GLN B N 1
ATOM 2398 C CA . GLN B 1 75 ? 19.347 92.463 8.359 1.00 30.11 75 GLN B CA 1
ATOM 2399 C C . GLN B 1 75 ? 19.850 91.396 9.292 1.00 30.17 75 GLN B C 1
ATOM 2400 O O . GLN B 1 75 ? 21.015 91.426 9.684 1.00 27.71 75 GLN B O 1
ATOM 2406 N N . LEU B 1 76 ? 18.984 90.453 9.668 1.00 27.71 76 LEU B N 1
ATOM 2407 C CA . LEU B 1 76 ? 19.422 89.285 10.455 1.00 28.88 76 LEU B CA 1
ATOM 2408 C C . LEU B 1 76 ? 20.511 88.484 9.731 1.00 26.32 76 LEU B C 1
ATOM 2409 O O . LEU B 1 76 ? 21.488 88.068 10.322 1.00 26.09 76 LEU B O 1
ATOM 2414 N N . ILE B 1 77 ? 20.349 88.246 8.439 1.00 24.09 77 ILE B N 1
ATOM 2415 C CA . ILE B 1 77 ? 21.303 87.487 7.712 1.00 24.17 77 ILE B CA 1
ATOM 2416 C C . ILE B 1 77 ? 22.608 88.284 7.556 1.00 25.35 77 ILE B C 1
ATOM 2417 O O . ILE B 1 77 ? 23.710 87.746 7.729 1.00 24.67 77 ILE B O 1
ATOM 2422 N N . GLN B 1 78 ? 22.495 89.564 7.242 1.00 27.69 78 GLN B N 1
ATOM 2423 C CA . GLN B 1 78 ? 23.718 90.384 7.168 1.00 29.80 78 GLN B CA 1
ATOM 2424 C C . GLN B 1 78 ? 24.494 90.468 8.490 1.00 27.84 78 GLN B C 1
ATOM 2425 O O . GLN B 1 78 ? 25.721 90.333 8.505 1.00 29.69 78 GLN B O 1
ATOM 2431 N N . ASP B 1 79 ? 23.795 90.658 9.604 1.00 27.56 79 ASP B N 1
ATOM 2432 C CA . ASP B 1 79 ? 24.440 90.618 10.929 1.00 29.11 79 ASP B CA 1
ATOM 2433 C C . ASP B 1 79 ? 25.125 89.283 11.192 1.00 29.74 79 ASP B C 1
ATOM 2434 O O . ASP B 1 79 ? 26.253 89.248 11.700 1.00 29.90 79 ASP B O 1
ATOM 2439 N N . SER B 1 80 ? 24.460 88.170 10.842 1.00 25.35 80 SER B N 1
ATOM 2440 C CA . SER B 1 80 ? 25.065 86.881 10.985 1.00 25.28 80 SER B CA 1
ATOM 2441 C C . SER B 1 80 ? 26.312 86.722 10.182 1.00 24.08 80 SER B C 1
ATOM 2442 O O . SER B 1 80 ? 27.284 86.221 10.682 1.00 26.48 80 SER B O 1
ATOM 2445 N N . LEU B 1 81 ? 26.254 87.052 8.898 1.00 25.65 81 LEU B N 1
ATOM 2446 C CA . LEU B 1 81 ? 27.452 87.067 8.057 1.00 27.50 81 LEU B CA 1
ATOM 2447 C C . LEU B 1 81 ? 28.575 87.970 8.575 1.00 28.72 81 LEU B C 1
ATOM 2448 O O . LEU B 1 81 ? 29.748 87.595 8.516 1.00 28.18 81 LEU B O 1
ATOM 2453 N N . ASN B 1 82 ? 28.239 89.151 9.068 1.00 29.97 82 ASN B N 1
ATOM 2454 C CA . ASN B 1 82 ? 29.283 90.025 9.622 1.00 34.23 82 ASN B CA 1
ATOM 2455 C C . ASN B 1 82 ? 29.992 89.386 10.831 1.00 35.48 82 ASN B C 1
ATOM 2456 O O . ASN B 1 82 ? 31.201 89.524 11.006 1.00 33.71 82 ASN B O 1
ATOM 2461 N N . GLN B 1 83 ? 29.252 88.642 11.655 1.00 32.67 83 GLN B N 1
ATOM 2462 C CA . GLN B 1 83 ? 29.824 87.997 12.816 1.00 31.77 83 GLN B CA 1
ATOM 2463 C C . GLN B 1 83 ? 30.668 86.764 12.468 1.00 31.77 83 GLN B C 1
ATOM 2464 O O . GLN B 1 83 ? 31.783 86.572 12.991 1.00 30.66 83 GLN B O 1
ATOM 2470 N N . TYR B 1 84 ? 30.131 85.900 11.607 1.00 26.44 84 TYR B N 1
ATOM 2471 C CA . TYR B 1 84 ? 30.696 84.581 11.358 1.00 25.92 84 TYR B CA 1
ATOM 2472 C C . TYR B 1 84 ? 31.280 84.279 9.969 1.00 26.24 84 TYR B C 1
ATOM 2473 O O . TYR B 1 84 ? 31.963 83.260 9.770 1.00 30.14 84 TYR B O 1
ATOM 2482 N N . GLY B 1 85 ? 30.915 85.079 8.989 1.00 25.41 85 GLY B N 1
ATOM 2483 C CA . GLY B 1 85 ? 31.377 84.921 7.646 1.00 28.74 85 GLY B CA 1
ATOM 2484 C C . GLY B 1 85 ? 30.735 83.783 6.872 1.00 27.67 85 GLY B C 1
ATOM 2485 O O . GLY B 1 85 ? 31.052 83.576 5.693 1.00 28.48 85 GLY B O 1
ATOM 2486 N N . LYS B 1 86 ? 29.878 83.013 7.533 1.00 25.86 86 LYS B N 1
ATOM 2487 C CA . LYS B 1 86 ? 29.166 81.929 6.855 1.00 26.47 86 LYS B CA 1
ATOM 2488 C C . LYS B 1 86 ? 27.945 81.597 7.688 1.00 24.01 86 LYS B C 1
ATOM 2489 O O . LYS B 1 86 ? 27.867 81.933 8.851 1.00 23.58 86 LYS B O 1
ATOM 2495 N N . ILE B 1 87 ? 26.972 80.974 7.053 1.00 24.28 87 ILE B N 1
ATOM 2496 C CA . ILE B 1 87 ? 25.843 80.347 7.772 1.00 23.54 87 ILE B CA 1
ATOM 2497 C C . ILE B 1 87 ? 25.780 78.908 7.238 1.00 22.97 87 ILE B C 1
ATOM 2498 O O . ILE B 1 87 ? 25.606 78.690 6.034 1.00 25.77 87 ILE B O 1
ATOM 2503 N N . ASP B 1 88 ? 25.906 77.927 8.118 1.00 22.54 88 ASP B N 1
ATOM 2504 C CA . ASP B 1 88 ? 25.835 76.529 7.680 1.00 21.98 88 ASP B CA 1
ATOM 2505 C C . ASP B 1 88 ? 24.439 75.889 7.772 1.00 21.31 88 ASP B C 1
ATOM 2506 O O . ASP B 1 88 ? 24.111 75.022 6.938 1.00 21.05 88 ASP B O 1
ATOM 2511 N N . ILE B 1 89 ? 23.678 76.307 8.781 1.00 22.90 89 ILE B N 1
ATOM 2512 C CA . ILE B 1 89 ? 22.400 75.731 9.117 1.00 21.84 89 ILE B CA 1
ATOM 2513 C C . ILE B 1 89 ? 21.384 76.815 9.341 1.00 21.11 89 ILE B C 1
ATOM 2514 O O . ILE B 1 89 ? 21.639 77.784 10.067 1.00 21.42 89 ILE B O 1
ATOM 2519 N N . LEU B 1 90 ? 20.178 76.638 8.763 1.00 18.04 90 LEU B N 1
ATOM 2520 C CA . LEU B 1 90 ? 19.063 77.519 9.034 1.00 19.49 90 LEU B CA 1
ATOM 2521 C C . LEU B 1 90 ? 17.907 76.635 9.550 1.00 20.52 90 LEU B C 1
ATOM 2522 O O . LEU B 1 90 ? 17.540 75.673 8.884 1.00 20.54 90 LEU B O 1
ATOM 2527 N N . VAL B 1 91 ? 17.405 76.916 10.734 1.00 19.91 91 VAL B N 1
ATOM 2528 C CA . VAL B 1 91 ? 16.145 76.346 11.216 1.00 19.79 91 VAL B CA 1
ATOM 2529 C C . VAL B 1 91 ? 15.049 77.407 11.134 1.00 21.70 91 VAL B C 1
ATOM 2530 O O . VAL B 1 91 ? 15.080 78.400 11.855 1.00 19.99 91 VAL B O 1
ATOM 2534 N N . ASN B 1 92 ? 14.080 77.165 10.243 1.00 19.54 92 ASN B N 1
ATOM 2535 C CA . ASN B 1 92 ? 12.945 78.069 10.056 1.00 19.24 92 ASN B CA 1
ATOM 2536 C C . ASN B 1 92 ? 11.889 77.713 11.060 1.00 21.48 92 ASN B C 1
ATOM 2537 O O . ASN B 1 92 ? 11.313 76.616 10.988 1.00 20.39 92 ASN B O 1
ATOM 2542 N N . ASN B 1 93 ? 11.648 78.631 11.994 1.00 19.62 93 ASN B N 1
ATOM 2543 C CA . ASN B 1 93 ? 10.746 78.437 13.082 1.00 21.54 93 ASN B CA 1
ATOM 2544 C C . ASN B 1 93 ? 10.140 79.794 13.477 1.00 22.43 93 ASN B C 1
ATOM 2545 O O . ASN B 1 93 ? 10.827 80.707 14.022 1.00 25.80 93 ASN B O 1
ATOM 2550 N N . SER B 1 94 ? 8.874 79.944 13.185 1.00 22.15 94 SER B N 1
ATOM 2551 C CA . SER B 1 94 ? 8.163 81.176 13.526 1.00 22.14 94 SER B CA 1
ATOM 2552 C C . SER B 1 94 ? 6.683 80.914 13.633 1.00 24.50 94 SER B C 1
ATOM 2553 O O . SER B 1 94 ? 6.192 79.864 13.200 1.00 22.46 94 SER B O 1
ATOM 2556 N N . GLU B 1 95 ? 5.975 81.893 14.163 1.00 25.61 95 GLU B N 1
ATOM 2557 C CA . GLU B 1 95 ? 4.602 81.712 14.580 1.00 26.04 95 GLU B CA 1
ATOM 2558 C C . GLU B 1 95 ? 3.702 81.548 13.371 1.00 26.61 95 GLU B C 1
ATOM 2559 O O . GLU B 1 95 ? 3.857 82.249 12.383 1.00 25.74 95 GLU B O 1
ATOM 2565 N N . GLY B 1 96 ? 2.764 80.614 13.463 1.00 28.65 96 GLY B N 1
ATOM 2566 C CA . GLY B 1 96 ? 1.813 80.373 12.387 1.00 31.29 96 GLY B CA 1
ATOM 2567 C C . GLY B 1 96 ? 0.580 81.230 12.616 1.00 34.18 96 GLY B C 1
ATOM 2568 O O . GLY B 1 96 ? 0.594 82.149 13.425 1.00 31.93 96 GLY B O 1
ATOM 2569 N N . ALA B 1 97 ? -0.494 80.903 11.916 1.00 35.73 97 ALA B N 1
ATOM 2570 C CA . ALA B 1 97 ? -1.747 81.667 11.970 1.00 41.39 97 ALA B CA 1
ATOM 2571 C C . ALA B 1 97 ? -2.425 81.559 13.329 1.00 46.96 97 ALA B C 1
ATOM 2572 O O . ALA B 1 97 ? -2.267 80.558 14.033 1.00 52.74 97 ALA B O 1
ATOM 2573 N N . ASN B 1 98 ? -3.166 82.610 13.686 1.00 52.14 98 ASN B N 1
ATOM 2574 C CA . ASN B 1 98 ? -3.801 82.760 15.002 1.00 53.15 98 ASN B CA 1
ATOM 2575 C C . ASN B 1 98 ? -4.939 81.762 15.275 1.00 59.99 98 ASN B C 1
ATOM 2576 O O . ASN B 1 98 ? -5.529 81.201 14.338 1.00 57.04 98 ASN B O 1
ATOM 2578 N N . PHE B 1 99 ? -5.239 81.550 16.562 1.00 66.26 99 PHE B N 1
ATOM 2579 C CA . PHE B 1 99 ? -6.371 80.702 16.969 1.00 71.92 99 PHE B CA 1
ATOM 2580 C C . PHE B 1 99 ? -7.626 81.574 17.059 1.00 72.09 99 PHE B C 1
ATOM 2581 O O . PHE B 1 99 ? -8.733 81.069 17.198 1.00 75.72 99 PHE B O 1
ATOM 2589 N N . LEU B 1 103 ? -15.325 79.776 11.192 1.00 55.38 103 LEU B N 1
ATOM 2590 C CA . LEU B 1 103 ? -15.878 79.425 9.887 1.00 50.37 103 LEU B CA 1
ATOM 2591 C C . LEU B 1 103 ? -15.157 80.118 8.728 1.00 44.00 103 LEU B C 1
ATOM 2592 O O . LEU B 1 103 ? -14.834 81.315 8.795 1.00 36.33 103 LEU B O 1
ATOM 2595 N N . ILE B 1 104 ? -14.943 79.358 7.654 1.00 34.94 104 ILE B N 1
ATOM 2596 C CA . ILE B 1 104 ? -14.158 79.801 6.513 1.00 38.44 104 ILE B CA 1
ATOM 2597 C C . ILE B 1 104 ? -14.737 81.023 5.788 1.00 36.10 104 ILE B C 1
ATOM 2598 O O . ILE B 1 104 ? -13.989 81.909 5.438 1.00 40.45 104 ILE B O 1
ATOM 2603 N N . GLU B 1 105 ? -16.054 81.094 5.600 1.00 37.91 105 GLU B N 1
ATOM 2604 C CA . GLU B 1 105 ? -16.671 82.239 4.877 1.00 44.33 105 GLU B CA 1
ATOM 2605 C C . GLU B 1 105 ? -16.300 83.565 5.540 1.00 45.26 105 GLU B C 1
ATOM 2606 O O . GLU B 1 105 ? -16.139 84.578 4.859 1.00 53.35 105 GLU B O 1
ATOM 2612 N N . ASN B 1 106 ? -16.193 83.524 6.869 1.00 44.46 106 ASN B N 1
ATOM 2613 C CA . ASN B 1 106 ? -15.854 84.682 7.709 1.00 47.60 106 ASN B CA 1
ATOM 2614 C C . ASN B 1 106 ? -14.431 85.221 7.608 1.00 46.10 106 ASN B C 1
ATOM 2615 O O . ASN B 1 106 ? -14.173 86.329 8.066 1.00 48.42 106 ASN B O 1
ATOM 2620 N N . LEU B 1 107 ? -13.498 84.458 7.052 1.00 38.01 107 LEU B N 1
ATOM 2621 C CA . LEU B 1 107 ? -12.165 84.990 6.872 1.00 37.76 107 LEU B CA 1
ATOM 2622 C C . LEU B 1 107 ? -12.123 85.895 5.661 1.00 38.62 107 LEU B C 1
ATOM 2623 O O . LEU B 1 107 ? -12.535 85.509 4.559 1.00 39.34 107 LEU B O 1
ATOM 2628 N N . SER B 1 108 ? -11.596 87.090 5.853 1.00 32.88 108 SER B N 1
ATOM 2629 C CA . SER B 1 108 ? -11.518 88.076 4.785 1.00 34.27 108 SER B CA 1
ATOM 2630 C C . SER B 1 108 ? -10.215 87.920 4.005 1.00 36.68 108 SER B C 1
ATOM 2631 O O . SER B 1 108 ? -9.304 87.204 4.444 1.00 33.51 108 SER B O 1
ATOM 2634 N N . ASP B 1 109 ? -10.118 88.637 2.884 1.00 36.46 109 ASP B N 1
ATOM 2635 C CA . ASP B 1 109 ? -8.893 88.744 2.095 1.00 39.44 109 ASP B CA 1
ATOM 2636 C C . ASP B 1 109 ? -7.709 89.181 2.936 1.00 41.69 109 ASP B C 1
ATOM 2637 O O . ASP B 1 109 ? -6.594 88.657 2.802 1.00 41.13 109 ASP B O 1
ATOM 2642 N N . GLU B 1 110 ? -7.955 90.149 3.801 1.00 39.82 110 GLU B N 1
ATOM 2643 C CA . GLU B 1 110 ? -6.913 90.700 4.642 1.00 41.26 110 GLU B CA 1
ATOM 2644 C C . GLU B 1 110 ? -6.398 89.641 5.581 1.00 36.05 110 GLU B C 1
ATOM 2645 O O . GLU B 1 110 ? -5.187 89.559 5.795 1.00 38.01 110 GLU B O 1
ATOM 2648 N N . ASP B 1 111 ? -7.309 88.820 6.104 1.00 35.68 111 ASP B N 1
ATOM 2649 C CA . ASP B 1 111 ? -6.988 87.756 7.014 1.00 33.65 111 ASP B CA 1
ATOM 2650 C C . ASP B 1 111 ? -6.081 86.749 6.322 1.00 35.99 111 ASP B C 1
ATOM 2651 O O . ASP B 1 111 ? -5.120 86.267 6.911 1.00 33.72 111 ASP B O 1
ATOM 2656 N N . TRP B 1 112 ? -6.421 86.398 5.092 1.00 34.47 112 TRP B N 1
ATOM 2657 C CA . TRP B 1 112 ? -5.631 85.414 4.351 1.00 33.20 112 TRP B CA 1
ATOM 2658 C C . TRP B 1 112 ? -4.299 86.016 3.985 1.00 35.68 112 TRP B C 1
ATOM 2659 O O . TRP B 1 112 ? -3.289 85.346 4.089 1.00 36.96 112 TRP B O 1
ATOM 2670 N N . LEU B 1 113 ? -4.296 87.278 3.580 1.00 36.95 113 LEU B N 1
ATOM 2671 C CA . LEU B 1 113 ? -3.079 87.974 3.172 1.00 41.42 113 LEU B CA 1
ATOM 2672 C C . LEU B 1 113 ? -2.074 88.142 4.321 1.00 40.57 113 LEU B C 1
ATOM 2673 O O . LEU B 1 113 ? -0.864 87.991 4.109 1.00 37.91 113 LEU B O 1
ATOM 2678 N N . ASN B 1 114 ? -2.571 88.436 5.522 1.00 39.98 114 ASN B N 1
ATOM 2679 C CA . ASN B 1 114 ? -1.744 88.408 6.714 1.00 39.83 114 ASN B CA 1
ATOM 2680 C C . ASN B 1 114 ? -1.154 87.044 7.012 1.00 36.23 114 ASN B C 1
ATOM 2681 O O . ASN B 1 114 ? -0.029 86.940 7.453 1.00 33.18 114 ASN B O 1
ATOM 2686 N N . VAL B 1 115 ? -1.928 86.004 6.773 1.00 34.44 115 VAL B N 1
ATOM 2687 C CA . VAL B 1 115 ? -1.425 84.661 6.848 1.00 34.17 115 VAL B CA 1
ATOM 2688 C C . VAL B 1 115 ? -0.264 84.423 5.870 1.00 33.37 115 VAL B C 1
ATOM 2689 O O . VAL B 1 115 ? 0.811 83.921 6.241 1.00 33.82 115 VAL B O 1
ATOM 2692 N N . PHE B 1 116 ? -0.452 84.796 4.611 1.00 30.47 116 PHE B N 1
ATOM 2693 C CA . PHE B 1 116 ? 0.559 84.503 3.626 1.00 30.85 116 PHE B CA 1
ATOM 2694 C C . PHE B 1 116 ? 1.800 85.370 3.880 1.00 32.15 116 PHE B C 1
ATOM 2695 O O . PHE B 1 116 ? 2.916 84.918 3.608 1.00 30.87 116 PHE B O 1
ATOM 2703 N N . GLN B 1 117 ? 1.606 86.566 4.439 1.00 29.88 117 GLN B N 1
ATOM 2704 C CA . GLN B 1 117 ? 2.721 87.461 4.792 1.00 32.60 117 GLN B CA 1
ATOM 2705 C C . GLN B 1 117 ? 3.409 87.128 6.135 1.00 30.83 117 GLN B C 1
ATOM 2706 O O . GLN B 1 117 ? 4.298 87.861 6.557 1.00 30.54 117 GLN B O 1
ATOM 2712 N N . GLY B 1 118 ? 3.004 86.044 6.789 1.00 29.75 118 GLY B N 1
ATOM 2713 C CA . GLY B 1 118 ? 3.616 85.602 8.032 1.00 27.92 118 GLY B CA 1
ATOM 2714 C C . GLY B 1 118 ? 4.598 84.498 7.756 1.00 26.71 118 GLY B C 1
ATOM 2715 O O . GLY B 1 118 ? 5.544 84.667 6.993 1.00 24.42 118 GLY B O 1
ATOM 2716 N N . LYS B 1 119 ? 4.336 83.341 8.354 1.00 26.86 119 LYS B N 1
ATOM 2717 C CA . LYS B 1 119 ? 5.225 82.161 8.266 1.00 25.30 119 LYS B CA 1
ATOM 2718 C C . LYS B 1 119 ? 5.491 81.719 6.819 1.00 25.49 119 LYS B C 1
ATOM 2719 O O . LYS B 1 119 ? 6.591 81.307 6.481 1.00 23.13 119 LYS B O 1
ATOM 2725 N N . LEU B 1 120 ? 4.488 81.812 5.950 1.00 23.18 120 LEU B N 1
ATOM 2726 C CA . LEU B 1 120 ? 4.643 81.299 4.584 1.00 22.76 120 LEU B CA 1
ATOM 2727 C C . LEU B 1 120 ? 5.741 82.039 3.813 1.00 22.92 120 LEU B C 1
ATOM 2728 O O . LEU B 1 120 ? 6.743 81.461 3.461 1.00 20.93 120 LEU B O 1
ATOM 2733 N N . ILE B 1 121 ? 5.595 83.333 3.609 1.00 24.03 121 ILE B N 1
ATOM 2734 C CA . ILE B 1 121 ? 6.671 84.088 2.943 1.00 25.50 121 ILE B CA 1
ATOM 2735 C C . ILE B 1 121 ? 7.880 84.225 3.851 1.00 22.37 121 ILE B C 1
ATOM 2736 O O . ILE B 1 121 ? 8.976 84.321 3.362 1.00 23.59 121 ILE B O 1
ATOM 2741 N N . GLY B 1 122 ? 7.678 84.183 5.163 1.00 21.94 122 GLY B N 1
ATOM 2742 C CA . GLY B 1 122 ? 8.814 84.224 6.094 1.00 23.80 122 GLY B CA 1
ATOM 2743 C C . GLY B 1 122 ? 9.835 83.123 5.881 1.00 21.70 122 GLY B C 1
ATOM 2744 O O . GLY B 1 122 ? 11.038 83.377 5.767 1.00 21.43 122 GLY B O 1
ATOM 2745 N N . TYR B 1 123 ? 9.361 81.879 5.799 1.00 22.00 123 TYR B N 1
ATOM 2746 C CA . TYR B 1 123 ? 10.274 80.761 5.514 1.00 20.74 123 TYR B CA 1
ATOM 2747 C C . TYR B 1 123 ? 10.843 80.828 4.090 1.00 20.88 123 TYR B C 1
ATOM 2748 O O . TYR B 1 123 ? 11.994 80.513 3.874 1.00 22.43 123 TYR B O 1
ATOM 2757 N N . ILE B 1 124 ? 10.019 81.176 3.105 1.00 19.77 124 ILE B N 1
ATOM 2758 C CA . ILE B 1 124 ? 10.470 81.279 1.699 1.00 19.90 124 ILE B CA 1
ATOM 2759 C C . ILE B 1 124 ? 11.602 82.347 1.581 1.00 20.99 124 ILE B C 1
ATOM 2760 O O . ILE B 1 124 ? 12.675 82.112 0.982 1.00 21.24 124 ILE B O 1
ATOM 2765 N N . ARG B 1 125 ? 11.348 83.491 2.188 1.00 23.10 125 ARG B N 1
ATOM 2766 C CA . ARG B 1 125 ? 12.312 84.601 2.140 1.00 23.98 125 ARG B CA 1
ATOM 2767 C C . ARG B 1 125 ? 13.641 84.207 2.772 1.00 23.34 125 ARG B C 1
ATOM 2768 O O . ARG B 1 125 ? 14.697 84.377 2.171 1.00 23.31 125 ARG B O 1
ATOM 2776 N N . LEU B 1 126 ? 13.608 83.677 3.999 1.00 24.76 126 LEU B N 1
ATOM 2777 C CA . LEU B 1 126 ? 14.891 83.338 4.663 1.00 24.27 126 LEU B CA 1
ATOM 2778 C C . LEU B 1 126 ? 15.610 82.229 3.906 1.00 24.01 126 LEU B C 1
ATOM 2779 O O . LEU B 1 126 ? 16.809 82.222 3.842 1.00 25.69 126 LEU B O 1
ATOM 2784 N N . THR B 1 127 ? 14.879 81.261 3.332 1.00 22.69 127 THR B N 1
ATOM 2785 C CA . THR B 1 127 ? 15.493 80.267 2.445 1.00 21.73 127 THR B CA 1
ATOM 2786 C C . THR B 1 127 ? 16.205 80.937 1.282 1.00 23.55 127 THR B C 1
ATOM 2787 O O . THR B 1 127 ? 17.348 80.610 0.997 1.00 24.00 127 THR B O 1
ATOM 2791 N N . ASN B 1 128 ? 15.523 81.882 0.631 1.00 23.63 128 ASN B N 1
ATOM 2792 C CA . ASN B 1 128 ? 16.134 82.588 -0.508 1.00 25.06 128 ASN B CA 1
ATOM 2793 C C . ASN B 1 128 ? 17.398 83.340 -0.072 1.00 22.93 128 ASN B C 1
ATOM 2794 O O . ASN B 1 128 ? 18.347 83.397 -0.853 1.00 25.54 128 ASN B O 1
ATOM 2799 N N . LEU B 1 129 ? 17.383 83.904 1.133 1.00 24.16 129 LEU B N 1
ATOM 2800 C CA . LEU B 1 129 ? 18.498 84.707 1.651 1.00 25.00 129 LEU B CA 1
ATOM 2801 C C . LEU B 1 129 ? 19.734 83.839 1.946 1.00 25.80 129 LEU B C 1
ATOM 2802 O O . LEU B 1 129 ? 20.890 84.240 1.675 1.00 25.96 129 LEU B O 1
ATOM 2807 N N . VAL B 1 130 ? 19.514 82.630 2.471 1.00 24.65 130 VAL B N 1
ATOM 2808 C CA . VAL B 1 130 ? 20.645 81.774 2.817 1.00 24.20 130 VAL B CA 1
ATOM 2809 C C . VAL B 1 130 ? 21.172 80.917 1.710 1.00 23.00 130 VAL B C 1
ATOM 2810 O O . VAL B 1 130 ? 22.355 80.528 1.787 1.00 25.84 130 VAL B O 1
ATOM 2814 N N . LEU B 1 131 ? 20.373 80.628 0.674 1.00 22.41 131 LEU B N 1
ATOM 2815 C CA . LEU B 1 131 ? 20.789 79.727 -0.415 1.00 23.99 131 LEU B CA 1
ATOM 2816 C C . LEU B 1 131 ? 22.129 80.099 -1.079 1.00 25.43 131 LEU B C 1
ATOM 2817 O O . LEU B 1 131 ? 23.029 79.258 -1.186 1.00 23.97 131 LEU B O 1
ATOM 2822 N N . PRO B 1 132 ? 22.309 81.378 -1.452 1.00 26.55 132 PRO B N 1
ATOM 2823 C CA . PRO B 1 132 ? 23.609 81.712 -2.083 1.00 27.05 132 PRO B CA 1
ATOM 2824 C C . PRO B 1 132 ? 24.774 81.500 -1.132 1.00 25.80 132 PRO B C 1
ATOM 2825 O O . PRO B 1 132 ? 25.849 81.084 -1.559 1.00 28.31 132 PRO B O 1
ATOM 2829 N N . ILE B 1 133 ? 24.558 81.749 0.159 1.00 23.45 133 ILE B N 1
ATOM 2830 C CA . ILE B 1 133 ? 25.594 81.545 1.174 1.00 24.16 133 ILE B CA 1
ATOM 2831 C C . ILE B 1 133 ? 26.014 80.054 1.210 1.00 26.87 133 ILE B C 1
ATOM 2832 O O . ILE B 1 133 ? 27.202 79.679 1.185 1.00 26.12 133 ILE B O 1
ATOM 2837 N N . MET B 1 134 ? 25.008 79.183 1.321 1.00 25.59 134 MET B N 1
ATOM 2838 C CA . MET B 1 134 ? 25.274 77.772 1.469 1.00 23.20 134 MET B CA 1
ATOM 2839 C C . MET B 1 134 ? 25.782 77.159 0.173 1.00 22.44 134 MET B C 1
ATOM 2840 O O . MET B 1 134 ? 26.659 76.327 0.173 1.00 24.38 134 MET B O 1
ATOM 2845 N N . LYS B 1 135 ? 25.226 77.582 -0.952 1.00 21.80 135 LYS B N 1
ATOM 2846 C CA . LYS B 1 135 ? 25.690 77.088 -2.258 1.00 24.53 135 LYS B CA 1
ATOM 2847 C C . LYS B 1 135 ? 27.179 77.342 -2.514 1.00 24.67 135 LYS B C 1
ATOM 2848 O O . LYS B 1 135 ? 27.922 76.455 -2.988 1.00 27.35 135 LYS B O 1
ATOM 2854 N N . LYS B 1 136 ? 27.588 78.552 -2.147 1.00 29.43 136 LYS B N 1
ATOM 2855 C CA . LYS B 1 136 ? 28.939 79.070 -2.363 1.00 31.12 136 LYS B CA 1
ATOM 2856 C C . LYS B 1 136 ? 29.908 78.133 -1.656 1.00 31.83 136 LYS B C 1
ATOM 2857 O O . LYS B 1 136 ? 30.930 77.774 -2.201 1.00 33.76 136 LYS B O 1
ATOM 2860 N N . GLN B 1 137 ? 29.555 77.663 -0.462 1.00 31.28 137 GLN B N 1
ATOM 2861 C CA . GLN B 1 137 ? 30.436 76.726 0.245 1.00 34.35 137 GLN B CA 1
ATOM 2862 C C . GLN B 1 137 ? 30.188 75.231 0.076 1.00 30.70 137 GLN B C 1
ATOM 2863 O O . GLN B 1 137 ? 30.889 74.415 0.692 1.00 30.53 137 GLN B O 1
ATOM 2869 N N . HIS B 1 138 ? 29.244 74.878 -0.802 1.00 29.03 138 HIS B N 1
ATOM 2870 C CA A HIS B 1 138 ? 28.810 73.525 -1.066 0.50 28.42 138 HIS B CA 1
ATOM 2871 C CA B HIS B 1 138 ? 28.885 73.484 -1.069 0.50 27.56 138 HIS B CA 1
ATOM 2872 C C . HIS B 1 138 ? 28.545 72.765 0.236 1.00 26.21 138 HIS B C 1
ATOM 2873 O O . HIS B 1 138 ? 28.945 71.639 0.415 1.00 25.62 138 HIS B O 1
ATOM 2886 N N . TRP B 1 139 ? 27.843 73.435 1.138 1.00 24.05 139 TRP B N 1
ATOM 2887 C CA . TRP B 1 139 ? 27.409 72.815 2.402 1.00 25.58 139 TRP B CA 1
ATOM 2888 C C . TRP B 1 139 ? 26.312 73.653 3.015 1.00 22.09 139 TRP B C 1
ATOM 2889 O O . TRP B 1 139 ? 26.465 74.839 3.326 1.00 23.43 139 TRP B O 1
ATOM 2900 N N . GLY B 1 140 ? 25.158 73.033 3.212 1.00 21.24 140 GLY B N 1
ATOM 2901 C CA . GLY B 1 140 ? 24.070 73.723 3.850 1.00 18.79 140 GLY B CA 1
ATOM 2902 C C . GLY B 1 140 ? 23.010 72.743 4.333 1.00 18.58 140 GLY B C 1
ATOM 2903 O O . GLY B 1 140 ? 22.834 71.637 3.785 1.00 18.82 140 GLY B O 1
ATOM 2904 N N . ARG B 1 141 ? 22.342 73.154 5.381 1.00 18.50 141 ARG B N 1
ATOM 2905 C CA . ARG B 1 141 ? 21.143 72.461 5.860 1.00 20.82 141 ARG B CA 1
ATOM 2906 C C . ARG B 1 141 ? 20.069 73.481 6.203 1.00 21.19 141 ARG B C 1
ATOM 2907 O O . ARG B 1 141 ? 20.360 74.449 6.919 1.00 21.80 141 ARG B O 1
ATOM 2915 N N . ILE B 1 142 ? 18.813 73.246 5.747 1.00 18.75 142 ILE B N 1
ATOM 2916 C CA . ILE B 1 142 ? 17.659 74.022 6.127 1.00 19.10 142 ILE B CA 1
ATOM 2917 C C . ILE B 1 142 ? 16.615 73.028 6.637 1.00 19.00 142 ILE B C 1
ATOM 2918 O O . ILE B 1 142 ? 16.331 72.002 5.969 1.00 21.14 142 ILE B O 1
ATOM 2923 N N . VAL B 1 143 ? 16.149 73.275 7.833 1.00 17.12 143 VAL B N 1
ATOM 2924 C CA . VAL B 1 143 ? 15.088 72.492 8.408 1.00 20.48 143 VAL B CA 1
ATOM 2925 C C . VAL B 1 143 ? 13.919 73.427 8.714 1.00 20.94 143 VAL B C 1
ATOM 2926 O O . VAL B 1 143 ? 14.036 74.370 9.533 1.00 19.53 143 VAL B O 1
ATOM 2930 N N . ASN B 1 144 ? 12.763 73.138 8.089 1.00 18.83 144 ASN B N 1
ATOM 2931 C CA . ASN B 1 144 ? 11.564 73.923 8.282 1.00 19.84 144 ASN B CA 1
ATOM 2932 C C . ASN B 1 144 ? 10.647 73.293 9.310 1.00 19.11 144 ASN B C 1
ATOM 2933 O O . ASN B 1 144 ? 10.292 72.130 9.189 1.00 20.45 144 ASN B O 1
ATOM 2938 N N . ILE B 1 145 ? 10.258 74.043 10.315 1.00 18.47 145 ILE B N 1
ATOM 2939 C CA . ILE B 1 145 ? 9.346 73.536 11.338 1.00 17.64 145 ILE B CA 1
ATOM 2940 C C . ILE B 1 145 ? 7.934 73.906 10.894 1.00 19.80 145 ILE B C 1
ATOM 2941 O O . ILE B 1 145 ? 7.533 75.065 10.938 1.00 20.03 145 ILE B O 1
ATOM 2946 N N . ILE B 1 146 ? 7.185 72.910 10.421 1.00 21.07 146 ILE B N 1
ATOM 2947 C CA . ILE B 1 146 ? 5.913 73.155 9.778 1.00 21.54 146 ILE B CA 1
ATOM 2948 C C . ILE B 1 146 ? 4.775 72.785 10.707 1.00 23.26 146 ILE B C 1
ATOM 2949 O O . ILE B 1 146 ? 4.428 73.553 11.567 1.00 28.30 146 ILE B O 1
ATOM 2954 N N . GLY B 1 147 ? 4.222 71.582 10.586 1.00 24.89 147 GLY B N 1
ATOM 2955 C CA . GLY B 1 147 ? 3.027 71.226 11.340 1.00 27.25 147 GLY B CA 1
ATOM 2956 C C . GLY B 1 147 ? 2.276 70.162 10.554 1.00 28.70 147 GLY B C 1
ATOM 2957 O O . GLY B 1 147 ? 2.132 70.288 9.318 1.00 26.58 147 GLY B O 1
ATOM 2958 N N . THR B 1 148 ? 1.793 69.141 11.257 1.00 29.66 148 THR B N 1
ATOM 2959 C CA . THR B 1 148 ? 1.013 68.053 10.597 1.00 31.99 148 THR B CA 1
ATOM 2960 C C . THR B 1 148 ? -0.275 68.520 9.916 1.00 32.61 148 THR B C 1
ATOM 2961 O O . THR B 1 148 ? -0.803 67.817 9.052 1.00 32.23 148 THR B O 1
ATOM 2965 N N . SER B 1 149 ? -0.799 69.690 10.286 1.00 30.82 149 SER B N 1
ATOM 2966 C CA . SER B 1 149 ? -2.017 70.198 9.592 1.00 30.76 149 SER B CA 1
ATOM 2967 C C . SER B 1 149 ? -1.811 70.358 8.082 1.00 32.98 149 SER B C 1
ATOM 2968 O O . SER B 1 149 ? -2.795 70.371 7.301 1.00 35.31 149 SER B O 1
ATOM 2971 N N . GLY B 1 150 ? -0.547 70.472 7.638 1.00 29.30 150 GLY B N 1
ATOM 2972 C CA . GLY B 1 150 ? -0.288 70.566 6.190 1.00 33.42 150 GLY B CA 1
ATOM 2973 C C . GLY B 1 150 ? -0.620 69.280 5.450 1.00 37.30 150 GLY B C 1
ATOM 2974 O O . GLY B 1 150 ? -0.905 69.292 4.242 1.00 33.79 150 GLY B O 1
ATOM 2975 N N . LYS B 1 151 ? -0.584 68.176 6.193 1.00 36.96 151 LYS B N 1
ATOM 2976 C CA . LYS B 1 151 ? -0.805 66.857 5.652 1.00 43.54 151 LYS B CA 1
ATOM 2977 C C . LYS B 1 151 ? -2.291 66.512 5.811 1.00 45.13 151 LYS B C 1
ATOM 2978 O O . LYS B 1 151 ? -2.960 66.175 4.842 1.00 49.64 151 LYS B O 1
ATOM 2984 N N . GLU B 1 152 ? -2.808 66.637 7.032 1.00 42.93 152 GLU B N 1
ATOM 2985 C CA . GLU B 1 152 ? -4.221 66.364 7.312 1.00 43.96 152 GLU B CA 1
ATOM 2986 C C . GLU B 1 152 ? -4.748 67.527 8.117 1.00 42.40 152 GLU B C 1
ATOM 2987 O O . GLU B 1 152 ? -4.388 67.660 9.275 1.00 44.33 152 GLU B O 1
ATOM 2988 N N . PRO B 1 153 ? -5.570 68.396 7.500 1.00 44.74 153 PRO B N 1
ATOM 2989 C CA . PRO B 1 153 ? -5.959 69.621 8.206 1.00 45.48 153 PRO B CA 1
ATOM 2990 C C . PRO B 1 153 ? -6.885 69.375 9.419 1.00 52.21 153 PRO B C 1
ATOM 2991 O O . PRO B 1 153 ? -7.573 68.352 9.484 1.00 48.69 153 PRO B O 1
ATOM 2995 N N . SER B 1 154 ? -6.866 70.289 10.386 1.00 52.43 154 SER B N 1
ATOM 2996 C CA . SER B 1 154 ? -7.716 70.183 11.578 1.00 52.30 154 SER B CA 1
ATOM 2997 C C . SER B 1 154 ? -8.636 71.413 11.651 1.00 51.02 154 SER B C 1
ATOM 2998 O O . SER B 1 154 ? -8.181 72.509 11.351 1.00 45.44 154 SER B O 1
ATOM 2999 N N . PRO B 1 155 ? -9.910 71.237 12.090 1.00 56.03 155 PRO B N 1
ATOM 3000 C CA . PRO B 1 155 ? -10.955 72.298 12.018 1.00 61.45 155 PRO B CA 1
ATOM 3001 C C . PRO B 1 155 ? -10.531 73.612 12.689 1.00 62.41 155 PRO B C 1
ATOM 3002 O O . PRO B 1 155 ? -10.753 74.717 12.151 1.00 63.30 155 PRO B O 1
ATOM 3006 N N . ARG B 1 156 ? -9.905 73.454 13.854 1.00 60.76 156 ARG B N 1
ATOM 3007 C CA . ARG B 1 156 ? -9.350 74.557 14.638 1.00 64.26 156 ARG B CA 1
ATOM 3008 C C . ARG B 1 156 ? -8.004 75.087 14.086 1.00 64.66 156 ARG B C 1
ATOM 3009 O O . ARG B 1 156 ? -7.294 75.819 14.784 1.00 65.97 156 ARG B O 1
ATOM 3012 N N . LEU B 1 157 ? -7.663 74.744 12.836 1.00 64.84 157 LEU B N 1
ATOM 3013 C CA . LEU B 1 157 ? -6.356 75.086 12.259 1.00 58.74 157 LEU B CA 1
ATOM 3014 C C . LEU B 1 157 ? -6.414 75.253 10.732 1.00 51.19 157 LEU B C 1
ATOM 3015 O O . LEU B 1 157 ? -5.511 74.811 10.029 1.00 51.48 157 LEU B O 1
ATOM 3018 N N . VAL B 1 158 ? -7.437 75.934 10.211 1.00 46.61 158 VAL B N 1
ATOM 3019 C CA . VAL B 1 158 ? -7.632 75.983 8.758 1.00 39.62 158 VAL B CA 1
ATOM 3020 C C . VAL B 1 158 ? -6.571 76.755 7.999 1.00 41.29 158 VAL B C 1
ATOM 3021 O O . VAL B 1 158 ? -6.150 76.357 6.925 1.00 38.24 158 VAL B O 1
ATOM 3025 N N . LYS B 1 159 ? -6.201 77.917 8.521 1.00 37.03 159 LYS B N 1
ATOM 3026 C CA . LYS B 1 159 ? -5.255 78.776 7.823 1.00 31.62 159 LYS B CA 1
ATOM 3027 C C . LYS B 1 159 ? -3.873 78.120 7.890 1.00 28.34 159 LYS B C 1
ATOM 3028 O O . LYS B 1 159 ? -3.154 78.143 6.901 1.00 29.04 159 LYS B O 1
ATOM 3034 N N . SER B 1 160 ? -3.539 77.532 9.049 1.00 30.37 160 SER B N 1
ATOM 3035 C CA . SER B 1 160 ? -2.269 76.781 9.246 1.00 29.79 160 SER B CA 1
ATOM 3036 C C . SER B 1 160 ? -2.0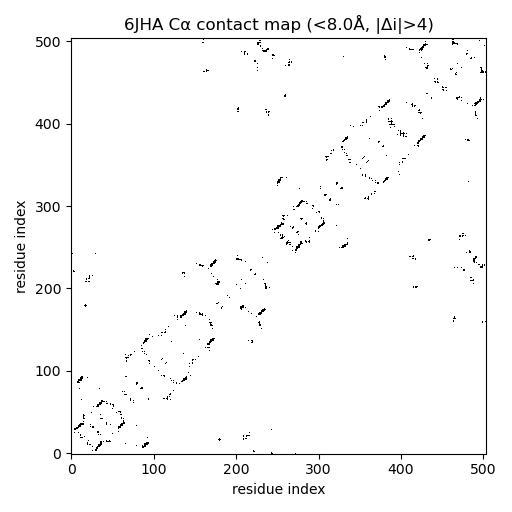90 75.684 8.256 1.00 28.23 160 SER B C 1
ATOM 3037 O O . SER B 1 160 ? -1.025 75.506 7.696 1.00 27.20 160 SER B O 1
ATOM 3040 N N . GLY B 1 161 ? -3.159 74.922 8.020 1.00 26.92 161 GLY B N 1
ATOM 3041 C CA . GLY B 1 161 ? -3.068 73.815 7.073 1.00 27.59 161 GLY B CA 1
ATOM 3042 C C . GLY B 1 161 ? -2.706 74.233 5.665 1.00 27.24 161 GLY B C 1
ATOM 3043 O O . GLY B 1 161 ? -1.962 73.550 4.969 1.00 24.87 161 GLY B O 1
ATOM 3044 N N . VAL B 1 162 ? -3.262 75.361 5.235 1.00 25.69 162 VAL B N 1
ATOM 3045 C CA . VAL B 1 162 ? -3.035 75.882 3.920 1.00 25.10 162 VAL B CA 1
ATOM 3046 C C . VAL B 1 162 ? -1.571 76.298 3.798 1.00 23.34 162 VAL B C 1
ATOM 3047 O O . VAL B 1 162 ? -0.888 75.963 2.856 1.00 24.31 162 VAL B O 1
ATOM 3051 N N . VAL B 1 163 ? -1.094 76.997 4.814 1.00 22.18 163 VAL B N 1
ATOM 3052 C CA . VAL B 1 163 ? 0.276 77.423 4.871 1.00 22.28 163 VAL B CA 1
ATOM 3053 C C . VAL B 1 163 ? 1.208 76.231 4.943 1.00 19.99 163 VAL B C 1
ATOM 3054 O O . VAL B 1 163 ? 2.200 76.165 4.213 1.00 21.40 163 VAL B O 1
ATOM 3058 N N . ASN B 1 164 ? 0.920 75.304 5.828 1.00 22.03 164 ASN B N 1
ATOM 3059 C CA . ASN B 1 164 ? 1.744 74.098 5.956 1.00 21.63 164 ASN B CA 1
ATOM 3060 C C . ASN B 1 164 ? 1.825 73.244 4.693 1.00 21.55 164 ASN B C 1
ATOM 3061 O O . ASN B 1 164 ? 2.901 72.781 4.353 1.00 19.70 164 ASN B O 1
ATOM 3066 N N . ALA B 1 165 ? 0.713 73.034 3.977 1.00 22.82 165 ALA B N 1
ATOM 3067 C CA . ALA B 1 165 ? 0.772 72.336 2.689 1.00 21.48 165 ALA B CA 1
ATOM 3068 C C . ALA B 1 165 ? 1.672 73.024 1.683 1.00 19.68 165 ALA B C 1
ATOM 3069 O O . ALA B 1 165 ? 2.452 72.402 0.983 1.00 21.07 165 ALA B O 1
ATOM 3071 N N . ALA B 1 166 ? 1.527 74.331 1.570 1.00 20.69 166 ALA B N 1
ATOM 3072 C CA . ALA B 1 166 ? 2.346 75.138 0.688 1.00 21.05 166 ALA B CA 1
ATOM 3073 C C . ALA B 1 166 ? 3.840 74.951 0.976 1.00 20.85 166 ALA B C 1
ATOM 3074 O O . ALA B 1 166 ? 4.622 74.772 0.078 1.00 20.18 166 ALA B O 1
ATOM 3076 N N . LEU B 1 167 ? 4.195 75.025 2.236 1.00 20.93 167 LEU B N 1
ATOM 3077 C CA . LEU B 1 167 ? 5.576 74.907 2.660 1.00 22.49 167 LEU B CA 1
ATOM 3078 C C . LEU B 1 167 ? 6.141 73.525 2.446 1.00 21.05 167 LEU B C 1
ATOM 3079 O O . LEU B 1 167 ? 7.296 73.384 2.099 1.00 21.60 167 LEU B O 1
ATOM 3084 N N . MET B 1 168 ? 5.333 72.482 2.603 1.00 21.99 168 MET B N 1
ATOM 3085 C CA . MET B 1 168 ? 5.802 71.121 2.272 1.00 21.63 168 MET B CA 1
ATOM 3086 C C . MET B 1 168 ? 6.122 70.968 0.784 1.00 21.77 168 MET B C 1
ATOM 3087 O O . MET B 1 168 ? 7.110 70.355 0.372 1.00 21.49 168 MET B O 1
ATOM 3092 N N . ASN B 1 169 ? 5.304 71.582 -0.060 1.00 22.29 169 ASN B N 1
ATOM 3093 C CA . ASN B 1 169 ? 5.551 71.586 -1.476 1.00 22.04 169 ASN B CA 1
ATOM 3094 C C . ASN B 1 169 ? 6.769 72.393 -1.855 1.00 21.57 169 ASN B C 1
ATOM 3095 O O . ASN B 1 169 ? 7.602 71.941 -2.631 1.00 22.46 169 ASN B O 1
ATOM 3100 N N . PHE B 1 170 ? 6.882 73.573 -1.279 1.00 23.09 170 PHE B N 1
ATOM 3101 C CA . PHE B 1 170 ? 8.068 74.402 -1.437 1.00 21.98 170 PHE B CA 1
ATOM 3102 C C . PHE B 1 170 ? 9.350 73.633 -1.099 1.00 22.90 170 PHE B C 1
ATOM 3103 O O . PHE B 1 170 ? 10.308 73.731 -1.819 1.00 24.28 170 PHE B O 1
ATOM 3111 N N . THR B 1 171 ? 9.335 72.924 0.022 1.00 22.81 171 THR B N 1
ATOM 3112 C CA . THR B 1 171 ? 10.444 72.114 0.483 1.00 21.99 171 THR B CA 1
ATOM 3113 C C . THR B 1 171 ? 10.945 71.158 -0.611 1.00 21.23 171 THR B C 1
ATOM 3114 O O . THR B 1 171 ? 12.124 71.080 -0.884 1.00 20.28 171 THR B O 1
ATOM 3118 N N . LYS B 1 172 ? 10.039 70.489 -1.293 1.00 21.32 172 LYS B N 1
ATOM 3119 C CA . LYS B 1 172 ? 10.402 69.550 -2.350 1.00 23.07 172 LYS B CA 1
ATOM 3120 C C . LYS B 1 172 ? 11.017 70.266 -3.542 1.00 22.65 172 LYS B C 1
ATOM 3121 O O . LYS B 1 172 ? 12.029 69.840 -4.070 1.00 22.12 172 LYS B O 1
ATOM 3125 N N . SER B 1 173 ? 10.396 71.348 -3.990 1.00 23.08 173 SER B N 1
ATOM 3126 C CA . SER B 1 173 ? 10.919 72.075 -5.119 1.00 24.51 173 SER B CA 1
ATOM 3127 C C . SER B 1 173 ? 12.327 72.659 -4.878 1.00 21.54 173 SER B C 1
ATOM 3128 O O . SER B 1 173 ? 13.147 72.563 -5.741 1.00 24.48 173 SER B O 1
ATOM 3131 N N . VAL B 1 174 ? 12.562 73.277 -3.724 1.00 21.56 174 VAL B N 1
ATOM 3132 C CA . VAL B 1 174 ? 13.847 73.854 -3.468 1.00 23.66 174 VAL B CA 1
ATOM 3133 C C . VAL B 1 174 ? 14.891 72.763 -3.257 1.00 22.01 174 VAL B C 1
ATOM 3134 O O . VAL B 1 174 ? 16.007 72.861 -3.787 1.00 22.25 174 VAL B O 1
ATOM 3138 N N . ALA B 1 175 ? 14.521 71.701 -2.525 1.00 20.53 175 ALA B N 1
ATOM 3139 C CA . ALA B 1 175 ? 15.438 70.562 -2.382 1.00 20.90 175 ALA B CA 1
ATOM 3140 C C . ALA B 1 175 ? 15.945 70.035 -3.689 1.00 22.40 175 ALA B C 1
ATOM 3141 O O . ALA B 1 175 ? 17.145 69.790 -3.839 1.00 23.90 175 ALA B O 1
ATOM 3143 N N . ARG B 1 176 ? 15.047 69.870 -4.669 1.00 22.59 176 ARG B N 1
ATOM 3144 C CA . ARG B 1 176 ? 15.463 69.361 -5.967 1.00 26.48 176 ARG B CA 1
ATOM 3145 C C . ARG B 1 176 ? 16.507 70.260 -6.639 1.00 24.38 176 ARG B C 1
ATOM 3146 O O . ARG B 1 176 ? 17.464 69.803 -7.280 1.00 23.65 176 ARG B O 1
ATOM 3152 N N . GLN B 1 177 ? 16.351 71.544 -6.483 1.00 23.13 177 GLN B N 1
ATOM 3153 C CA . GLN B 1 177 ? 17.246 72.492 -7.151 1.00 25.63 177 GLN B CA 1
ATOM 3154 C C . GLN B 1 177 ? 18.597 72.624 -6.480 1.00 25.83 177 GLN B C 1
ATOM 3155 O O . GLN B 1 177 ? 19.580 72.870 -7.167 1.00 24.75 177 GLN B O 1
ATOM 3161 N N . THR B 1 178 ? 18.645 72.459 -5.163 1.00 23.56 178 THR B N 1
ATOM 3162 C CA . THR B 1 178 ? 19.860 72.715 -4.368 1.00 23.26 178 THR B CA 1
ATOM 3163 C C . THR B 1 178 ? 20.678 71.451 -4.036 1.00 24.32 178 THR B C 1
ATOM 3164 O O . THR B 1 178 ? 21.849 71.551 -3.619 1.00 24.75 178 THR B O 1
ATOM 3168 N N . ALA B 1 179 ? 20.094 70.284 -4.299 1.00 23.54 179 ALA B N 1
ATOM 3169 C CA . ALA B 1 179 ? 20.735 68.991 -4.022 1.00 25.77 179 ALA B CA 1
ATOM 3170 C C . ALA B 1 179 ? 22.180 68.856 -4.558 1.00 26.65 179 ALA B C 1
ATOM 3171 O O . ALA B 1 179 ? 23.040 68.389 -3.820 1.00 29.52 179 ALA B O 1
ATOM 3173 N N . PRO B 1 180 ? 22.451 69.282 -5.811 1.00 28.54 180 PRO B N 1
ATOM 3174 C CA . PRO B 1 180 ? 23.832 69.053 -6.260 1.00 31.99 180 PRO B CA 1
ATOM 3175 C C . PRO B 1 180 ? 24.871 69.945 -5.573 1.00 31.54 180 PRO B C 1
ATOM 3176 O O . PRO B 1 180 ? 26.077 69.702 -5.713 1.00 32.52 180 PRO B O 1
ATOM 3180 N N . TYR B 1 181 ? 24.420 70.888 -4.760 1.00 28.81 181 TYR B N 1
ATOM 3181 C CA . TYR B 1 181 ? 25.308 71.789 -4.054 1.00 29.46 181 TYR B CA 1
ATOM 3182 C C . TYR B 1 181 ? 25.535 71.331 -2.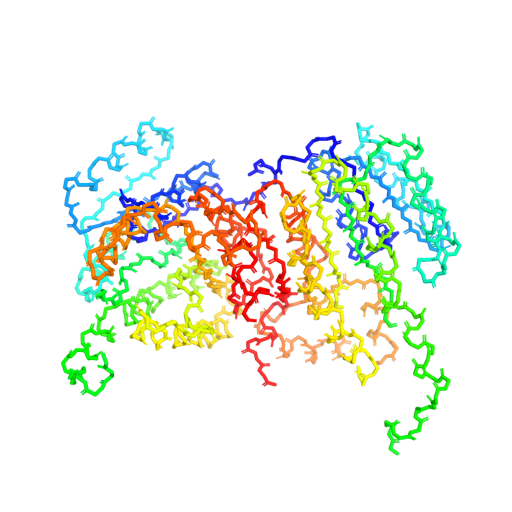634 1.00 29.24 181 TYR B C 1
ATOM 3183 O O . TYR B 1 181 ? 26.150 72.038 -1.879 1.00 26.72 181 TYR B O 1
ATOM 3192 N N . ASN B 1 182 ? 25.011 70.160 -2.267 1.00 25.61 182 ASN B N 1
ATOM 3193 C CA . ASN B 1 182 ? 25.037 69.668 -0.896 1.00 27.50 182 ASN B CA 1
ATOM 3194 C C . ASN B 1 182 ? 24.365 70.607 0.061 1.00 24.05 182 ASN B C 1
ATOM 3195 O O . ASN B 1 182 ? 24.774 70.739 1.218 1.00 22.22 182 ASN B O 1
ATOM 3200 N N . VAL B 1 183 ? 23.318 71.265 -0.429 1.00 21.62 183 VAL B N 1
ATOM 3201 C CA . VAL B 1 183 ? 22.437 72.100 0.388 1.00 22.00 183 VAL B CA 1
ATOM 3202 C C . VAL B 1 183 ? 21.111 71.329 0.480 1.00 21.20 183 VAL B C 1
ATOM 3203 O O . VAL B 1 183 ? 20.320 71.248 -0.484 1.00 20.55 183 VAL B O 1
ATOM 3207 N N . LEU B 1 184 ? 20.908 70.746 1.655 1.00 21.05 184 LEU B N 1
ATOM 3208 C CA . LEU B 1 184 ? 19.803 69.829 1.902 1.00 22.16 184 LEU B CA 1
ATOM 3209 C C . LEU B 1 184 ? 18.709 70.534 2.705 1.00 21.82 184 LEU B C 1
ATOM 3210 O O . LEU B 1 184 ? 18.988 71.266 3.685 1.00 21.05 184 LEU B O 1
ATOM 3215 N N . ILE B 1 185 ? 17.457 70.310 2.313 1.00 19.58 185 ILE B N 1
ATOM 3216 C CA . ILE B 1 185 ? 16.312 71.001 2.845 1.00 19.50 185 ILE B CA 1
ATOM 3217 C C . ILE B 1 185 ? 15.199 70.033 3.135 1.00 19.99 185 ILE B C 1
ATOM 3218 O O . ILE B 1 185 ? 14.827 69.258 2.252 1.00 19.72 185 ILE B O 1
ATOM 3223 N N . ASN B 1 186 ? 14.794 70.004 4.398 1.00 19.28 186 ASN B N 1
ATOM 3224 C CA . ASN B 1 186 ? 13.782 69.109 4.906 1.00 20.93 186 ASN B CA 1
ATOM 3225 C C . ASN B 1 186 ? 12.833 69.815 5.833 1.00 21.35 186 ASN B C 1
ATOM 3226 O O . ASN B 1 186 ? 13.060 70.947 6.323 1.00 21.52 186 ASN B O 1
ATOM 3231 N N . SER B 1 187 ? 11.720 69.171 6.130 1.00 21.91 187 SER B N 1
ATOM 3232 C CA A SER B 1 187 ? 10.819 69.741 7.126 0.50 23.04 187 SER B CA 1
ATOM 3233 C CA B SER B 1 187 ? 10.800 69.747 7.097 0.50 21.10 187 SER B CA 1
ATOM 3234 C C . SER B 1 187 ? 10.424 68.717 8.154 1.00 22.11 187 SER B C 1
ATOM 3235 O O . SER B 1 187 ? 10.451 67.482 7.887 1.00 21.49 187 SER B O 1
ATOM 3240 N N . VAL B 1 188 ? 10.106 69.217 9.330 1.00 21.58 188 VAL B N 1
ATOM 3241 C CA . VAL B 1 188 ? 9.604 68.380 10.397 1.00 19.48 188 VAL B CA 1
ATOM 3242 C C . VAL B 1 188 ? 8.241 68.915 10.807 1.00 21.55 188 VAL B C 1
ATOM 3243 O O . VAL B 1 188 ? 8.066 70.103 11.024 1.00 22.14 188 VAL B O 1
ATOM 3247 N N . ASN B 1 189 ? 7.267 68.014 10.909 1.00 20.55 189 ASN B N 1
ATOM 3248 C CA . ASN B 1 189 ? 5.907 68.363 11.252 1.00 20.16 189 ASN B CA 1
ATOM 3249 C C . ASN B 1 189 ? 5.676 67.914 12.676 1.00 20.28 189 ASN B C 1
ATOM 3250 O O . ASN B 1 189 ? 5.449 66.741 12.953 1.00 21.04 189 ASN B O 1
ATOM 3255 N N . PRO B 1 190 ? 5.755 68.844 13.615 1.00 21.15 190 PRO B N 1
ATOM 3256 C CA . PRO B 1 190 ? 5.332 68.480 14.959 1.00 21.89 190 PRO B CA 1
ATOM 3257 C C . PRO B 1 190 ? 3.877 68.063 15.047 1.00 25.44 190 PRO B C 1
ATOM 3258 O O . PRO B 1 190 ? 3.047 68.594 14.288 1.00 23.87 190 PRO B O 1
ATOM 3262 N N . GLY B 1 191 ? 3.638 67.065 15.916 1.00 24.25 191 GLY B N 1
ATOM 3263 C CA . GLY B 1 191 ? 2.319 66.667 16.365 1.00 23.67 191 GLY B CA 1
ATOM 3264 C C . GLY B 1 191 ? 1.860 67.605 17.460 1.00 24.77 191 GLY B C 1
ATOM 3265 O O . GLY B 1 191 ? 1.365 68.696 17.155 1.00 30.28 191 GLY B O 1
ATOM 3266 N N . VAL B 1 192 ? 1.966 67.154 18.706 1.00 23.97 192 VAL B N 1
ATOM 3267 C CA . VAL B 1 192 ? 1.647 67.941 19.888 1.00 22.24 192 VAL B CA 1
ATOM 3268 C C . VAL B 1 192 ? 2.905 67.877 20.710 1.00 24.54 192 VAL B C 1
ATOM 3269 O O . VAL B 1 192 ? 3.304 66.794 21.185 1.00 21.92 192 VAL B O 1
ATOM 3273 N N . ILE B 1 193 ? 3.525 69.036 20.897 1.00 23.09 193 ILE B N 1
ATOM 3274 C CA . ILE B 1 193 ? 4.764 69.171 21.651 1.00 22.30 193 ILE B CA 1
ATOM 3275 C C . ILE B 1 193 ? 4.574 70.234 22.741 1.00 26.06 193 ILE B C 1
ATOM 3276 O O . ILE B 1 193 ? 4.011 71.301 22.499 1.00 23.67 193 ILE B O 1
ATOM 3281 N N . ASP B 1 194 ? 5.014 69.910 23.943 1.00 22.24 194 ASP B N 1
ATOM 3282 C CA . ASP B 1 194 ? 4.758 70.755 25.104 1.00 24.07 194 ASP B CA 1
ATOM 3283 C C . ASP B 1 194 ? 5.653 72.029 25.089 1.00 27.55 194 ASP B C 1
ATOM 3284 O O . ASP B 1 194 ? 6.795 71.996 25.524 1.00 27.75 194 ASP B O 1
ATOM 3289 N N . THR B 1 195 ? 5.110 73.096 24.492 1.00 25.13 195 THR B N 1
ATOM 3290 C CA . THR B 1 195 ? 5.720 74.464 24.432 1.00 25.66 195 THR B CA 1
ATOM 3291 C C . THR B 1 195 ? 4.797 75.521 25.008 1.00 27.92 195 THR B C 1
ATOM 3292 O O . THR B 1 195 ? 3.615 75.253 25.213 1.00 29.11 195 THR B O 1
ATOM 3296 N N . PRO B 1 196 ? 5.317 76.740 25.271 1.00 29.19 196 PRO B N 1
ATOM 3297 C CA . PRO B 1 196 ? 4.432 77.853 25.682 1.00 32.39 196 PRO B CA 1
ATOM 3298 C C . PRO B 1 196 ? 3.204 78.046 24.792 1.00 30.76 196 PRO B C 1
ATOM 3299 O O . PRO B 1 196 ? 2.089 78.187 25.292 1.00 35.17 196 PRO B O 1
ATOM 3303 N N . ARG B 1 197 ? 3.382 78.016 23.480 1.00 30.76 197 ARG B N 1
ATOM 3304 C CA . ARG B 1 197 ? 2.260 78.108 22.552 1.00 32.93 197 ARG B CA 1
ATOM 3305 C C . ARG B 1 197 ? 1.200 76.986 22.717 1.00 31.43 197 ARG B C 1
ATOM 3306 O O . ARG B 1 197 ? -0.038 77.243 22.640 1.00 30.14 197 ARG B O 1
ATOM 3314 N N . HIS B 1 198 ? 1.663 75.750 22.886 1.00 28.42 198 HIS B N 1
ATOM 3315 C CA . HIS B 1 198 ? 0.756 74.602 23.137 1.00 28.82 198 HIS B CA 1
ATOM 3316 C C . HIS B 1 198 ? -0.087 74.845 24.379 1.00 32.84 198 HIS B C 1
ATOM 3317 O O . HIS B 1 198 ? -1.323 74.642 24.370 1.00 35.03 198 HIS B O 1
ATOM 3324 N N . ARG B 1 199 ? 0.571 75.270 25.446 1.00 32.54 199 ARG B N 1
ATOM 3325 C CA A ARG B 1 199 ? -0.113 75.529 26.700 0.70 37.40 199 ARG B CA 1
ATOM 3326 C CA B ARG B 1 199 ? -0.124 75.549 26.702 0.30 36.91 199 ARG B CA 1
ATOM 3327 C C . ARG B 1 199 ? -1.071 76.745 26.533 1.00 40.10 199 ARG B C 1
ATOM 3328 O O . ARG B 1 199 ? -2.169 76.768 27.090 1.00 40.35 199 ARG B O 1
ATOM 3343 N N . GLU B 1 200 ? -0.679 77.714 25.716 1.00 39.01 200 GLU B N 1
ATOM 3344 C CA . GLU B 1 200 ? -1.594 78.791 25.346 1.00 39.85 200 GLU B CA 1
ATOM 3345 C C . GLU B 1 200 ? -2.802 78.259 24.548 1.00 38.25 200 GLU B C 1
ATOM 3346 O O . GLU B 1 200 ? -3.917 78.690 24.770 1.00 43.69 200 GLU B O 1
ATOM 3347 N N . TYR B 1 201 ? -2.586 77.360 23.602 1.00 37.00 201 TYR B N 1
ATOM 3348 C CA . TYR B 1 201 ? -3.677 76.694 22.925 1.00 43.12 201 TYR B CA 1
ATOM 3349 C C . TYR B 1 201 ? -4.607 76.043 23.994 1.00 44.80 201 TYR B C 1
ATOM 3350 O O . TYR B 1 201 ? -5.830 76.212 23.929 1.00 44.30 201 TYR B O 1
ATOM 3359 N N . LEU B 1 202 ? -4.048 75.361 24.991 1.00 39.97 202 LEU B N 1
ATOM 3360 C CA . LEU B 1 202 ? -4.901 74.688 26.013 1.00 38.31 202 LEU B CA 1
ATOM 3361 C C . LEU B 1 202 ? -5.849 75.675 26.749 1.00 41.50 202 LEU B C 1
ATOM 3362 O O . LEU B 1 202 ? -7.026 75.365 27.010 1.00 36.53 202 LEU B O 1
ATOM 3367 N N . GLU B 1 203 ? -5.340 76.855 27.070 1.00 42.40 203 GLU B N 1
ATOM 3368 C CA . GLU B 1 203 ? -6.169 77.899 27.726 1.00 45.71 203 GLU B CA 1
ATOM 3369 C C . GLU B 1 203 ? -7.245 78.450 26.806 1.00 49.60 203 GLU B C 1
ATOM 3370 O O . GLU B 1 203 ? -8.424 78.471 27.177 1.00 56.83 203 GLU B O 1
ATOM 3376 N N . ILE B 1 204 ? -6.871 78.883 25.607 1.00 48.34 204 ILE B N 1
ATOM 3377 C CA . ILE B 1 204 ? -7.842 79.556 24.765 1.00 53.14 204 ILE B CA 1
ATOM 3378 C C . ILE B 1 204 ? -8.986 78.593 24.367 1.00 51.99 204 ILE B C 1
ATOM 3379 O O . ILE B 1 204 ? -10.162 79.005 24.359 1.00 49.29 204 ILE B O 1
ATOM 3384 N N . TYR B 1 205 ? -8.679 77.321 24.103 1.00 44.99 205 TYR B N 1
ATOM 3385 C CA . TYR B 1 205 ? -9.738 76.381 23.736 1.00 43.47 205 TYR B CA 1
ATOM 3386 C C . TYR B 1 205 ? -10.496 75.857 24.970 1.00 38.51 205 TYR B C 1
ATOM 3387 O O . TYR B 1 205 ? -11.676 75.540 24.851 1.00 41.26 205 TYR B O 1
ATOM 3396 N N . ALA B 1 206 ? -9.890 75.793 26.149 1.00 36.63 206 ALA B N 1
ATOM 3397 C CA . ALA B 1 206 ? -10.705 75.401 27.306 1.00 37.59 206 ALA B CA 1
ATOM 3398 C C . ALA B 1 206 ? -11.817 76.457 27.513 1.00 42.67 206 ALA B C 1
ATOM 3399 O O . ALA B 1 206 ? -12.942 76.105 27.839 1.00 37.40 206 ALA B O 1
ATOM 3401 N N . LYS B 1 207 ? -11.491 77.728 27.288 1.00 44.65 207 LYS B N 1
ATOM 3402 C CA . LYS B 1 207 ? -12.486 78.805 27.352 1.00 46.73 207 LYS B CA 1
ATOM 3403 C C . LYS B 1 207 ? -13.526 78.766 26.244 1.00 47.86 207 LYS B C 1
ATOM 3404 O O . LYS B 1 207 ? -14.716 78.762 26.537 1.00 49.95 207 LYS B O 1
ATOM 3410 N N . LYS B 1 208 ? -13.119 78.737 24.985 1.00 43.51 208 LYS B N 1
ATOM 3411 C CA A LYS B 1 208 ? -14.075 78.544 23.899 0.50 47.19 208 LYS B CA 1
ATOM 3412 C CA B LYS B 1 208 ? -14.084 78.555 23.913 0.50 47.46 208 LYS B CA 1
ATOM 3413 C C . LYS B 1 208 ? -15.020 77.355 24.158 1.00 48.11 208 LYS B C 1
ATOM 3414 O O . LYS B 1 208 ? -16.176 77.399 23.783 1.00 44.40 208 LYS B O 1
ATOM 3419 N N . GLU B 1 209 ? -14.523 76.277 24.775 1.00 42.50 209 GLU B N 1
ATOM 3420 C CA . GLU B 1 209 ? -15.336 75.065 24.932 1.00 43.42 209 GLU B CA 1
ATOM 3421 C C . GLU B 1 209 ? -16.037 74.923 26.297 1.00 39.51 209 GLU B C 1
ATOM 3422 O O . GLU B 1 209 ? -16.804 73.980 26.490 1.00 39.18 209 GLU B O 1
ATOM 3426 N N . GLY B 1 210 ? -15.770 75.847 27.220 1.00 36.65 210 GLY B N 1
ATOM 3427 C CA . GLY B 1 210 ? -16.300 75.791 28.568 1.00 38.06 210 GLY B CA 1
ATOM 3428 C C . GLY B 1 210 ? -15.835 74.629 29.398 1.00 39.74 210 GLY B C 1
ATOM 3429 O O . GLY B 1 210 ? -16.632 73.987 30.074 1.00 34.29 210 GLY B O 1
ATOM 3430 N N . THR B 1 211 ? -14.530 74.376 29.394 1.00 38.14 211 THR B N 1
ATOM 3431 C CA . THR B 1 211 ? -14.010 73.222 30.089 1.00 38.52 211 THR B CA 1
ATOM 3432 C C . THR B 1 211 ? -12.669 73.635 30.676 1.00 37.98 211 THR B C 1
ATOM 3433 O O . THR B 1 211 ? -12.383 74.837 30.775 1.00 37.08 211 THR B O 1
ATOM 3437 N N . THR B 1 212 ? -11.875 72.664 31.118 1.00 40.01 212 THR B N 1
ATOM 3438 C CA . THR B 1 212 ? -10.572 72.932 31.697 1.00 40.43 212 THR B CA 1
ATOM 3439 C C . THR B 1 212 ? -9.457 72.511 30.752 1.00 40.83 212 THR B C 1
ATOM 3440 O O . THR B 1 212 ? -9.649 71.593 29.917 1.00 37.21 212 THR B O 1
ATOM 3444 N N . PRO B 1 213 ? -8.295 73.165 30.892 1.00 43.73 213 PRO B N 1
ATOM 3445 C CA . PRO B 1 213 ? -7.083 72.745 30.193 1.00 44.69 213 PRO B CA 1
ATOM 3446 C C . PRO B 1 213 ? -6.857 71.260 30.332 1.00 43.64 213 PRO B C 1
ATOM 3447 O O . PRO B 1 213 ? -6.526 70.606 29.325 1.00 41.16 213 PRO B O 1
ATOM 3451 N N . ASP B 1 214 ? -7.034 70.737 31.548 1.00 40.05 214 ASP B N 1
ATOM 3452 C CA . ASP B 1 214 ? -6.819 69.314 31.817 1.00 41.70 214 ASP B CA 1
ATOM 3453 C C . ASP B 1 214 ? -7.683 68.429 30.923 1.00 43.89 214 ASP B C 1
ATOM 3454 O O . ASP B 1 214 ? -7.230 67.403 30.416 1.00 40.08 214 ASP B O 1
ATOM 3459 N N . LEU B 1 215 ? -8.941 68.802 30.744 1.00 37.46 215 LEU B N 1
ATOM 3460 C CA . LEU B 1 215 ? -9.822 68.010 29.932 1.00 35.62 215 LEU B CA 1
ATOM 3461 C C . LEU B 1 215 ? -9.527 68.117 28.442 1.00 33.78 215 LEU B C 1
ATOM 3462 O O . LEU B 1 215 ? -9.757 67.150 27.712 1.00 38.66 215 LEU B O 1
ATOM 3467 N N . ILE B 1 216 ? -9.048 69.267 27.982 1.00 29.42 216 ILE B N 1
ATOM 3468 C CA . ILE B 1 216 ? -8.640 69.448 26.602 1.00 32.67 216 ILE B CA 1
ATOM 3469 C C . ILE B 1 216 ? -7.429 68.513 26.426 1.00 33.53 216 ILE B C 1
ATOM 3470 O O . ILE B 1 216 ? -7.371 67.761 25.458 1.00 31.65 216 ILE B O 1
ATOM 3475 N N . ARG B 1 217 ? -6.534 68.533 27.412 1.00 32.47 217 ARG B N 1
ATOM 3476 C CA . ARG B 1 217 ? -5.312 67.663 27.360 1.00 34.87 217 ARG B CA 1
ATOM 3477 C C . ARG B 1 217 ? -5.668 66.160 27.362 1.00 34.67 217 ARG B C 1
ATOM 3478 O O . ARG B 1 217 ? -5.115 65.377 26.554 1.00 33.32 217 ARG B O 1
ATOM 3486 N N . GLU B 1 218 ? -6.591 65.731 28.211 1.00 31.51 218 GLU B N 1
ATOM 3487 C CA . GLU B 1 218 ? -7.029 64.330 28.169 1.00 35.98 218 GLU B CA 1
ATOM 3488 C C . GLU B 1 218 ? -7.602 63.942 26.824 1.00 35.17 218 GLU B C 1
ATOM 3489 O O . GLU B 1 218 ? -7.377 62.829 26.378 1.00 37.47 218 GLU B O 1
ATOM 3492 N N . ARG B 1 219 ? -8.333 64.845 26.172 1.00 32.66 219 ARG B N 1
ATOM 3493 C CA . ARG B 1 219 ? -8.904 64.579 24.871 1.00 34.23 219 ARG B CA 1
ATOM 3494 C C . ARG B 1 219 ? -7.791 64.437 23.823 1.00 36.29 219 ARG B C 1
ATOM 3495 O O . ARG B 1 219 ? -7.861 63.576 22.956 1.00 33.37 219 ARG B O 1
ATOM 3498 N N . ILE B 1 220 ? -6.757 65.276 23.923 1.00 32.20 220 ILE B N 1
ATOM 3499 C CA . ILE B 1 220 ? -5.604 65.178 23.002 1.00 32.65 220 ILE B CA 1
ATOM 3500 C C . ILE B 1 220 ? -4.868 63.852 23.179 1.00 29.15 220 ILE B C 1
ATOM 3501 O O . ILE B 1 220 ? -4.572 63.157 22.188 1.00 31.33 220 ILE B O 1
ATOM 3506 N N . LEU B 1 221 ? -4.604 63.507 24.435 1.00 29.66 221 LEU B N 1
ATOM 3507 C CA . LEU B 1 221 ? -3.885 62.290 24.789 1.00 32.03 221 LEU B CA 1
ATOM 3508 C C . LEU B 1 221 ? -4.563 61.019 24.285 1.00 37.09 221 LEU B C 1
ATOM 3509 O O . LEU B 1 221 ? -3.876 60.085 23.850 1.00 31.41 221 LEU B O 1
ATOM 3514 N N . LYS B 1 222 ? -5.890 60.977 24.318 1.00 35.97 222 LYS B N 1
ATOM 3515 C CA . LYS B 1 222 ? -6.617 59.860 23.704 1.00 38.88 222 LYS B CA 1
ATOM 3516 C C . LYS B 1 222 ? -6.401 59.749 22.186 1.00 35.80 222 LYS B C 1
ATOM 3517 O O . LYS B 1 222 ? -6.506 58.656 21.613 1.00 40.06 222 LYS B O 1
ATOM 3520 N N . THR B 1 223 ? -6.094 60.847 21.506 1.00 30.96 223 THR B N 1
ATOM 3521 C CA . THR B 1 223 ? -5.836 60.772 20.068 1.00 32.37 223 THR B CA 1
ATOM 3522 C C . THR B 1 223 ? -4.410 60.343 19.694 1.00 29.51 223 THR B C 1
ATOM 3523 O O . THR B 1 223 ? -4.157 59.985 18.563 1.00 33.92 223 THR B O 1
ATOM 3527 N N . ILE B 1 224 ? -3.474 60.474 20.622 1.00 23.75 224 ILE B N 1
ATOM 3528 C CA . ILE B 1 224 ? -2.068 60.148 20.319 1.00 22.22 224 ILE B CA 1
ATOM 3529 C C . ILE B 1 224 ? -1.771 58.699 20.720 1.00 19.47 224 ILE B C 1
ATOM 3530 O O . ILE B 1 224 ? -1.979 58.324 21.880 1.00 20.24 224 ILE B O 1
ATOM 3535 N N . PRO B 1 225 ? -1.330 57.848 19.778 1.00 20.22 225 PRO B N 1
ATOM 3536 C CA . PRO B 1 225 ? -1.038 56.412 20.146 1.00 20.76 225 PRO B CA 1
ATOM 3537 C C . PRO B 1 225 ? -0.132 56.201 21.333 1.00 19.27 225 PRO B C 1
ATOM 3538 O O . PRO B 1 225 ? -0.423 55.333 22.199 1.00 21.23 225 PRO B O 1
ATOM 3542 N N . MET B 1 226 ? 0.900 57.034 21.472 1.00 20.80 226 MET B N 1
ATOM 3543 C CA . MET B 1 226 ? 1.777 56.965 22.602 1.00 21.25 226 MET B CA 1
ATOM 3544 C C . MET B 1 226 ? 1.166 57.372 23.934 1.00 21.04 226 MET B C 1
ATOM 3545 O O . MET B 1 226 ? 1.774 57.152 24.984 1.00 21.20 226 MET B O 1
ATOM 3550 N N . ASN B 1 227 ? 0.010 58.010 23.882 1.00 20.82 227 ASN B N 1
ATOM 3551 C CA A ASN B 1 227 ? -0.687 58.457 25.088 0.75 23.12 227 ASN B CA 1
ATOM 3552 C CA B ASN B 1 227 ? -0.712 58.482 25.076 0.25 21.27 227 ASN B CA 1
ATOM 3553 C C . ASN B 1 227 ? 0.130 59.447 25.907 1.00 21.60 227 ASN B C 1
ATOM 3554 O O . ASN B 1 227 ? 0.083 59.438 27.126 1.00 24.41 227 ASN B O 1
ATOM 3563 N N . ARG B 1 228 ? 0.884 60.308 25.234 1.00 21.07 228 ARG B N 1
ATOM 3564 C CA . ARG B 1 228 ? 1.639 61.391 25.873 1.00 22.47 228 ARG B CA 1
ATOM 3565 C C . ARG B 1 228 ? 2.022 62.460 24.874 1.00 21.10 228 ARG B C 1
ATOM 3566 O O . ARG B 1 228 ? 2.086 62.223 23.6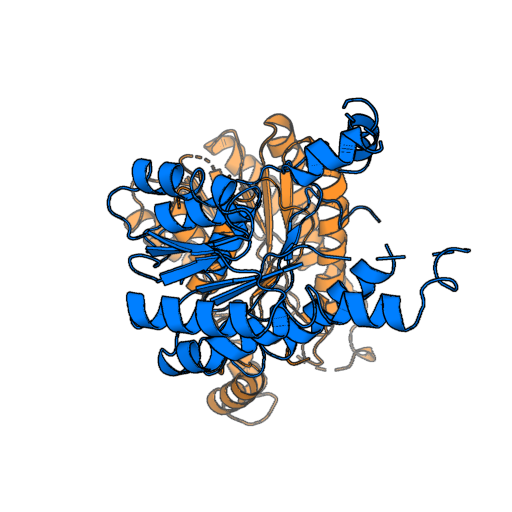60 1.00 20.47 228 ARG B O 1
ATOM 3574 N N . ILE B 1 229 ? 2.191 63.678 25.395 1.00 21.09 229 ILE B N 1
ATOM 3575 C CA . ILE B 1 229 ? 2.549 64.831 24.594 1.00 20.56 229 ILE B CA 1
ATOM 3576 C C . ILE B 1 229 ? 4.083 64.864 24.522 1.00 19.97 229 ILE B C 1
ATOM 3577 O O . ILE B 1 229 ? 4.731 64.503 25.495 1.00 20.72 229 ILE B O 1
ATOM 3582 N N . GLY B 1 230 ? 4.629 65.179 23.343 1.00 19.14 230 GLY B N 1
ATOM 3583 C CA . GLY B 1 230 ? 6.063 65.093 23.103 1.00 19.91 230 GLY B CA 1
ATOM 3584 C C . GLY B 1 230 ? 6.806 66.183 23.885 1.00 21.88 230 GLY B C 1
ATOM 3585 O O . GLY B 1 230 ? 6.246 67.234 24.190 1.00 21.06 230 GLY B O 1
ATOM 3586 N N . THR B 1 23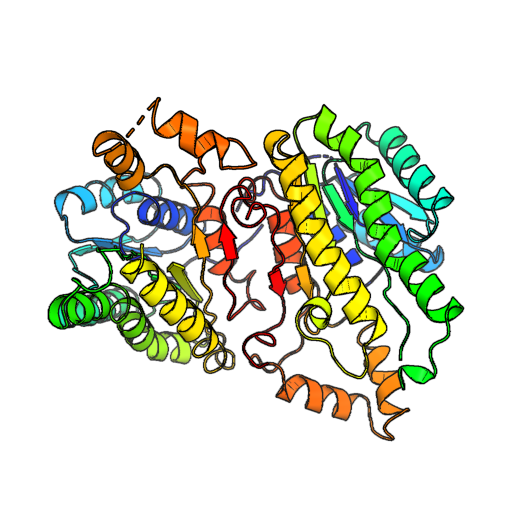1 ? 8.068 65.941 24.208 1.00 21.02 231 THR B N 1
ATOM 3587 C CA . THR B 1 231 ? 8.897 67.021 24.775 1.00 20.91 231 THR B CA 1
ATOM 3588 C C . THR B 1 231 ? 9.686 67.759 23.693 1.00 20.43 231 THR B C 1
ATOM 3589 O O . THR B 1 231 ? 9.947 67.255 22.599 1.00 20.63 231 THR B O 1
ATOM 3593 N N . THR B 1 232 ? 10.058 69.014 23.971 1.00 22.44 232 THR B N 1
ATOM 3594 C CA . THR B 1 232 ? 10.892 69.740 23.032 1.00 20.82 232 THR B CA 1
ATOM 3595 C C . THR B 1 232 ? 12.232 69.057 22.823 1.00 19.66 232 THR B C 1
ATOM 3596 O O . THR B 1 232 ? 12.809 69.209 21.757 1.00 19.89 232 THR B O 1
ATOM 3600 N N . GLU B 1 233 ? 12.757 68.327 23.810 1.00 19.05 233 GLU B N 1
ATOM 3601 C CA . GLU B 1 233 ? 13.995 67.558 23.576 1.00 21.01 233 GLU B CA 1
ATOM 3602 C C . GLU B 1 233 ? 13.848 66.471 22.519 1.00 20.47 233 GLU B C 1
ATOM 3603 O O . GLU B 1 233 ? 14.717 66.318 21.654 1.00 20.93 233 GLU B O 1
ATOM 3607 N N . GLU B 1 234 ? 12.772 65.703 22.627 1.00 18.38 234 GLU B N 1
ATOM 3608 C CA . GLU B 1 234 ? 12.452 64.638 21.641 1.00 20.04 234 GLU B CA 1
ATOM 3609 C C . GLU B 1 234 ? 12.321 65.213 20.243 1.00 21.80 234 GLU B C 1
ATOM 3610 O O . GLU B 1 234 ? 12.774 64.632 19.255 1.00 21.77 234 GLU B O 1
ATOM 3616 N N . PHE B 1 235 ? 11.724 66.398 20.172 1.00 19.58 235 PHE B N 1
ATOM 3617 C CA . PHE B 1 235 ? 11.528 67.063 18.902 1.00 19.68 235 PHE B CA 1
ATOM 3618 C C . PHE B 1 235 ? 12.828 67.547 18.316 1.00 19.85 235 PHE B C 1
ATOM 3619 O O . PHE B 1 235 ? 13.154 67.283 17.109 1.00 21.23 235 PHE B O 1
ATOM 3627 N N . ALA B 1 236 ? 13.597 68.215 19.159 1.00 18.35 236 ALA B N 1
ATOM 3628 C CA . ALA B 1 236 ? 14.906 68.747 18.768 1.00 19.01 236 ALA B CA 1
ATOM 3629 C C . ALA B 1 236 ? 15.879 67.664 18.289 1.00 21.86 236 ALA B C 1
ATOM 3630 O O . ALA B 1 236 ? 16.685 67.932 17.401 1.00 20.97 236 ALA B O 1
ATOM 3632 N N . ASN B 1 237 ? 15.824 66.442 18.864 1.00 19.56 237 ASN B N 1
ATOM 3633 C CA . ASN B 1 237 ? 16.762 65.407 18.422 1.00 19.63 237 ASN B CA 1
ATOM 3634 C C . ASN B 1 237 ? 16.742 65.179 16.938 1.00 18.14 237 ASN B C 1
ATOM 3635 O O . ASN B 1 237 ? 17.774 64.989 16.312 1.00 20.88 237 ASN B O 1
ATOM 3640 N N . LEU B 1 238 ? 15.535 65.123 16.368 1.00 19.45 238 LEU B N 1
ATOM 3641 C CA . LEU B 1 238 ? 15.432 64.887 14.922 1.00 21.43 238 LEU B CA 1
ATOM 3642 C C . LEU B 1 238 ? 15.941 66.075 14.117 1.00 20.43 238 LEU B C 1
ATOM 3643 O O . LEU B 1 238 ? 16.620 65.887 13.114 1.00 20.57 238 LEU B O 1
ATOM 3648 N N . VAL B 1 239 ? 15.604 67.282 14.555 1.00 19.91 239 VAL B N 1
ATOM 3649 C CA . VAL B 1 239 ? 16.029 68.461 13.833 1.00 20.62 239 VAL B CA 1
ATOM 3650 C C . VAL B 1 239 ? 17.542 68.513 13.807 1.00 19.81 239 VAL B C 1
ATOM 3651 O O . VAL B 1 239 ? 18.157 68.825 12.799 1.00 21.07 239 VAL B O 1
ATOM 3655 N N . VAL B 1 240 ? 18.161 68.216 14.948 1.00 20.69 240 VAL B N 1
ATOM 3656 C CA . VAL B 1 240 ? 19.617 68.243 15.025 1.00 20.74 240 VAL B CA 1
ATOM 3657 C C . VAL B 1 240 ? 20.253 67.156 14.139 1.00 20.88 240 VAL B C 1
ATOM 3658 O O . VAL B 1 240 ? 21.236 67.396 13.433 1.00 20.64 240 VAL B O 1
ATOM 3662 N N . PHE B 1 241 ? 19.631 65.979 14.081 1.00 19.03 241 PHE B N 1
ATOM 3663 C CA . PHE B 1 241 ? 20.067 64.941 13.153 1.00 20.09 241 PHE B CA 1
ATOM 3664 C C . PHE B 1 241 ? 20.011 65.363 11.688 1.00 18.66 241 PHE B C 1
ATOM 3665 O O . PHE B 1 241 ? 20.979 65.151 10.902 1.00 20.50 241 PHE B O 1
ATOM 3673 N N . LEU B 1 242 ? 18.914 65.998 11.321 1.00 19.13 242 LEU B N 1
ATOM 3674 C CA . LEU B 1 242 ? 18.744 66.476 9.943 1.00 19.38 242 LEU B CA 1
ATOM 3675 C C . LEU B 1 242 ? 19.716 67.596 9.606 1.00 22.80 242 LEU B C 1
ATOM 3676 O O . LEU B 1 242 ? 20.107 67.713 8.420 1.00 25.04 242 LEU B O 1
ATOM 3681 N N . ALA B 1 243 ? 20.137 68.373 10.605 1.00 21.03 243 ALA B N 1
ATOM 3682 C CA . ALA B 1 243 ? 21.098 69.452 10.393 1.00 22.54 243 ALA B CA 1
ATOM 3683 C C . ALA B 1 243 ? 22.533 68.942 10.332 1.00 22.46 243 ALA B C 1
ATOM 3684 O O . ALA B 1 243 ? 23.448 69.746 10.112 1.00 25.12 243 ALA B O 1
ATOM 3686 N N . SER B 1 244 ? 22.729 67.639 10.529 1.00 21.77 244 SER B N 1
ATOM 3687 C CA . SER B 1 244 ? 24.036 67.055 10.682 1.00 21.96 244 SER B CA 1
ATOM 3688 C C . SER B 1 244 ? 24.716 66.606 9.384 1.00 21.11 244 SER B C 1
ATOM 3689 O O . SER B 1 244 ? 24.093 66.444 8.352 1.00 21.78 244 SER B O 1
ATOM 3692 N N . GLU B 1 245 ? 26.008 66.319 9.501 1.00 22.61 245 GLU B N 1
ATOM 3693 C CA . GLU B 1 245 ? 26.750 65.683 8.425 1.00 24.85 245 GLU B CA 1
ATOM 3694 C C . GLU B 1 245 ? 26.187 64.278 8.186 1.00 26.54 245 GLU B C 1
ATOM 3695 O O . GLU B 1 245 ? 26.251 63.763 7.081 1.00 25.75 245 GLU B O 1
ATOM 3701 N N . CYS B 1 246 ? 25.612 63.646 9.206 1.00 24.78 246 CYS B N 1
ATOM 3702 C CA . CYS B 1 246 ? 25.107 62.285 9.051 1.00 24.64 246 CYS B CA 1
ATOM 3703 C C . CYS B 1 246 ? 23.912 62.160 8.115 1.00 23.56 246 CYS B C 1
ATOM 3704 O O . CYS B 1 246 ? 23.613 61.069 7.616 1.00 24.00 246 CYS B O 1
ATOM 3707 N N . ALA B 1 247 ? 23.205 63.250 7.931 1.00 22.16 247 ALA B N 1
ATOM 3708 C CA . ALA B 1 247 ? 21.982 63.303 7.126 1.00 22.76 247 ALA B CA 1
ATOM 3709 C C . ALA B 1 247 ? 22.259 63.720 5.673 1.00 23.40 247 ALA B C 1
ATOM 3710 O O . ALA B 1 247 ? 21.388 64.242 4.967 1.00 21.45 247 ALA B O 1
ATOM 3712 N N . SER B 1 248 ? 23.473 63.401 5.217 1.00 24.01 248 SER B N 1
ATOM 3713 C CA . SER B 1 248 ? 23.983 63.871 3.932 1.00 23.82 248 SER B CA 1
ATOM 3714 C C . SER B 1 248 ? 23.326 63.279 2.687 1.00 23.38 248 SER B C 1
ATOM 3715 O O . SER B 1 248 ? 23.584 63.773 1.568 1.00 26.36 248 SER B O 1
ATOM 3718 N N . TYR B 1 249 ? 22.469 62.263 2.826 1.00 20.59 249 TYR B N 1
ATOM 3719 C CA . TYR B 1 249 ? 21.713 61.748 1.682 1.00 21.47 249 TYR B CA 1
ATOM 3720 C C . TYR B 1 249 ? 20.200 61.982 1.810 1.00 21.54 249 TYR B C 1
ATOM 3721 O O . TYR B 1 249 ? 19.413 61.399 1.061 1.00 22.47 249 TYR B O 1
ATOM 3730 N N . ILE B 1 250 ? 19.797 62.807 2.784 1.00 20.65 250 ILE B N 1
ATOM 3731 C CA . ILE B 1 250 ? 18.385 63.042 3.045 1.00 21.26 250 ILE B CA 1
ATOM 3732 C C . ILE B 1 250 ? 18.026 64.467 2.626 1.00 20.61 250 ILE B C 1
ATOM 3733 O O . ILE B 1 250 ? 18.493 65.421 3.222 1.00 21.07 250 ILE B O 1
ATOM 3738 N N . THR B 1 251 ? 17.128 64.603 1.649 1.00 20.91 251 THR B N 1
ATOM 3739 C CA . THR B 1 251 ? 16.666 65.911 1.255 1.00 20.90 251 THR B CA 1
ATOM 3740 C C . THR B 1 251 ? 15.265 65.831 0.618 1.00 19.91 251 THR B C 1
ATOM 3741 O O . THR B 1 251 ? 14.887 64.809 0.031 1.00 21.13 251 THR B O 1
ATOM 3745 N N . GLY B 1 252 ? 14.504 66.892 0.789 1.00 19.77 252 GLY B N 1
ATOM 3746 C CA . GLY B 1 252 ? 13.199 67.092 0.139 1.00 22.77 252 GLY B CA 1
ATOM 3747 C C . GLY B 1 252 ? 12.056 66.397 0.856 1.00 25.09 252 GLY B C 1
ATOM 3748 O O . GLY B 1 252 ? 10.947 66.298 0.328 1.00 24.39 252 GLY B O 1
ATOM 3749 N N . ILE B 1 253 ? 12.288 65.948 2.086 1.00 22.92 253 ILE B N 1
ATOM 3750 C CA . ILE B 1 253 ? 11.239 65.195 2.777 1.00 24.27 253 ILE B CA 1
ATOM 3751 C C . ILE B 1 253 ? 10.652 65.947 3.956 1.00 23.13 253 ILE B C 1
ATOM 3752 O O . ILE B 1 253 ? 11.268 66.866 4.478 1.00 22.80 253 ILE B O 1
ATOM 3757 N N . THR B 1 254 ? 9.453 65.540 4.370 1.00 23.80 254 THR B N 1
ATOM 3758 C CA . THR B 1 254 ? 8.793 66.095 5.540 1.00 24.91 254 THR B CA 1
ATOM 3759 C C . THR B 1 254 ? 8.506 64.944 6.456 1.00 24.42 254 THR B C 1
ATOM 3760 O O . THR B 1 254 ? 7.887 63.982 6.024 1.00 27.27 254 THR B O 1
ATOM 3764 N N . ILE B 1 255 ? 8.992 65.018 7.688 1.00 22.39 255 ILE B N 1
ATOM 3765 C CA . ILE B 1 255 ? 8.887 63.921 8.655 1.00 22.72 255 ILE B CA 1
ATOM 3766 C C . ILE B 1 255 ? 7.960 64.331 9.792 1.00 21.85 255 ILE B C 1
ATOM 3767 O O . ILE B 1 255 ? 8.227 65.354 10.460 1.00 21.88 255 ILE B O 1
ATOM 3772 N N . PRO B 1 256 ? 6.864 63.562 10.040 1.00 20.24 256 PRO B N 1
ATOM 3773 C CA . PRO B 1 256 ? 6.060 63.732 11.223 1.00 20.46 256 PRO B CA 1
ATOM 3774 C C . PRO B 1 256 ? 6.796 63.328 12.501 1.00 20.59 256 PRO B C 1
ATOM 3775 O O . PRO B 1 256 ? 7.399 62.250 12.567 1.00 21.71 256 PRO B O 1
ATOM 3779 N N . LEU B 1 257 ? 6.700 64.161 13.522 1.00 20.33 257 LEU B N 1
ATOM 3780 C CA . LEU B 1 257 ? 7.302 63.866 14.802 1.00 19.89 257 LEU B CA 1
ATOM 3781 C C . LEU B 1 257 ? 6.201 64.030 15.798 1.00 20.78 257 LEU B C 1
ATOM 3782 O O . LEU B 1 257 ? 5.917 65.154 16.276 1.00 20.47 257 LEU B O 1
ATOM 3787 N N . ASP B 1 258 ? 5.448 62.948 16.013 1.00 20.40 258 ASP B N 1
ATOM 3788 C CA . ASP B 1 258 ? 4.080 63.118 16.527 1.00 22.00 258 ASP B CA 1
ATOM 3789 C C . ASP B 1 258 ? 3.522 62.007 17.410 1.00 21.37 258 ASP B C 1
ATOM 3790 O O . ASP B 1 258 ? 2.318 61.971 17.628 1.00 23.13 258 ASP B O 1
ATOM 3795 N N . GLY B 1 259 ? 4.359 61.111 17.918 1.00 19.91 259 GLY B N 1
ATOM 3796 C CA . GLY B 1 259 ? 3.854 60.113 18.863 1.00 21.03 259 GLY B CA 1
ATOM 3797 C C . GLY B 1 259 ? 2.894 59.111 18.242 1.00 20.96 259 GLY B C 1
ATOM 3798 O O . GLY B 1 259 ? 2.146 58.417 18.947 1.00 20.65 259 GLY B O 1
ATOM 3799 N N . GLY B 1 260 ? 2.923 59.061 16.931 1.00 19.61 260 GLY B N 1
ATOM 3800 C CA . GLY B 1 260 ? 2.066 58.170 16.156 1.00 21.83 260 GLY B CA 1
ATOM 3801 C C . GLY B 1 260 ? 0.770 58.807 15.676 1.00 23.21 260 GLY B C 1
ATOM 3802 O O . GLY B 1 260 ? -0.083 58.110 15.138 1.00 25.01 260 GLY B O 1
ATOM 3803 N N . LEU B 1 261 ? 0.574 60.118 15.889 1.00 22.77 261 LEU B N 1
ATOM 3804 C CA . LEU B 1 261 ? -0.663 60.774 15.471 1.00 26.14 261 LEU B CA 1
ATOM 3805 C C . LEU B 1 261 ? -1.003 60.485 14.003 1.00 28.18 261 LEU B C 1
ATOM 3806 O O . LEU B 1 261 ? -2.161 60.221 13.671 1.00 31.57 261 LEU B O 1
ATOM 3811 N N . SER B 1 262 ? -0.015 60.488 13.111 1.00 27.70 262 SER B N 1
ATOM 3812 C CA A SER B 1 262 ? -0.262 60.225 11.668 0.70 31.12 262 SER B CA 1
ATOM 3813 C CA B SER B 1 262 ? -0.326 60.260 11.697 0.30 30.11 262 SER B CA 1
ATOM 3814 C C . SER B 1 262 ? -0.717 58.792 11.403 1.00 32.49 262 SER B C 1
ATOM 3815 O O . SER B 1 262 ? -1.313 58.501 10.376 1.00 38.54 262 SER B O 1
ATOM 3820 N N . SER B 1 263 ? -0.415 57.863 12.301 1.00 31.27 263 SER B N 1
ATOM 3821 C CA . SER B 1 263 ? -0.836 56.468 12.098 1.00 37.02 263 SER B CA 1
ATOM 3822 C C . SER B 1 263 ? -2.284 56.272 12.532 1.00 39.68 263 SER B C 1
ATOM 3823 O O . SER B 1 263 ? -2.893 55.241 12.268 1.00 46.12 263 SER B O 1
ATOM 3826 N N . SER B 1 264 ? -2.815 57.297 13.183 1.00 42.10 264 SER B N 1
ATOM 3827 C CA . SER B 1 264 ? -4.113 57.299 13.818 1.00 45.12 264 SER B CA 1
ATOM 3828 C C . SER B 1 264 ? -5.192 58.023 12.974 1.00 47.01 264 SER B C 1
ATOM 3829 O O . SER B 1 264 ? -6.370 57.771 13.155 1.00 48.50 264 SER B O 1
ATOM 3832 N N . ALA B 1 265 ? -4.787 58.933 12.083 1.00 50.13 265 ALA B N 1
ATOM 3833 C CA . ALA B 1 265 ? -5.698 59.621 11.129 1.00 51.22 265 ALA B CA 1
ATOM 3834 C C . ALA B 1 265 ? -6.915 58.779 10.699 1.00 51.09 265 ALA B C 1
ATOM 3835 O O . ALA B 1 265 ? -6.767 57.601 10.357 1.00 58.70 265 ALA B O 1
#